Protein AF-0000000073796091 (afdb_homodimer)

InterPro domains:
  IPR000315 B-box-type zinc finger [PF00643] (1-33)
  IPR000315 B-box-type zinc finger [PS50119] (1-39)
  IPR000315 B-box-type zinc finger [SM00336] (1-39)
  IPR017903 COS domain [PS51262] (147-205)
  IPR033492 Tripartite motif-containing protein 54, B-box-type 2 zinc finger [cd19833] (1-42)
  IPR050617 E3 ubiquitin-protein ligases and FN3/SPRY domain-containing proteins [PTHR24099] (1-175)

Structure (mmCIF, N/CA/C/O backbone):
data_AF-0000000073796091-model_v1
#
loop_
_entity.id
_entity.type
_entity.pdbx_description
1 polymer 'RING-type E3 ubiquitin transferase'
#
loop_
_atom_site.group_PDB
_atom_site.id
_atom_site.type_symbol
_atom_site.label_atom_id
_atom_site.label_alt_id
_atom_site.label_comp_id
_atom_site.label_asym_id
_atom_site.label_entity_id
_atom_site.label_seq_id
_atom_site.pdbx_PDB_ins_code
_atom_site.Cartn_x
_atom_site.Cartn_y
_atom_site.Cartn_z
_atom_site.occupancy
_atom_site.B_iso_or_equiv
_atom_site.auth_seq_id
_atom_site.auth_comp_id
_atom_site.auth_asym_id
_atom_site.auth_atom_id
_atom_site.pdbx_PDB_model_num
ATOM 1 N N . MET A 1 1 ? -16.422 85.875 23.578 1 84.5 1 MET A N 1
ATOM 2 C CA . MET A 1 1 ? -16.688 86.688 24.719 1 84.5 1 MET A CA 1
ATOM 3 C C . MET A 1 1 ? -17.266 85.875 25.891 1 84.5 1 MET A C 1
ATOM 5 O O . MET A 1 1 ? -17.766 84.812 25.688 1 84.5 1 MET A O 1
ATOM 9 N N . CYS A 1 2 ? -17.047 86.5 27.031 1 89.12 2 CYS A N 1
ATOM 10 C CA . CYS A 1 2 ? -17.531 85.812 28.234 1 89.12 2 CYS A CA 1
ATOM 11 C C . CYS A 1 2 ? -19.062 85.812 28.281 1 89.12 2 CYS A C 1
ATOM 13 O O . CYS A 1 2 ? -19.688 86.812 27.969 1 89.12 2 CYS A O 1
ATOM 15 N N . GLU A 1 3 ? -19.656 84.75 28.516 1 85.69 3 GLU A N 1
ATOM 16 C CA . GLU A 1 3 ? -21.109 84.625 28.562 1 85.69 3 GLU A CA 1
ATOM 17 C C . GLU A 1 3 ? -21.688 85.5 29.688 1 85.69 3 GLU A C 1
ATOM 19 O O . GLU A 1 3 ? -22.797 86.062 29.562 1 85.69 3 GLU A O 1
ATOM 24 N N . GLU A 1 4 ? -21.047 85.688 30.734 1 86.81 4 GLU A N 1
ATOM 25 C CA . GLU A 1 4 ? -21.531 86.375 31.906 1 86.81 4 GLU A CA 1
ATOM 26 C C . GLU A 1 4 ? -21.188 87.875 31.828 1 86.81 4 GLU A C 1
ATOM 28 O O . GLU A 1 4 ? -21.906 88.75 32.375 1 86.81 4 GLU A O 1
ATOM 33 N N . HIS A 1 5 ? -20.078 88.125 31.094 1 89.12 5 HIS A N 1
ATOM 34 C CA . HIS A 1 5 ? -19.625 89.5 30.953 1 89.12 5 HIS A CA 1
ATOM 35 C C . HIS A 1 5 ? -19.5 89.875 29.469 1 89.12 5 HIS A C 1
ATOM 37 O O . HIS A 1 5 ? -18.422 89.688 28.891 1 89.12 5 HIS A O 1
ATOM 43 N N . GLU A 1 6 ? -20.5 90.25 28.922 1 85.81 6 GLU A N 1
ATOM 44 C CA . GLU A 1 6 ? -20.672 90.438 27.469 1 85.81 6 GLU A CA 1
ATOM 45 C C . GLU A 1 6 ? -19.531 91.25 26.875 1 85.81 6 GLU A C 1
ATOM 47 O O . GLU A 1 6 ? -19.125 91 25.734 1 85.81 6 GLU A O 1
ATOM 52 N N . GLU A 1 7 ? -18.906 92.062 27.578 1 87.12 7 GLU A N 1
ATOM 53 C CA . GLU A 1 7 ? -17.875 92.938 27 1 87.12 7 GLU A CA 1
ATOM 54 C C . GLU A 1 7 ? -16.484 92.438 27.344 1 87.12 7 GLU A C 1
ATOM 56 O O . GLU A 1 7 ? -15.484 93.062 26.953 1 87.12 7 GLU A O 1
ATOM 61 N N . GLU A 1 8 ? -16.438 91.312 27.922 1 90.88 8 GLU A N 1
ATOM 62 C CA . GLU A 1 8 ? -15.125 90.812 28.359 1 90.88 8 GLU A CA 1
ATOM 63 C C . GLU A 1 8 ? -14.664 89.625 27.516 1 90.88 8 GLU A C 1
ATOM 65 O O . GLU A 1 8 ? -15.453 88.75 27.188 1 90.88 8 GLU A O 1
ATOM 70 N N . LYS A 1 9 ? -13.406 89.625 27.141 1 91.44 9 LYS A N 1
ATOM 71 C CA . LYS A 1 9 ? -12.82 88.562 26.375 1 91.44 9 LYS A CA 1
ATOM 72 C C . LYS A 1 9 ? -12.383 87.438 27.297 1 91.44 9 LYS A C 1
ATOM 74 O O . LYS A 1 9 ? -12.031 87.625 28.453 1 91.44 9 LYS A O 1
ATOM 79 N N . ILE A 1 10 ? -12.469 86.188 26.641 1 91.12 10 ILE A N 1
ATOM 80 C CA . ILE A 1 10 ? -11.961 85.062 27.359 1 91.12 10 ILE A CA 1
ATOM 81 C C . ILE A 1 10 ? -10.438 85.062 27.297 1 91.12 10 ILE A C 1
ATOM 83 O O . ILE A 1 10 ? -9.844 84.938 26.219 1 91.12 10 ILE A O 1
ATOM 87 N N . ASN A 1 11 ? -9.758 85.125 28.547 1 91.75 11 ASN A N 1
ATOM 88 C CA . ASN A 1 11 ? -8.305 85.25 28.547 1 91.75 11 ASN A CA 1
ATOM 89 C C . ASN A 1 11 ? -7.664 84.375 29.609 1 91.75 11 ASN A C 1
ATOM 91 O O . ASN A 1 11 ? -6.441 84.25 29.641 1 91.75 11 ASN A O 1
ATOM 95 N N . ILE A 1 12 ? -8.438 83.875 30.391 1 94.5 12 ILE A N 1
ATOM 96 C CA . ILE A 1 12 ? -7.91 83 31.422 1 94.5 12 ILE A CA 1
ATOM 97 C C . ILE A 1 12 ? -8.641 81.625 31.375 1 94.5 12 ILE A C 1
ATOM 99 O O . ILE A 1 12 ? -9.672 81.5 30.719 1 94.5 12 ILE A O 1
ATOM 103 N N . TYR A 1 13 ? -8.133 80.688 31.906 1 94.5 13 TYR A N 1
ATOM 104 C CA . TYR A 1 13 ? -8.68 79.375 32.031 1 94.5 13 TYR A CA 1
ATOM 105 C C . TYR A 1 13 ? -8.805 78.938 33.469 1 94.5 13 TYR A C 1
ATOM 107 O O . TYR A 1 13 ? -7.84 79.062 34.25 1 94.5 13 TYR A O 1
ATOM 115 N N . CYS A 1 14 ? -9.938 78.688 33.875 1 94.62 14 CYS A N 1
ATOM 116 C CA . CYS A 1 14 ? -10.172 78.188 35.25 1 94.62 14 CYS A CA 1
ATOM 117 C C . CYS A 1 14 ? -9.727 76.75 35.406 1 94.62 14 CYS A C 1
ATOM 119 O O . CYS A 1 14 ? -10.32 75.812 34.812 1 94.62 14 CYS A O 1
ATOM 121 N N . LEU A 1 15 ? -8.766 76.438 36.156 1 92.25 15 LEU A N 1
ATOM 122 C CA . LEU A 1 15 ? -8.203 75.125 36.344 1 92.25 15 LEU A CA 1
ATOM 123 C C . LEU A 1 15 ? -9.125 74.25 37.156 1 92.25 15 LEU A C 1
ATOM 125 O O . LEU A 1 15 ? -9.203 73 36.938 1 92.25 15 LEU A O 1
ATOM 129 N N . SER A 1 16 ? -9.828 74.875 38.062 1 91.75 16 SER A N 1
ATOM 130 C CA . SER A 1 16 ? -10.711 74.125 38.969 1 91.75 16 SER A CA 1
ATOM 131 C C . SER A 1 16 ? -11.938 73.625 38.219 1 91.75 16 SER A C 1
ATOM 133 O O . SER A 1 16 ? -12.32 72.438 38.375 1 91.75 16 SER A O 1
ATOM 135 N N . CYS A 1 17 ? -12.492 74.5 37.406 1 89.69 17 CYS A N 1
ATOM 136 C CA . CYS A 1 17 ? -13.734 74.125 36.719 1 89.69 17 CYS A CA 1
ATOM 137 C C . CYS A 1 17 ? -13.453 73.625 35.312 1 89.69 17 CYS A C 1
ATOM 139 O O . CYS A 1 17 ? -14.359 73.125 34.625 1 89.69 17 CYS A O 1
ATOM 141 N N . GLN A 1 18 ? -12.25 73.812 34.906 1 89.31 18 GLN A N 1
ATOM 142 C CA . GLN A 1 18 ? -11.789 73.375 33.594 1 89.31 18 GLN A CA 1
ATOM 143 C C . GLN A 1 18 ? -12.578 74 32.469 1 89.31 18 GLN A C 1
ATOM 145 O O . GLN A 1 18 ? -13.062 73.312 31.562 1 89.31 18 GLN A O 1
ATOM 150 N N . THR A 1 19 ? -12.68 75.312 32.531 1 90 19 THR A N 1
ATOM 151 C CA . THR A 1 19 ? -13.422 76.062 31.516 1 90 19 THR A CA 1
ATOM 152 C C . THR A 1 19 ? -12.773 77.438 31.281 1 90 19 THR A C 1
ATOM 154 O O . THR A 1 19 ? -12.227 78.062 32.188 1 90 19 THR A O 1
ATOM 157 N N . PRO A 1 20 ? -12.836 77.75 29.953 1 92.44 20 PRO A N 1
ATOM 158 C CA . PRO A 1 20 ? -12.391 79.125 29.688 1 92.44 20 PRO A CA 1
ATOM 159 C C . PRO A 1 20 ? -13.312 80.188 30.297 1 92.44 20 PRO A C 1
ATOM 161 O O . PRO A 1 20 ? -14.539 80 30.312 1 92.44 20 PRO A O 1
ATOM 164 N N . THR A 1 21 ? -12.641 81.25 30.938 1 92.56 21 THR A N 1
ATOM 165 C CA . THR A 1 21 ? -13.406 82.312 31.562 1 92.56 21 THR A CA 1
ATOM 166 C C . THR A 1 21 ? -12.711 83.625 31.391 1 92.56 21 THR A C 1
ATOM 168 O O . THR A 1 21 ? -11.695 83.75 30.703 1 92.56 21 THR A O 1
ATOM 171 N N . CYS A 1 22 ? -13.336 84.688 31.859 1 91.81 22 CYS A N 1
ATOM 172 C CA . CYS A 1 22 ? -12.75 86.062 31.734 1 91.81 22 CYS A CA 1
ATOM 173 C C . CYS A 1 22 ? -12.195 86.5 33.062 1 91.81 22 CYS A C 1
ATOM 175 O O . CYS A 1 22 ? -12.414 85.875 34.094 1 91.81 22 CYS A O 1
ATOM 177 N N . SER A 1 23 ? -11.492 87.625 33.094 1 92.06 23 SER A N 1
ATOM 178 C CA . SER A 1 23 ? -10.852 88.125 34.281 1 92.06 23 SER A CA 1
ATOM 179 C C . SER A 1 23 ? -11.891 88.625 35.281 1 92.06 23 SER A C 1
ATOM 181 O O . SER A 1 23 ? -11.688 88.562 36.5 1 92.06 23 SER A O 1
ATOM 183 N N . MET A 1 24 ? -13.031 89.062 34.781 1 92.94 24 MET A N 1
ATOM 184 C CA . MET A 1 24 ? -14.086 89.625 35.625 1 92.94 24 MET A CA 1
ATOM 185 C C . MET A 1 24 ? -14.727 88.5 36.438 1 92.94 24 MET A C 1
ATOM 187 O O . MET A 1 24 ? -15.055 88.688 37.625 1 92.94 24 MET A O 1
ATOM 191 N N . CYS A 1 25 ? -14.867 87.438 35.75 1 93 25 CYS A N 1
ATOM 192 C CA . CYS A 1 25 ? -15.422 86.25 36.438 1 93 25 CYS A CA 1
ATOM 193 C C . CYS A 1 25 ? -14.523 85.875 37.594 1 93 25 CYS A C 1
ATOM 195 O O . CYS A 1 25 ? -15.008 85.375 38.625 1 93 25 CYS A O 1
ATOM 197 N N . LYS A 1 26 ? -13.242 85.938 37.5 1 92.81 26 LYS A N 1
ATOM 198 C CA . LYS A 1 26 ? -12.258 85.625 38.531 1 92.81 26 LYS A CA 1
ATOM 199 C C . LYS A 1 26 ? -12.289 86.562 39.688 1 92.81 26 LYS A C 1
ATOM 201 O O . LYS A 1 26 ? -12.125 86.188 40.844 1 92.81 26 LYS A O 1
ATOM 206 N N . VAL A 1 27 ? -12.469 87.812 39.344 1 92.12 27 VAL A N 1
ATOM 207 C CA . VAL A 1 27 ? -12.414 88.875 40.375 1 92.12 27 VAL A CA 1
ATOM 208 C C . VAL A 1 27 ? -13.773 89 41.031 1 92.12 27 VAL A C 1
ATOM 210 O O . VAL A 1 27 ? -13.859 89.062 42.281 1 92.12 27 VAL A O 1
ATOM 213 N N . PHE A 1 28 ? -14.922 88.938 40.219 1 90.38 28 PHE A N 1
ATOM 214 C CA . PHE A 1 28 ? -16.234 89.25 40.75 1 90.38 28 PHE A CA 1
ATOM 215 C C . PHE A 1 28 ? -17.219 88.125 40.531 1 90.38 28 PHE A C 1
ATOM 217 O O . PHE A 1 28 ? -18.375 88.188 40.969 1 90.38 28 PHE A O 1
ATOM 224 N N . GLY A 1 29 ? -16.797 87.062 39.969 1 86.38 29 GLY A N 1
ATOM 225 C CA . GLY A 1 29 ? -17.781 86.125 39.469 1 86.38 29 GLY A CA 1
ATOM 226 C C . GLY A 1 29 ? -17.656 84.75 40.125 1 86.38 29 GLY A C 1
ATOM 227 O O . GLY A 1 29 ? -17.297 84.688 41.312 1 86.38 29 GLY A O 1
ATOM 228 N N . LYS A 1 30 ? -18.156 83.812 39.344 1 88.81 30 LYS A N 1
ATOM 229 C CA . LYS A 1 30 ? -18.328 82.438 39.812 1 88.81 30 LYS A CA 1
ATOM 230 C C . LYS A 1 30 ? -16.984 81.75 40.062 1 88.81 30 LYS A C 1
ATOM 232 O O . LYS A 1 30 ? -16.906 80.75 40.781 1 88.81 30 LYS A O 1
ATOM 237 N N . HIS A 1 31 ? -15.875 82.438 39.625 1 91.62 31 HIS A N 1
ATOM 238 C CA . HIS A 1 31 ? -14.578 81.75 39.688 1 91.62 31 HIS A CA 1
ATOM 239 C C . HIS A 1 31 ? -13.641 82.5 40.656 1 91.62 31 HIS A C 1
ATOM 241 O O . HIS A 1 31 ? -12.414 82.438 40.5 1 91.62 31 HIS A O 1
ATOM 247 N N . LYS A 1 32 ? -14.172 83.188 41.5 1 91.62 32 LYS A N 1
ATOM 248 C CA . LYS A 1 32 ? -13.414 84.062 42.406 1 91.62 32 LYS A CA 1
ATOM 249 C C . LYS A 1 32 ? -12.445 83.188 43.25 1 91.62 32 LYS A C 1
ATOM 251 O O . LYS A 1 32 ? -11.312 83.625 43.469 1 91.62 32 LYS A O 1
ATOM 256 N N . ASP A 1 33 ? -12.836 81.938 43.688 1 92.56 33 ASP A N 1
ATOM 257 C CA . ASP A 1 33 ? -12.031 81.125 44.562 1 92.56 33 ASP A CA 1
ATOM 258 C C . ASP A 1 33 ? -11.32 80 43.781 1 92.56 33 ASP A C 1
ATOM 260 O O . ASP A 1 33 ? -10.672 79.125 44.375 1 92.56 33 ASP A O 1
ATOM 264 N N . CYS A 1 34 ? -11.406 80.125 42.562 1 93.75 34 CYS A N 1
ATOM 265 C CA . CYS A 1 34 ? -10.82 79.125 41.719 1 93.75 34 CYS A CA 1
ATOM 266 C C . CYS A 1 34 ? -9.375 79.438 41.375 1 93.75 34 CYS A C 1
ATOM 268 O O . CYS A 1 34 ? -8.977 80.625 41.406 1 93.75 34 CYS A O 1
ATOM 270 N N . ASP A 1 35 ? -8.594 78.312 41.094 1 94.69 35 ASP A N 1
ATOM 271 C CA . ASP A 1 35 ? -7.27 78.562 40.531 1 94.69 35 ASP A CA 1
ATOM 272 C C . ASP A 1 35 ? -7.367 78.75 39 1 94.69 35 ASP A C 1
ATOM 274 O O . ASP A 1 35 ? -8.062 78 38.312 1 94.69 35 ASP A O 1
ATOM 278 N N . VAL A 1 36 ? -6.727 79.875 38.562 1 94 36 VAL A N 1
ATOM 279 C CA . VAL A 1 36 ? -6.824 80.25 37.156 1 94 36 VAL A CA 1
ATOM 280 C C . VAL A 1 36 ? -5.426 80.375 36.562 1 94 36 VAL A C 1
ATOM 282 O O . VAL A 1 36 ? -4.453 80.625 37.281 1 94 36 VAL A O 1
ATOM 285 N N . ALA A 1 37 ? -5.348 80.062 35.25 1 95 37 ALA A N 1
ATOM 286 C CA . ALA A 1 37 ? -4.121 80.25 34.5 1 95 37 ALA A CA 1
ATOM 287 C C . ALA A 1 37 ? -4.406 81.062 33.219 1 95 37 ALA A C 1
ATOM 289 O O . ALA A 1 37 ? -5.523 81 32.688 1 95 37 ALA A O 1
ATOM 290 N N . PRO A 1 38 ? -3.314 81.812 32.75 1 95.19 38 PRO A N 1
ATOM 291 C CA . PRO A 1 38 ? -3.518 82.5 31.469 1 95.19 38 PRO A CA 1
ATOM 292 C C . PRO A 1 38 ? -3.898 81.5 30.359 1 95.19 38 PRO A C 1
ATOM 294 O O . PRO A 1 38 ? -3.332 80.438 30.266 1 95.19 38 PRO A O 1
ATOM 297 N N . LEU A 1 39 ? -4.809 81.875 29.562 1 94.12 39 LEU A N 1
ATOM 298 C CA . LEU A 1 39 ? -5.309 81.062 28.484 1 94.12 39 LEU A CA 1
ATOM 299 C C . LEU A 1 39 ? -4.176 80.625 27.562 1 94.12 39 LEU A C 1
ATOM 301 O O . LEU A 1 39 ? -4.113 79.438 27.141 1 94.12 39 LEU A O 1
ATOM 305 N N . GLY A 1 40 ? -3.342 81.5 27.219 1 93.5 40 GLY A N 1
ATOM 306 C CA . GLY A 1 40 ? -2.209 81.25 26.359 1 93.5 40 GLY A CA 1
ATOM 307 C C . GLY A 1 40 ? -1.283 80.188 26.906 1 93.5 40 GLY A C 1
ATOM 308 O O . GLY A 1 40 ? -0.793 79.312 26.172 1 93.5 40 GLY A O 1
ATOM 309 N N . SER A 1 41 ? -1.02 80.188 28.234 1 95.12 41 SER A N 1
ATOM 310 C CA . SER A 1 41 ? -0.143 79.25 28.875 1 95.12 41 SER A CA 1
ATOM 311 C C . SER A 1 41 ? -0.753 77.875 28.859 1 95.12 41 SER A C 1
ATOM 313 O O . SER A 1 41 ? -0.062 76.875 28.562 1 95.12 41 SER A 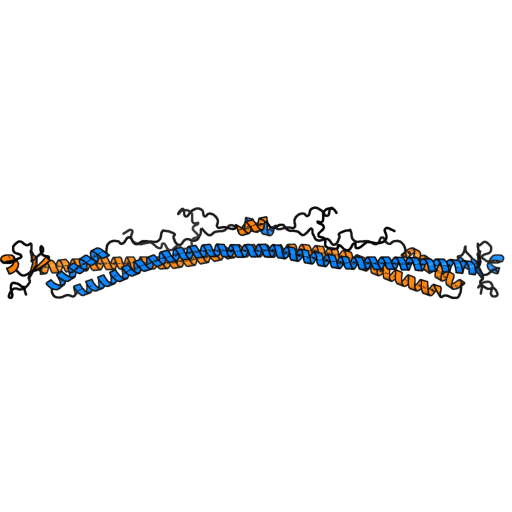O 1
ATOM 315 N N . VAL A 1 42 ? -2.035 77.75 29.109 1 94.81 42 VAL A N 1
ATOM 316 C CA . VAL A 1 42 ? -2.732 76.438 29.094 1 94.81 42 VAL A CA 1
ATOM 317 C C . VAL A 1 42 ? -2.787 75.875 27.672 1 94.81 42 VAL A C 1
ATOM 319 O O . VAL A 1 42 ? -2.617 74.688 27.453 1 94.81 42 VAL A O 1
ATOM 322 N N . TYR A 1 43 ? -3.004 76.812 26.734 1 94.31 43 TYR A N 1
ATOM 323 C CA . TYR A 1 43 ? -3.037 76.438 25.312 1 94.31 43 TYR A CA 1
ATOM 324 C C . TYR A 1 43 ? -1.726 75.812 24.891 1 94.31 43 TYR A C 1
ATOM 326 O O . TYR A 1 43 ? -1.724 74.75 24.281 1 94.31 43 TYR A O 1
ATOM 334 N N . THR A 1 44 ? -0.609 76.438 25.203 1 94.94 44 THR A N 1
ATOM 335 C CA . THR A 1 44 ? 0.703 76 24.812 1 94.94 44 THR A CA 1
ATOM 336 C C . THR A 1 44 ? 0.998 74.625 25.469 1 94.94 44 THR A C 1
ATOM 338 O O . THR A 1 44 ? 1.554 73.75 24.844 1 94.94 44 THR A O 1
ATOM 341 N N . ARG A 1 45 ? 0.602 74.562 26.703 1 94.62 45 ARG A N 1
ATOM 342 C CA . ARG A 1 45 ? 0.833 73.312 27.422 1 94.62 45 ARG A CA 1
ATOM 343 C C . ARG A 1 45 ? 0.02 72.125 26.828 1 94.62 45 ARG A C 1
ATOM 345 O O . ARG A 1 45 ? 0.543 71.062 26.609 1 94.62 45 ARG A O 1
ATOM 352 N N . GLN A 1 46 ? -1.249 72.375 26.547 1 93.88 46 GLN A N 1
ATOM 353 C CA . GLN A 1 46 ? -2.135 71.375 26 1 93.88 46 GLN A CA 1
ATOM 354 C C . GLN A 1 46 ? -1.713 71 24.578 1 93.88 46 GLN A C 1
ATOM 356 O O . GLN A 1 46 ? -1.826 69.812 24.188 1 93.88 46 GLN A O 1
ATOM 361 N N . LYS A 1 47 ? -1.279 71.938 23.812 1 94.56 47 LYS A N 1
ATOM 362 C CA . LYS A 1 47 ? -0.808 71.688 22.469 1 94.56 47 LYS A CA 1
ATOM 363 C C . LYS A 1 47 ? 0.403 70.75 22.484 1 94.56 47 LYS A C 1
ATOM 365 O O . LYS A 1 47 ? 0.491 69.812 21.672 1 94.56 47 LYS A O 1
ATOM 370 N N . THR A 1 48 ? 1.308 71.062 23.469 1 96.19 48 THR A N 1
ATOM 371 C CA . THR A 1 48 ? 2.492 70.188 23.594 1 96.19 48 THR A CA 1
ATOM 372 C C . THR A 1 48 ? 2.109 68.812 24.047 1 96.19 48 THR A C 1
ATOM 374 O O . THR A 1 48 ? 2.619 67.812 23.516 1 96.19 48 THR A O 1
ATOM 377 N N . GLU A 1 49 ? 1.211 68.75 24.969 1 95.69 49 GLU A N 1
ATOM 378 C CA . GLU A 1 49 ? 0.767 67.438 25.469 1 95.69 49 GLU A CA 1
ATOM 379 C C . GLU A 1 49 ? 0.083 66.625 24.375 1 95.69 49 GLU A C 1
ATOM 381 O O . GLU A 1 49 ? 0.314 65.438 24.266 1 95.69 49 GLU A O 1
ATOM 386 N N . LEU A 1 50 ? -0.751 67.25 23.625 1 95.94 50 LEU A N 1
ATOM 387 C CA . LEU A 1 50 ? -1.452 66.625 22.531 1 95.94 50 LEU A CA 1
ATOM 388 C C . LEU A 1 50 ? -0.472 66.125 21.469 1 95.94 50 LEU A C 1
ATOM 390 O O . LEU A 1 50 ? -0.569 65 20.984 1 95.94 50 LEU A O 1
ATOM 394 N N . SER A 1 51 ? 0.48 67 21.141 1 95.75 51 SER A N 1
ATOM 395 C CA . SER A 1 51 ? 1.501 66.625 20.156 1 95.75 51 SER A CA 1
ATOM 396 C C . SER A 1 51 ? 2.303 65.438 20.625 1 95.75 51 SER A C 1
ATOM 398 O O . SER A 1 51 ? 2.564 64.5 19.828 1 95.75 51 SER A O 1
ATOM 400 N N . ASP A 1 52 ? 2.658 65.438 21.891 1 94.94 52 ASP A N 1
ATOM 401 C CA . ASP A 1 52 ? 3.385 64.312 22.453 1 94.94 52 ASP A CA 1
ATOM 402 C C . ASP A 1 52 ? 2.531 63.031 22.438 1 94.94 52 ASP A C 1
ATOM 404 O O . ASP A 1 52 ? 3.029 61.938 22.141 1 94.94 52 ASP A O 1
ATOM 408 N N . GLY A 1 53 ? 1.311 63.219 22.797 1 92.94 53 GLY A N 1
ATOM 409 C CA . GLY A 1 53 ? 0.392 62.094 22.766 1 92.94 53 GLY A CA 1
ATOM 410 C C . GLY A 1 53 ? 0.247 61.469 21.375 1 92.94 53 GLY A C 1
ATOM 411 O O . GLY A 1 53 ? 0.234 60.25 21.234 1 92.94 53 GLY A O 1
ATOM 412 N N . ILE A 1 54 ? 0.137 62.281 20.375 1 94.5 54 ILE A N 1
ATOM 413 C CA . ILE A 1 54 ? 0.035 61.812 18.984 1 94.5 54 ILE A CA 1
ATOM 414 C C . ILE A 1 54 ? 1.291 61.031 18.594 1 94.5 54 ILE A C 1
ATOM 416 O O . ILE A 1 54 ? 1.203 59.969 18.016 1 94.5 54 ILE A O 1
ATOM 420 N N . ALA A 1 55 ? 2.475 61.594 18.969 1 94.88 55 ALA A N 1
ATOM 421 C CA . ALA A 1 55 ? 3.736 60.938 18.641 1 94.88 55 ALA A CA 1
ATOM 422 C C . ALA A 1 55 ? 3.809 59.531 19.266 1 94.88 55 ALA A C 1
ATOM 424 O O . ALA A 1 55 ? 4.215 58.594 18.609 1 94.88 55 ALA A O 1
ATOM 425 N N . ASN A 1 56 ? 3.354 59.406 20.516 1 92.19 56 ASN A N 1
ATOM 426 C CA . ASN A 1 56 ? 3.373 58.156 21.219 1 92.19 56 ASN A CA 1
ATOM 427 C C . ASN A 1 56 ? 2.406 57.156 20.594 1 92.19 56 ASN A C 1
ATOM 429 O O . ASN A 1 56 ? 2.74 55.969 20.422 1 92.19 56 ASN A O 1
ATOM 433 N N . LEU A 1 57 ? 1.31 57.594 20.219 1 92.12 57 LEU A N 1
ATOM 434 C CA . LEU A 1 57 ? 0.296 56.719 19.625 1 92.12 57 LEU A CA 1
ATOM 435 C C . LEU A 1 57 ? 0.733 56.25 18.234 1 92.12 57 LEU A C 1
ATOM 437 O O . LEU A 1 57 ? 0.505 55.094 17.875 1 92.12 57 LEU A O 1
ATOM 441 N N . VAL A 1 58 ? 1.321 57.156 17.5 1 93.81 58 VAL A N 1
ATOM 442 C CA . VAL A 1 58 ? 1.812 56.781 16.172 1 93.81 58 VAL A CA 1
ATOM 443 C C . VAL A 1 58 ? 2.875 55.688 16.297 1 93.81 58 VAL A C 1
ATOM 445 O O . VAL A 1 58 ? 2.852 54.719 15.555 1 93.81 58 VAL A O 1
ATOM 448 N N . ALA A 1 59 ? 3.791 55.844 17.266 1 92.62 59 ALA A N 1
ATOM 449 C CA . ALA A 1 59 ? 4.824 54.844 17.484 1 92.62 59 ALA A CA 1
ATOM 450 C C . ALA A 1 59 ? 4.211 53.5 17.891 1 92.62 59 ALA A C 1
ATOM 452 O O . ALA A 1 59 ? 4.641 52.438 17.422 1 92.62 59 ALA A O 1
ATOM 453 N N . SER A 1 60 ? 3.24 53.531 18.734 1 91 60 SER A N 1
ATOM 454 C CA . SER A 1 60 ? 2.537 52.312 19.172 1 91 60 SER A CA 1
ATOM 455 C C . SER A 1 60 ? 1.824 51.656 18 1 91 60 SER A C 1
ATOM 457 O O . SER A 1 60 ? 1.85 50.438 17.891 1 91 60 SER A O 1
ATOM 459 N N . ASN A 1 61 ? 1.181 52.469 17.188 1 91.94 61 ASN A N 1
ATOM 460 C CA . ASN A 1 61 ? 0.501 51.938 16.016 1 91.94 61 ASN A CA 1
ATOM 461 C C . ASN A 1 61 ? 1.478 51.25 15.062 1 91.94 61 ASN A C 1
ATOM 463 O O . ASN A 1 61 ? 1.165 50.188 14.508 1 91.94 61 ASN A O 1
ATOM 467 N N . ASP A 1 62 ? 2.594 51.844 14.922 1 93.56 62 ASP A N 1
ATOM 468 C CA . ASP A 1 62 ? 3.619 51.219 14.086 1 93.56 62 ASP A CA 1
ATOM 469 C C . ASP A 1 62 ? 4.043 49.875 14.641 1 93.56 62 ASP A C 1
ATOM 471 O O . ASP A 1 62 ? 4.227 48.906 13.891 1 93.56 62 ASP A O 1
ATOM 475 N N . HIS A 1 63 ? 4.211 49.812 15.93 1 91.94 63 HIS A N 1
ATOM 476 C CA . HIS A 1 63 ? 4.57 48.562 16.578 1 91.94 63 HIS A CA 1
ATOM 477 C C . HIS A 1 63 ? 3.482 47.531 16.391 1 91.94 63 HIS A C 1
ATOM 479 O O . HIS A 1 63 ? 3.775 46.375 16.062 1 91.94 63 HIS A O 1
ATOM 485 N N . ILE A 1 64 ? 2.213 47.875 16.531 1 91.81 64 ILE A N 1
ATOM 486 C CA . ILE A 1 64 ? 1.096 46.938 16.375 1 91.81 64 ILE A CA 1
ATOM 487 C C . ILE A 1 64 ? 1.037 46.438 14.93 1 91.81 64 ILE A C 1
ATOM 489 O O . ILE A 1 64 ? 0.799 45.25 14.688 1 91.81 64 ILE A O 1
ATOM 493 N N . GLN A 1 65 ? 1.251 47.344 14.031 1 94.19 65 GLN A N 1
ATOM 494 C CA . GLN A 1 65 ? 1.28 46.969 12.625 1 94.19 65 GLN A CA 1
ATOM 495 C C . GLN A 1 65 ? 2.377 45.938 12.359 1 94.19 65 GLN A C 1
ATOM 497 O O . GLN A 1 65 ? 2.174 45 11.609 1 94.19 65 GLN A O 1
ATOM 502 N N . ALA A 1 66 ? 3.537 46.156 12.922 1 94.38 66 ALA A N 1
ATOM 503 C CA . ALA A 1 66 ? 4.645 45.219 12.758 1 94.38 66 ALA A CA 1
ATOM 504 C C . ALA A 1 66 ? 4.297 43.844 13.328 1 94.38 66 ALA A C 1
ATOM 506 O O . ALA A 1 66 ? 4.617 42.812 12.734 1 94.38 66 ALA A O 1
ATOM 507 N N . VAL A 1 67 ? 3.639 43.781 14.484 1 93.12 67 VAL A N 1
ATOM 508 C CA . VAL A 1 67 ? 3.24 42.531 15.133 1 93.12 67 VAL A CA 1
ATOM 509 C C . VAL A 1 67 ? 2.229 41.812 14.258 1 93.12 67 VAL A C 1
ATOM 511 O O . VAL A 1 67 ? 2.307 40.562 14.109 1 93.12 67 VAL A O 1
ATOM 514 N N . ILE A 1 68 ? 1.285 42.531 13.688 1 94.56 68 ILE A N 1
ATOM 515 C CA . ILE A 1 68 ? 0.299 41.938 12.789 1 94.56 68 ILE A CA 1
ATOM 516 C C . ILE A 1 68 ? 1.007 41.281 11.609 1 94.56 68 ILE A C 1
ATOM 518 O O . ILE A 1 68 ? 0.695 40.156 11.242 1 94.56 68 ILE A O 1
ATOM 522 N N . SER A 1 69 ? 1.949 42.062 11.062 1 96.5 69 SER A N 1
ATOM 523 C CA . SER A 1 69 ? 2.707 41.5 9.938 1 96.5 69 SER A CA 1
ATOM 524 C C . SER A 1 69 ? 3.457 40.25 10.336 1 96.5 69 SER A C 1
ATOM 526 O O . SER A 1 69 ? 3.529 39.281 9.562 1 96.5 69 SER A O 1
ATOM 528 N N . GLN A 1 70 ? 3.998 40.219 11.484 1 94.94 70 GLN A N 1
ATOM 529 C CA . GLN A 1 70 ? 4.691 39.031 11.984 1 94.94 70 GLN A CA 1
ATOM 530 C C . GLN A 1 70 ? 3.734 37.844 12.125 1 94.94 70 GLN A C 1
ATOM 532 O O . GLN A 1 70 ? 4.09 36.719 11.805 1 94.94 70 GLN A O 1
ATOM 537 N N . MET A 1 71 ? 2.625 38.125 12.625 1 95.75 71 MET A N 1
ATOM 538 C CA . MET A 1 71 ? 1.636 37.062 12.797 1 95.75 71 MET A CA 1
ATOM 539 C C . MET A 1 71 ? 1.188 36.5 11.445 1 95.75 71 MET A C 1
ATOM 541 O O . MET A 1 71 ? 0.926 35.312 11.312 1 95.75 71 MET A O 1
ATOM 545 N N . GLU A 1 72 ? 1.065 37.375 10.453 1 96.94 72 GLU A N 1
ATOM 546 C CA . GLU A 1 72 ? 0.765 36.906 9.102 1 96.94 72 GLU A CA 1
ATOM 547 C C . GLU A 1 72 ? 1.854 35.969 8.586 1 96.94 72 GLU A C 1
ATOM 549 O O . GLU A 1 72 ? 1.559 34.969 7.93 1 96.94 72 GLU A O 1
ATOM 554 N N . GLU A 1 73 ? 3.088 36.344 8.82 1 96.06 73 GLU A N 1
ATOM 555 C CA . GLU A 1 73 ? 4.191 35.469 8.438 1 96.06 73 GLU A CA 1
ATOM 556 C C . GLU A 1 73 ? 4.113 34.125 9.164 1 96.06 73 GLU A C 1
ATOM 558 O O . GLU A 1 73 ? 4.398 33.094 8.586 1 96.06 73 GLU A O 1
ATOM 563 N N . ILE A 1 74 ? 3.734 34.156 10.43 1 96.12 74 ILE A N 1
ATOM 564 C CA . ILE A 1 74 ? 3.588 32.938 11.203 1 96.12 74 ILE A CA 1
ATOM 565 C C . ILE A 1 74 ? 2.521 32.062 10.57 1 96.12 74 ILE A C 1
ATOM 567 O O . ILE A 1 74 ? 2.684 30.828 10.508 1 96.12 74 ILE A O 1
ATOM 571 N N . CYS A 1 75 ? 1.424 32.719 10.148 1 95.81 75 CYS A N 1
ATOM 572 C CA . CYS A 1 75 ? 0.394 31.969 9.453 1 95.81 75 CYS A CA 1
ATOM 573 C C . CYS A 1 75 ? 0.977 31.25 8.242 1 95.81 75 CYS A C 1
ATOM 575 O O . CYS A 1 75 ? 0.693 30.062 8.016 1 95.81 75 CYS A O 1
ATOM 577 N N . ARG A 1 76 ? 1.8 31.906 7.48 1 97 76 ARG A N 1
ATOM 578 C CA . ARG A 1 76 ? 2.439 31.312 6.312 1 97 76 ARG A CA 1
ATOM 579 C C . ARG A 1 76 ? 3.344 30.156 6.711 1 97 76 ARG A C 1
ATOM 581 O O . ARG A 1 76 ? 3.334 29.094 6.07 1 97 76 ARG A O 1
ATOM 588 N N . ILE A 1 77 ? 4.07 30.297 7.719 1 96.81 77 ILE A N 1
ATOM 589 C CA . ILE A 1 77 ? 5.004 29.281 8.188 1 96.81 77 ILE A CA 1
ATOM 590 C C . ILE A 1 77 ? 4.227 28.047 8.664 1 96.81 77 ILE A C 1
ATOM 592 O O . ILE A 1 77 ? 4.629 26.922 8.406 1 96.81 77 ILE A O 1
ATOM 596 N N . ILE A 1 78 ? 3.129 28.281 9.391 1 96.5 78 ILE A N 1
ATOM 597 C CA . ILE A 1 78 ? 2.287 27.188 9.844 1 96.5 78 ILE A CA 1
ATOM 598 C C . ILE A 1 78 ? 1.825 26.359 8.641 1 96.5 78 ILE A C 1
ATOM 600 O O . ILE A 1 78 ? 1.91 25.141 8.648 1 96.5 78 ILE A O 1
ATOM 604 N N . GLU A 1 79 ? 1.334 27.031 7.645 1 97.19 79 GLU A N 1
ATOM 605 C CA . GLU A 1 79 ? 0.856 26.359 6.441 1 97.19 79 GLU A CA 1
ATOM 606 C C . GLU A 1 79 ? 1.981 25.578 5.758 1 97.19 79 GLU A C 1
ATOM 608 O O . GLU A 1 79 ? 1.793 24.438 5.34 1 97.19 79 GLU A O 1
ATOM 613 N N . GLU A 1 80 ? 3.123 26.172 5.609 1 97 80 GLU A N 1
ATOM 614 C CA . GLU A 1 80 ? 4.273 25.531 4.988 1 97 80 GLU A CA 1
ATOM 615 C C . GLU A 1 80 ? 4.723 24.312 5.793 1 97 80 GLU A C 1
ATOM 617 O O . GLU A 1 80 ? 5.043 23.266 5.223 1 97 80 GLU A O 1
ATOM 622 N N . ASN A 1 81 ? 4.789 24.5 7.098 1 94 81 ASN A N 1
ATOM 623 C CA . ASN A 1 81 ? 5.172 23.391 7.969 1 94 81 ASN A CA 1
ATOM 624 C C . ASN A 1 81 ? 4.176 22.234 7.883 1 94 81 ASN A C 1
ATOM 626 O O . ASN A 1 81 ? 4.574 21.062 7.828 1 94 81 ASN A O 1
ATOM 630 N N . GLY A 1 82 ? 2.891 22.609 7.895 1 95.44 82 GLY A N 1
ATOM 631 C CA . GLY A 1 82 ? 1.867 21.594 7.73 1 95.44 82 GLY A CA 1
ATOM 632 C C . GLY A 1 82 ? 2 20.828 6.434 1 95.44 82 GLY A C 1
ATOM 633 O O . GLY A 1 82 ? 1.884 19.594 6.422 1 95.44 82 GLY A O 1
ATOM 634 N N . GLN A 1 83 ? 2.275 21.516 5.336 1 96.31 83 GLN A N 1
ATOM 635 C CA . GLN A 1 83 ? 2.467 20.891 4.031 1 96.31 83 GLN A CA 1
ATOM 636 C C . GLN A 1 83 ? 3.686 19.969 4.035 1 96.31 83 GLN A C 1
ATOM 638 O O . GLN A 1 83 ? 3.629 18.859 3.512 1 96.31 83 GLN A O 1
ATOM 643 N N . ARG A 1 84 ? 4.746 20.453 4.551 1 96.25 84 ARG A N 1
ATOM 644 C CA . ARG A 1 84 ? 5.977 19.672 4.609 1 96.25 84 ARG A CA 1
ATOM 645 C C . ARG A 1 84 ? 5.766 18.375 5.387 1 96.25 84 ARG A C 1
ATOM 647 O O . ARG A 1 84 ? 6.223 17.312 4.965 1 96.25 84 ARG A O 1
ATOM 654 N N . GLN A 1 85 ? 5.098 18.516 6.527 1 95.75 85 GLN A N 1
ATOM 655 C CA . GLN A 1 85 ? 4.855 17.328 7.344 1 95.75 85 GLN A CA 1
ATOM 656 C C . GLN A 1 85 ? 3.945 16.344 6.625 1 95.75 85 GLN A C 1
ATOM 658 O O . GLN A 1 85 ? 4.16 15.125 6.695 1 95.75 85 GLN A O 1
ATOM 663 N N . ARG A 1 86 ? 2.912 16.828 5.918 1 96.94 86 ARG A N 1
ATOM 664 C CA . ARG A 1 86 ? 2.027 15.953 5.148 1 96.94 86 ARG A CA 1
ATOM 665 C C . ARG A 1 86 ? 2.791 15.242 4.039 1 96.94 86 ARG A C 1
ATOM 667 O O . ARG A 1 86 ? 2.559 14.055 3.783 1 96.94 86 ARG A O 1
ATOM 674 N N . GLU A 1 87 ? 3.684 15.922 3.363 1 96.56 87 GLU A N 1
ATOM 675 C CA . GLU A 1 87 ? 4.496 15.336 2.301 1 96.56 87 GLU A CA 1
ATOM 676 C C . GLU A 1 87 ? 5.426 14.25 2.848 1 96.56 87 GLU A C 1
ATOM 678 O O . GLU A 1 87 ? 5.578 13.195 2.238 1 96.56 87 GLU A O 1
ATOM 683 N N . ARG A 1 88 ? 6.055 14.609 3.986 1 95.75 88 ARG A N 1
ATOM 684 C CA . ARG A 1 88 ? 6.934 13.625 4.617 1 95.75 88 ARG A CA 1
ATOM 685 C C . ARG A 1 88 ? 6.164 12.367 5.004 1 95.75 88 ARG A C 1
ATOM 687 O O . ARG A 1 88 ? 6.645 11.25 4.797 1 95.75 88 ARG A O 1
ATOM 694 N N . LEU A 1 89 ? 5.031 12.562 5.594 1 96.56 89 LEU A N 1
ATOM 695 C CA . LEU A 1 89 ? 4.16 11.445 5.957 1 96.56 89 LEU A CA 1
ATOM 696 C C . LEU A 1 89 ? 3.779 10.633 4.727 1 96.56 89 LEU A C 1
ATOM 698 O O . LEU A 1 89 ? 3.867 9.398 4.738 1 96.56 89 LEU A O 1
ATOM 702 N N . ALA A 1 90 ? 3.336 11.297 3.625 1 96.5 90 ALA A N 1
ATOM 703 C CA . ALA A 1 90 ? 2.953 10.641 2.381 1 96.5 90 ALA A CA 1
ATOM 704 C C . ALA A 1 90 ? 4.113 9.828 1.809 1 96.5 90 ALA A C 1
ATOM 706 O O . ALA A 1 90 ? 3.924 8.711 1.331 1 96.5 90 ALA A O 1
ATOM 707 N N . ASP A 1 91 ? 5.305 10.383 1.838 1 97 91 ASP A N 1
ATOM 708 C CA . ASP A 1 91 ? 6.496 9.711 1.325 1 97 91 ASP A CA 1
ATOM 709 C C . ASP A 1 91 ? 6.766 8.414 2.08 1 97 91 ASP A C 1
ATOM 711 O O . ASP A 1 91 ? 7.113 7.398 1.475 1 97 91 ASP A O 1
ATOM 715 N N . ARG A 1 92 ? 6.648 8.492 3.385 1 96.69 92 ARG A N 1
ATOM 716 C CA . ARG A 1 92 ? 6.887 7.305 4.199 1 96.69 92 ARG A CA 1
ATOM 717 C C . ARG A 1 92 ? 5.871 6.215 3.885 1 96.69 92 ARG A C 1
ATOM 719 O O . ARG A 1 92 ? 6.238 5.047 3.727 1 96.69 92 ARG A O 1
ATOM 726 N N . PHE A 1 93 ? 4.641 6.613 3.764 1 97.81 93 PHE A N 1
ATOM 727 C CA . PHE A 1 93 ? 3.6 5.645 3.445 1 97.81 93 PHE A CA 1
ATOM 728 C C . PHE A 1 93 ? 3.779 5.102 2.033 1 97.81 93 PHE A C 1
ATOM 730 O O . PHE A 1 93 ? 3.58 3.91 1.791 1 97.81 93 PHE A O 1
ATOM 737 N N . ASP A 1 94 ? 4.164 5.922 1.072 1 97.25 94 ASP A N 1
ATOM 738 C CA . ASP A 1 94 ? 4.445 5.469 -0.286 1 97.25 94 ASP A CA 1
ATOM 739 C C . ASP A 1 94 ? 5.586 4.453 -0.301 1 97.25 94 ASP A C 1
ATOM 741 O O . ASP A 1 94 ? 5.57 3.506 -1.089 1 97.25 94 ASP A O 1
ATOM 745 N N . GLY A 1 95 ? 6.535 4.746 0.532 1 97.62 95 GLY A N 1
ATOM 746 C CA . GLY A 1 95 ? 7.617 3.783 0.666 1 97.62 95 GLY A CA 1
ATOM 747 C C . GLY A 1 95 ? 7.145 2.416 1.124 1 97.62 95 GLY A C 1
ATOM 748 O O . GLY A 1 95 ? 7.574 1.394 0.586 1 97.62 95 GLY A O 1
ATOM 749 N N . LEU A 1 96 ? 6.277 2.359 2.113 1 97.69 96 LEU A N 1
ATOM 750 C CA . LEU A 1 96 ? 5.727 1.103 2.611 1 97.69 96 LEU A CA 1
ATOM 751 C C . LEU A 1 96 ? 4.914 0.398 1.531 1 97.69 96 LEU A C 1
ATOM 753 O O . LEU A 1 96 ? 5.031 -0.816 1.353 1 97.69 96 LEU A O 1
ATOM 757 N N . VAL A 1 97 ? 4.113 1.168 0.727 1 97.81 97 VAL A N 1
ATOM 758 C CA . VAL A 1 97 ? 3.311 0.604 -0.355 1 97.81 97 VAL A CA 1
ATOM 759 C C . VAL A 1 97 ? 4.227 -0.002 -1.415 1 97.81 97 VAL A C 1
ATOM 761 O O . VAL A 1 97 ? 3.959 -1.092 -1.927 1 97.81 97 VAL A O 1
ATOM 764 N N . SER A 1 98 ? 5.289 0.682 -1.706 1 98.12 98 SER A N 1
ATOM 765 C CA . SER A 1 98 ? 6.246 0.19 -2.693 1 98.12 98 SER A CA 1
ATOM 766 C C . SER A 1 98 ? 6.879 -1.124 -2.244 1 98.12 98 SER A C 1
ATOM 768 O O . SER A 1 98 ? 7.031 -2.051 -3.045 1 98.12 98 SER A O 1
ATOM 770 N N . ILE A 1 99 ? 7.23 -1.215 -1.052 1 98 99 ILE A N 1
ATOM 771 C CA . ILE A 1 99 ? 7.816 -2.432 -0.499 1 98 99 ILE A CA 1
ATOM 772 C C . ILE A 1 99 ? 6.809 -3.576 -0.591 1 98 99 ILE A C 1
ATOM 774 O O . ILE A 1 99 ? 7.164 -4.688 -0.99 1 98 99 ILE A O 1
ATOM 778 N N . LEU A 1 100 ? 5.586 -3.297 -0.247 1 97.44 100 LEU A N 1
ATOM 779 C CA . LEU A 1 100 ? 4.52 -4.293 -0.31 1 97.44 100 LEU A CA 1
ATOM 780 C C . LEU A 1 100 ? 4.355 -4.824 -1.729 1 97.44 100 LEU A C 1
ATOM 782 O O . LEU A 1 100 ? 4.246 -6.035 -1.935 1 97.44 100 LEU A O 1
ATOM 786 N N . GLU A 1 101 ? 4.359 -3.889 -2.695 1 97.56 101 GLU A N 1
ATOM 787 C CA . GLU A 1 101 ? 4.191 -4.281 -4.09 1 97.56 101 GLU A CA 1
ATOM 788 C C . GLU A 1 101 ? 5.363 -5.137 -4.57 1 97.56 101 GLU A C 1
ATOM 790 O O . GLU A 1 101 ? 5.168 -6.129 -5.273 1 97.56 101 GLU A O 1
ATOM 795 N N . GLU A 1 102 ? 6.543 -4.742 -4.215 1 97.94 102 GLU A N 1
ATOM 796 C CA . GLU A 1 102 ? 7.723 -5.512 -4.594 1 97.94 102 GLU A CA 1
ATOM 797 C C . GLU A 1 102 ? 7.695 -6.91 -3.98 1 97.94 102 GLU A C 1
ATOM 799 O O . GLU A 1 102 ? 7.996 -7.895 -4.652 1 97.94 102 GLU A O 1
ATOM 804 N N . ARG A 1 103 ? 7.363 -6.988 -2.736 1 98 103 ARG A N 1
ATOM 805 C CA . ARG A 1 103 ? 7.293 -8.273 -2.057 1 98 103 ARG A CA 1
ATOM 806 C C . ARG A 1 103 ? 6.203 -9.156 -2.662 1 98 103 ARG A C 1
ATOM 808 O O . ARG A 1 103 ? 6.402 -10.359 -2.848 1 98 103 ARG A O 1
ATOM 815 N N . LYS A 1 104 ? 5.062 -8.586 -2.938 1 97.88 104 LYS A N 1
ATOM 816 C CA . LYS A 1 104 ? 3.979 -9.297 -3.609 1 97.88 104 LYS A CA 1
ATOM 817 C C . LYS A 1 104 ? 4.465 -9.938 -4.91 1 97.88 104 LYS A C 1
ATOM 819 O O . LYS A 1 104 ? 4.199 -11.117 -5.164 1 97.88 104 LYS A O 1
ATOM 824 N N . GLN A 1 105 ? 5.184 -9.18 -5.762 1 98.06 105 GLN A N 1
ATOM 825 C CA . GLN A 1 105 ? 5.664 -9.664 -7.051 1 98.06 105 GLN A CA 1
ATOM 826 C C . GLN A 1 105 ? 6.629 -10.836 -6.871 1 98.06 105 GLN A C 1
ATOM 828 O O . GLN A 1 105 ? 6.582 -11.805 -7.629 1 98.06 105 GLN A O 1
ATOM 833 N N . LYS A 1 106 ? 7.473 -10.695 -5.863 1 97.88 106 LYS A N 1
ATOM 834 C CA . LYS A 1 106 ? 8.422 -11.766 -5.594 1 97.88 106 LYS A CA 1
ATOM 835 C C . LYS A 1 106 ? 7.703 -13.055 -5.211 1 97.88 106 LYS A C 1
ATOM 837 O O . LYS A 1 106 ? 8.039 -14.133 -5.711 1 97.88 106 LYS A O 1
ATOM 842 N N . LEU A 1 107 ? 6.723 -12.961 -4.375 1 97.5 107 LEU A N 1
ATOM 843 C CA . LEU A 1 107 ? 6.004 -14.141 -3.906 1 97.5 107 LEU A CA 1
ATOM 844 C C . LEU A 1 107 ? 5.141 -14.727 -5.02 1 97.5 107 LEU A C 1
ATOM 846 O O . LEU A 1 107 ? 5.047 -15.945 -5.16 1 97.5 107 LEU A O 1
ATOM 850 N N . VAL A 1 108 ? 4.473 -13.836 -5.812 1 97.75 108 VAL A N 1
ATOM 851 C CA . VAL A 1 108 ? 3.721 -14.305 -6.973 1 97.75 108 VAL A CA 1
ATOM 852 C C . VAL A 1 108 ? 4.648 -15.055 -7.922 1 97.75 108 VAL A C 1
ATOM 854 O O . VAL A 1 108 ? 4.273 -16.094 -8.477 1 97.75 108 VAL A O 1
ATOM 857 N N . GLY A 1 109 ? 5.848 -14.539 -8.078 1 97.19 109 GLY A N 1
ATOM 858 C CA . GLY A 1 109 ? 6.836 -15.203 -8.914 1 97.19 109 GLY A CA 1
ATOM 859 C C . GLY A 1 109 ? 7.215 -16.578 -8.406 1 97.19 109 GLY A C 1
ATOM 860 O O . GLY A 1 109 ? 7.41 -17.5 -9.203 1 97.19 109 GLY A O 1
ATOM 861 N N . LEU A 1 110 ? 7.293 -16.781 -7.129 1 96.88 110 LEU A N 1
ATOM 862 C CA . LEU A 1 110 ? 7.617 -18.078 -6.543 1 96.88 110 LEU A CA 1
ATOM 863 C C . LEU A 1 110 ? 6.508 -19.094 -6.812 1 96.88 110 LEU A C 1
ATOM 865 O O . LEU A 1 110 ? 6.785 -20.234 -7.152 1 96.88 110 LEU A O 1
ATOM 869 N N . ILE A 1 111 ? 5.281 -18.703 -6.68 1 96.69 111 ILE A N 1
ATOM 870 C CA . ILE A 1 111 ? 4.148 -19.562 -6.98 1 96.69 111 ILE A CA 1
ATOM 871 C C . ILE A 1 111 ? 4.184 -19.969 -8.453 1 96.69 111 ILE A C 1
ATOM 873 O O . ILE A 1 111 ? 4.035 -21.156 -8.781 1 96.69 111 ILE A O 1
ATOM 877 N N . ALA A 1 112 ? 4.395 -18.969 -9.336 1 96.88 112 ALA A N 1
ATOM 878 C CA . ALA A 1 112 ? 4.434 -19.203 -10.773 1 96.88 112 ALA A CA 1
ATOM 879 C C . ALA A 1 112 ? 5.562 -20.172 -11.141 1 96.88 112 ALA A C 1
ATOM 881 O O . ALA A 1 112 ? 5.391 -21.047 -11.984 1 96.88 112 ALA A O 1
ATOM 882 N N . LYS A 1 113 ? 6.695 -19.984 -10.5 1 97.25 113 LYS A N 1
ATOM 883 C CA . LYS A 1 113 ? 7.844 -20.844 -10.773 1 97.25 113 LYS A CA 1
ATOM 884 C C . LYS A 1 113 ? 7.539 -22.297 -10.406 1 97.25 113 LYS A C 1
ATOM 886 O O . LYS A 1 113 ? 7.812 -23.219 -11.188 1 97.25 113 LYS A O 1
ATOM 891 N N . GLN A 1 114 ? 7.02 -22.531 -9.219 1 96.12 114 GLN A N 1
ATOM 892 C CA . GLN A 1 114 ? 6.688 -23.891 -8.812 1 96.12 114 GLN A CA 1
ATOM 893 C C . GLN A 1 114 ? 5.613 -24.5 -9.719 1 96.12 114 GLN A C 1
ATOM 895 O O . GLN A 1 114 ? 5.684 -25.672 -10.078 1 96.12 114 GLN A O 1
ATOM 900 N N . GLN A 1 115 ? 4.578 -23.688 -10.031 1 96.62 115 GLN A N 1
ATOM 901 C CA . GLN A 1 115 ? 3.547 -24.141 -10.961 1 96.62 115 GLN A CA 1
ATOM 902 C C . GLN A 1 115 ? 4.16 -24.625 -12.281 1 96.62 115 GLN A C 1
ATOM 904 O O . GLN A 1 115 ? 3.832 -25.703 -12.766 1 96.62 115 GLN A O 1
ATOM 909 N N . ASP A 1 116 ? 5.059 -23.812 -12.852 1 97.19 116 ASP A N 1
ATOM 910 C CA . ASP A 1 116 ? 5.688 -24.125 -14.133 1 97.19 116 ASP A CA 1
ATOM 911 C C . ASP A 1 116 ? 6.504 -25.406 -14.031 1 97.19 116 ASP A C 1
ATOM 913 O O . ASP A 1 116 ? 6.461 -26.25 -14.938 1 97.19 116 ASP A O 1
ATOM 917 N N . GLU A 1 117 ? 7.25 -25.578 -12.953 1 96.88 117 GLU A N 1
ATOM 918 C CA . GLU A 1 117 ? 8.055 -26.781 -12.75 1 96.88 117 GLU A CA 1
ATOM 919 C C . GLU A 1 117 ? 7.172 -28.031 -12.68 1 96.88 117 GLU A C 1
ATOM 921 O O . GLU A 1 117 ? 7.484 -29.047 -13.289 1 96.88 117 GLU A O 1
ATOM 926 N N . LYS A 1 118 ? 6.086 -27.953 -11.922 1 96.44 118 LYS A N 1
ATOM 927 C CA . LYS A 1 118 ? 5.152 -29.078 -11.805 1 96.44 118 LYS A CA 1
ATOM 928 C C . LYS A 1 118 ? 4.539 -29.422 -13.156 1 96.44 118 LYS A C 1
ATOM 930 O O . LYS A 1 118 ? 4.469 -30.594 -13.523 1 96.44 118 LYS A O 1
ATOM 935 N N . LEU A 1 119 ? 4.105 -28.359 -13.93 1 97.5 119 LEU A N 1
ATOM 936 C CA . LEU A 1 119 ? 3.488 -28.578 -15.234 1 97.5 119 LEU A CA 1
ATOM 937 C C . LEU A 1 119 ? 4.48 -29.188 -16.219 1 97.5 119 LEU A C 1
ATOM 939 O O . LEU A 1 119 ? 4.129 -30.109 -16.953 1 97.5 119 LEU A O 1
ATOM 943 N N . LYS A 1 120 ? 5.719 -28.75 -16.203 1 97.06 120 LYS A N 1
ATOM 944 C CA . LYS A 1 120 ? 6.75 -29.281 -17.094 1 97.06 120 LYS A CA 1
ATOM 945 C C . LYS A 1 120 ? 6.957 -30.766 -16.859 1 97.06 120 LYS A C 1
ATOM 947 O O . LYS A 1 120 ? 7.055 -31.547 -17.812 1 97.06 120 LYS A O 1
ATOM 952 N N . ARG A 1 121 ? 7.012 -31.156 -15.617 1 95.75 121 ARG A N 1
ATOM 953 C CA . ARG A 1 121 ? 7.219 -32.562 -15.273 1 95.75 121 ARG A CA 1
ATOM 954 C C . ARG A 1 121 ? 6.062 -33.438 -15.766 1 95.75 121 ARG A C 1
ATOM 956 O O . ARG A 1 121 ? 6.277 -34.438 -16.422 1 95.75 121 ARG A O 1
ATOM 963 N N . VAL A 1 122 ? 4.801 -33.031 -15.484 1 96.31 122 VAL A N 1
ATOM 964 C CA . VAL A 1 122 ? 3.621 -33.812 -15.859 1 96.31 122 VAL A CA 1
ATOM 965 C C . VAL A 1 122 ? 3.486 -33.844 -17.375 1 96.31 122 VAL A C 1
ATOM 967 O O . VAL A 1 122 ? 3.178 -34.906 -17.953 1 96.31 122 VAL A O 1
ATOM 970 N N . ARG A 1 123 ? 3.732 -32.75 -18.047 1 96.88 123 ARG A N 1
ATOM 971 C CA . ARG A 1 123 ? 3.645 -32.688 -19.5 1 96.88 123 ARG A CA 1
ATOM 972 C C . ARG A 1 123 ? 4.684 -33.594 -20.141 1 96.88 123 ARG A C 1
ATOM 974 O O . ARG A 1 123 ? 4.418 -34.219 -21.172 1 96.88 123 ARG A O 1
ATOM 981 N N . SER A 1 124 ? 5.867 -33.625 -19.531 1 96.38 124 SER A N 1
ATOM 982 C CA . SER A 1 124 ? 6.891 -34.531 -20.016 1 96.38 124 SER A CA 1
ATOM 983 C C . SER A 1 124 ? 6.434 -36 -19.922 1 96.38 124 SER A C 1
ATOM 985 O O . SER A 1 124 ? 6.652 -36.781 -20.844 1 96.38 124 SER A O 1
ATOM 987 N N . LEU A 1 125 ? 5.797 -36.312 -18.828 1 94.62 125 LEU A N 1
ATOM 988 C CA . LEU A 1 125 ? 5.262 -37.656 -18.656 1 94.62 125 LEU A CA 1
ATOM 989 C C . LEU A 1 125 ? 4.18 -37.938 -19.688 1 94.62 125 LEU A C 1
ATOM 991 O O . LEU A 1 125 ? 4.156 -39.031 -20.281 1 94.62 125 LEU A O 1
ATOM 995 N N . ILE A 1 126 ? 3.289 -37 -19.906 1 96 126 ILE A N 1
ATOM 996 C CA . ILE A 1 126 ? 2.23 -37.156 -20.906 1 96 126 ILE A CA 1
ATOM 997 C C . ILE A 1 126 ? 2.842 -37.438 -22.266 1 96 126 ILE A C 1
ATOM 999 O O . ILE A 1 126 ? 2.387 -38.312 -22.984 1 96 126 ILE A O 1
ATOM 1003 N N . ARG A 1 127 ? 3.889 -36.719 -22.625 1 96.38 127 ARG A N 1
ATOM 1004 C CA . ARG A 1 127 ? 4.547 -36.875 -23.906 1 96.38 127 ARG A CA 1
ATOM 1005 C C . ARG A 1 127 ? 5.16 -38.281 -24.031 1 96.38 127 ARG A C 1
ATOM 1007 O O . ARG A 1 127 ? 4.98 -38.938 -25.047 1 96.38 127 ARG A O 1
ATOM 1014 N N . ARG A 1 128 ? 5.82 -38.719 -22.969 1 94.5 128 ARG A N 1
ATOM 1015 C CA . ARG A 1 128 ? 6.473 -40 -22.984 1 94.5 128 ARG A CA 1
ATOM 1016 C C . ARG A 1 128 ? 5.453 -41.125 -23.125 1 94.5 128 ARG A C 1
ATOM 1018 O O . ARG A 1 128 ? 5.609 -42 -23.984 1 94.5 128 ARG A O 1
ATOM 1025 N N . HIS A 1 129 ? 4.438 -41.031 -22.297 1 92.69 129 HIS A N 1
ATOM 1026 C CA . HIS A 1 129 ? 3.396 -42.062 -22.359 1 92.69 129 HIS A CA 1
ATOM 1027 C C . HIS A 1 129 ? 2.645 -42 -23.688 1 92.69 129 HIS A C 1
ATOM 1029 O O . HIS A 1 129 ? 2.236 -43.031 -24.219 1 92.69 129 HIS A O 1
ATOM 1035 N N . GLY A 1 130 ? 2.436 -40.812 -24.172 1 94.31 130 GLY A N 1
ATOM 1036 C CA . GLY A 1 130 ? 1.814 -40.656 -25.484 1 94.31 130 GLY A CA 1
ATOM 1037 C C . GLY A 1 130 ? 2.604 -41.312 -26.594 1 94.31 130 GLY A C 1
ATOM 1038 O O . GLY A 1 130 ? 2.033 -41.969 -27.469 1 94.31 130 GLY A O 1
ATOM 1039 N N . ASP A 1 131 ? 3.932 -41.156 -26.625 1 93.81 131 ASP A N 1
ATOM 1040 C CA . ASP A 1 131 ? 4.809 -41.781 -27.609 1 93.81 131 ASP A CA 1
ATOM 1041 C C . ASP A 1 131 ? 4.73 -43.281 -27.516 1 93.81 131 ASP A C 1
ATOM 1043 O O . ASP A 1 131 ? 4.633 -43.969 -28.547 1 93.81 131 ASP A O 1
ATOM 1047 N N . ASP A 1 132 ? 4.758 -43.781 -26.328 1 90.31 132 ASP A N 1
ATOM 1048 C CA . ASP A 1 132 ? 4.66 -45.219 -26.109 1 90.31 132 ASP A CA 1
ATOM 1049 C C . ASP A 1 132 ? 3.328 -45.75 -26.625 1 90.31 132 ASP A C 1
ATOM 1051 O O . ASP A 1 132 ? 3.279 -46.812 -27.234 1 90.31 132 ASP A O 1
ATOM 1055 N N . LEU A 1 133 ? 2.256 -45 -26.297 1 93.12 133 LEU A N 1
ATOM 1056 C CA . LEU A 1 133 ? 0.918 -45.375 -26.719 1 93.12 133 LEU A CA 1
ATOM 1057 C C . LEU A 1 133 ? 0.831 -45.469 -28.25 1 93.12 133 LEU A C 1
ATOM 1059 O O . LEU A 1 133 ? 0.259 -46.406 -28.797 1 93.12 133 LEU A O 1
ATOM 1063 N N . GLU A 1 134 ? 1.443 -44.5 -28.922 1 95.12 134 GLU A N 1
ATOM 1064 C CA . GLU A 1 134 ? 1.432 -44.469 -30.391 1 95.12 134 GLU A CA 1
ATOM 1065 C C . GLU A 1 134 ? 2.121 -45.719 -30.969 1 95.12 134 GLU A C 1
ATOM 1067 O O . GLU A 1 134 ? 1.616 -46.312 -31.906 1 95.12 134 GLU A O 1
ATOM 1072 N N . VAL A 1 135 ? 3.217 -46.094 -30.391 1 92.56 135 VAL A N 1
ATOM 1073 C CA . VAL A 1 135 ? 3.961 -47.25 -30.828 1 92.56 135 VAL A CA 1
ATOM 1074 C C . VAL A 1 135 ? 3.125 -48.5 -30.609 1 92.56 135 VAL A C 1
ATOM 1076 O O . VAL A 1 135 ? 3.029 -49.375 -31.5 1 92.56 135 VAL A O 1
ATOM 1079 N N . ALA A 1 136 ? 2.496 -48.594 -29.453 1 92.81 136 ALA A N 1
ATOM 1080 C CA . ALA A 1 136 ? 1.696 -49.781 -29.094 1 92.81 136 ALA A CA 1
ATOM 1081 C C . ALA A 1 136 ? 0.479 -49.906 -30.016 1 92.81 136 ALA A C 1
ATOM 1083 O O . ALA A 1 136 ? 0.105 -51 -30.406 1 92.81 136 ALA A O 1
ATOM 1084 N N . VAL A 1 137 ? -0.119 -48.75 -30.312 1 94.88 137 VAL A N 1
ATOM 1085 C CA . VAL A 1 137 ? -1.287 -48.75 -31.188 1 94.88 137 VAL A CA 1
ATOM 1086 C C . VAL A 1 137 ? -0.894 -49.219 -32.594 1 94.88 137 VAL A C 1
ATOM 1088 O O . VAL A 1 137 ? -1.606 -50.031 -33.188 1 94.88 137 VAL A O 1
ATOM 1091 N N . THR A 1 138 ? 0.268 -48.844 -33.125 1 95.75 138 THR A N 1
ATOM 1092 C CA . THR A 1 138 ? 0.76 -49.281 -34.438 1 95.75 138 THR A CA 1
ATOM 1093 C C . THR A 1 138 ? 1.037 -50.781 -34.438 1 95.75 138 THR A C 1
ATOM 1095 O O . THR A 1 138 ? 0.747 -51.469 -35.438 1 95.75 138 THR A O 1
ATOM 1098 N N . LEU A 1 139 ? 1.536 -51.281 -33.344 1 95.38 139 LEU A N 1
ATOM 1099 C CA . LEU A 1 139 ? 1.82 -52.719 -33.219 1 95.38 139 LEU A CA 1
ATOM 1100 C C . LEU A 1 139 ? 0.535 -53.531 -33.281 1 95.38 139 LEU A C 1
ATOM 1102 O O . LEU A 1 139 ? 0.485 -54.562 -33.938 1 95.38 139 LEU A O 1
ATOM 1106 N N . VAL A 1 140 ? -0.487 -53.062 -32.562 1 95.56 140 VAL A N 1
ATOM 1107 C CA . VAL A 1 140 ? -1.782 -53.75 -32.562 1 95.56 140 VAL A CA 1
ATOM 1108 C C . VAL A 1 140 ? -2.332 -53.781 -34 1 95.56 140 VAL A C 1
ATOM 1110 O O . VAL A 1 140 ? -2.82 -54.812 -34.469 1 95.56 140 VAL A O 1
ATOM 1113 N N . GLU A 1 141 ? -2.227 -52.688 -34.719 1 96.56 141 GLU A N 1
ATOM 1114 C CA . GLU A 1 141 ? -2.701 -52.625 -36.094 1 96.56 141 GLU A CA 1
ATOM 1115 C C . GLU A 1 141 ? -1.96 -53.625 -37 1 96.56 141 GLU A C 1
ATOM 1117 O O . GLU A 1 141 ? -2.574 -54.281 -37.812 1 96.56 141 GLU A O 1
ATOM 1122 N N . THR A 1 142 ? -0.654 -53.719 -36.844 1 96.06 142 THR A N 1
ATOM 1123 C CA . THR A 1 142 ? 0.165 -54.656 -37.594 1 96.06 142 THR A CA 1
ATOM 1124 C C . THR A 1 142 ? -0.245 -56.094 -37.281 1 96.06 142 THR A C 1
ATOM 1126 O O . THR A 1 142 ? -0.346 -56.938 -38.188 1 96.06 142 THR A O 1
ATOM 1129 N N . ALA A 1 143 ? -0.478 -56.375 -36.062 1 96.75 143 ALA A N 1
ATOM 1130 C CA . ALA A 1 143 ? -0.875 -57.719 -35.625 1 96.75 143 ALA A CA 1
ATOM 1131 C C . ALA A 1 143 ? -2.221 -58.094 -36.219 1 96.75 143 ALA A C 1
ATOM 1133 O O . ALA A 1 143 ? -2.391 -59.219 -36.719 1 96.75 143 ALA A O 1
ATOM 1134 N N . ILE A 1 144 ? -3.111 -57.156 -36.219 1 96.44 144 ILE A N 1
ATOM 1135 C CA . ILE A 1 144 ? -4.441 -57.406 -36.75 1 96.44 144 ILE A CA 1
ATOM 1136 C C . ILE A 1 144 ? -4.336 -57.719 -38.25 1 96.44 144 ILE A C 1
ATOM 1138 O O . ILE A 1 144 ? -4.965 -58.656 -38.75 1 96.44 144 ILE A O 1
ATOM 1142 N N . ARG A 1 145 ? -3.545 -57 -39 1 96.56 145 ARG A N 1
ATOM 1143 C CA . ARG A 1 145 ? -3.344 -57.188 -40.406 1 96.56 145 ARG A CA 1
ATOM 1144 C C . ARG A 1 145 ? -2.738 -58.562 -40.688 1 96.56 145 ARG A C 1
ATOM 1146 O O . ARG A 1 145 ? -3.107 -59.219 -41.656 1 96.56 145 ARG A O 1
ATOM 1153 N N . SER A 1 146 ? -1.896 -59 -39.75 1 96 146 SER A N 1
ATOM 1154 C CA . SER A 1 146 ? -1.247 -60.281 -39.938 1 96 146 SER A CA 1
ATOM 1155 C C . SER A 1 146 ? -2.246 -61.438 -39.781 1 96 146 SER A C 1
ATOM 1157 O O . SER A 1 146 ? -2.066 -62.5 -40.344 1 96 146 SER A O 1
ATOM 1159 N N . MET A 1 147 ? -3.25 -61.188 -39 1 93.5 147 MET A N 1
ATOM 1160 C CA . MET A 1 147 ? -4.277 -62.188 -38.75 1 93.5 147 MET A CA 1
ATOM 1161 C C . MET A 1 147 ? -5.039 -62.5 -40.031 1 93.5 147 MET A C 1
ATOM 1163 O O . MET A 1 147 ? -5.648 -63.562 -40.156 1 93.5 147 MET A O 1
ATOM 1167 N N . GLU A 1 148 ? -4.98 -61.625 -41 1 92.56 148 GLU A N 1
ATOM 1168 C CA . GLU A 1 148 ? -5.715 -61.781 -42.25 1 92.56 148 GLU A CA 1
ATOM 1169 C C . GLU A 1 148 ? -4.906 -62.594 -43.281 1 92.56 148 GLU A C 1
ATOM 1171 O O . GLU A 1 148 ? -5.406 -62.906 -44.375 1 92.56 148 GLU A O 1
ATOM 1176 N N . GLU A 1 149 ? -3.65 -62.938 -43 1 92.94 149 GLU A N 1
ATOM 1177 C CA . GLU A 1 149 ? -2.809 -63.719 -43.906 1 92.94 149 GLU A CA 1
ATOM 1178 C C . GLU A 1 149 ? -3.387 -65.125 -44.156 1 92.94 149 GLU A C 1
ATOM 1180 O O . GLU A 1 149 ? -3.512 -65.875 -43.219 1 92.94 149 GLU A O 1
ATOM 1185 N N . PRO A 1 150 ? -3.635 -65.438 -45.375 1 90.31 150 PRO A N 1
ATOM 1186 C CA . PRO A 1 150 ? -4.32 -66.75 -45.656 1 90.31 150 PRO A CA 1
ATOM 1187 C C . PRO A 1 150 ? -3.367 -67.938 -45.688 1 90.31 150 PRO A C 1
ATOM 1189 O O . PRO A 1 150 ? -3.779 -69.062 -45.406 1 90.31 150 PRO A O 1
ATOM 1192 N N . HIS A 1 151 ? -2.18 -67.688 -46.062 1 92.06 151 HIS A N 1
ATOM 1193 C CA . HIS A 1 151 ? -1.217 -68.812 -46.125 1 92.06 151 HIS A CA 1
ATOM 1194 C C . HIS A 1 151 ? -0.675 -69.125 -44.75 1 92.06 151 HIS A C 1
ATOM 1196 O O . HIS A 1 151 ? 0.018 -68.312 -44.125 1 92.06 151 HIS A O 1
ATOM 1202 N N . MET A 1 152 ? -0.921 -70.312 -44.25 1 90.69 152 MET A N 1
ATOM 1203 C CA . MET A 1 152 ? -0.607 -70.75 -42.906 1 90.69 152 MET A CA 1
ATOM 1204 C C . MET A 1 152 ? 0.88 -70.562 -42.594 1 90.69 152 MET A C 1
ATOM 1206 O O . MET A 1 152 ? 1.254 -70.062 -41.562 1 90.69 152 MET A O 1
ATOM 1210 N N . ALA A 1 153 ? 1.664 -71.062 -43.562 1 89.94 153 ALA A N 1
ATOM 1211 C CA . ALA A 1 153 ? 3.107 -71 -43.344 1 89.94 153 ALA A CA 1
ATOM 1212 C C . ALA A 1 153 ? 3.588 -69.562 -43.188 1 89.94 153 ALA A C 1
ATOM 1214 O O . ALA A 1 153 ? 4.383 -69.25 -42.312 1 89.94 153 ALA A O 1
ATOM 1215 N N . LEU A 1 154 ? 3.082 -68.625 -44.094 1 91.5 154 LEU A N 1
ATOM 1216 C CA . LEU A 1 154 ? 3.451 -67.188 -44.062 1 91.5 154 LEU A CA 1
ATOM 1217 C C . LEU A 1 154 ? 2.936 -66.562 -42.781 1 91.5 154 LEU A C 1
ATOM 1219 O O . LEU A 1 154 ? 3.633 -65.75 -42.188 1 91.5 154 LEU A O 1
ATOM 1223 N N . PHE A 1 155 ? 1.739 -66.875 -42.375 1 94.75 155 PHE A N 1
ATOM 1224 C CA . PHE A 1 155 ? 1.147 -66.312 -41.156 1 94.75 155 PHE A CA 1
ATOM 1225 C C . PHE A 1 155 ? 2.016 -66.625 -39.938 1 94.75 155 PHE A C 1
ATOM 1227 O O . PHE A 1 155 ? 2.311 -65.75 -39.125 1 94.75 155 PHE A O 1
ATOM 1234 N N . ILE A 1 156 ? 2.393 -67.938 -39.812 1 94.12 156 ILE A N 1
ATOM 1235 C CA . ILE A 1 156 ? 3.137 -68.375 -38.625 1 94.12 156 ILE A CA 1
ATOM 1236 C C . ILE A 1 156 ? 4.445 -67.625 -38.5 1 94.12 156 ILE A C 1
ATOM 1238 O O . ILE A 1 156 ? 4.812 -67.188 -37.406 1 94.12 156 ILE A O 1
ATOM 1242 N N . GLN A 1 157 ? 5.113 -67.438 -39.594 1 90.19 157 GLN A N 1
ATOM 1243 C CA . GLN A 1 157 ? 6.379 -66.688 -39.594 1 90.19 157 GLN A CA 1
ATOM 1244 C C . GLN A 1 157 ? 6.184 -65.25 -39.156 1 90.19 157 GLN A C 1
ATOM 1246 O O . GLN A 1 157 ? 6.945 -64.75 -38.312 1 90.19 157 GLN A O 1
ATOM 1251 N N . SER A 1 158 ? 5.191 -64.625 -39.688 1 92.5 158 SER A N 1
ATOM 1252 C CA . SER A 1 158 ? 4.895 -63.25 -39.344 1 92.5 158 SER A CA 1
ATOM 1253 C C . SER A 1 158 ? 4.426 -63.125 -37.875 1 92.5 158 SER A C 1
ATOM 1255 O O . SER A 1 158 ? 4.82 -62.188 -37.188 1 92.5 158 SER A O 1
ATOM 1257 N N . ALA A 1 159 ? 3.598 -64.062 -37.531 1 94.06 159 ALA A N 1
ATOM 1258 C CA . ALA A 1 159 ? 3.037 -64.062 -36.156 1 94.06 159 ALA A CA 1
ATOM 1259 C C . ALA A 1 159 ? 4.137 -64.125 -35.125 1 94.06 159 ALA A C 1
ATOM 1261 O O . ALA A 1 159 ? 4.086 -63.469 -34.094 1 94.06 159 ALA A O 1
ATOM 1262 N N . ASN A 1 160 ? 5.062 -65 -35.375 1 89.94 160 ASN A N 1
ATOM 1263 C CA . ASN A 1 160 ? 6.172 -65.125 -34.438 1 89.94 160 ASN A CA 1
ATOM 1264 C C . ASN A 1 160 ? 6.91 -63.844 -34.219 1 89.94 160 ASN A C 1
ATOM 1266 O O . ASN A 1 160 ? 7.211 -63.469 -33.062 1 89.94 160 ASN A O 1
ATOM 1270 N N . VAL A 1 161 ? 7.148 -63.062 -35.281 1 92.69 161 VAL A N 1
ATOM 1271 C CA . VAL A 1 161 ? 7.852 -61.781 -35.219 1 92.69 161 VAL A CA 1
ATOM 1272 C C . VAL A 1 161 ? 7.02 -60.781 -34.406 1 92.69 161 VAL A C 1
ATOM 1274 O O . VAL A 1 161 ? 7.547 -60.094 -33.531 1 92.69 161 VAL A O 1
ATOM 1277 N N . ILE A 1 162 ? 5.777 -60.75 -34.656 1 95.12 162 ILE A N 1
ATOM 1278 C CA . ILE A 1 162 ? 4.871 -59.812 -34.031 1 95.12 162 ILE A CA 1
ATOM 1279 C C . ILE A 1 162 ? 4.734 -60.125 -32.531 1 95.12 162 ILE A C 1
ATOM 1281 O O . ILE A 1 162 ? 4.742 -59.25 -31.688 1 95.12 162 ILE A O 1
ATOM 1285 N N . LEU A 1 163 ? 4.613 -61.375 -32.219 1 93 163 LEU A N 1
ATOM 1286 C CA . LEU A 1 163 ? 4.473 -61.812 -30.828 1 93 163 LEU A CA 1
ATOM 1287 C C . LEU A 1 163 ? 5.711 -61.438 -30.016 1 93 163 LEU A C 1
ATOM 1289 O O . LEU A 1 163 ? 5.602 -61.031 -28.859 1 93 163 LEU A O 1
ATOM 1293 N N . GLU A 1 164 ? 6.789 -61.562 -30.578 1 90.75 164 GLU A N 1
ATOM 1294 C CA . GLU A 1 164 ? 8.031 -61.156 -29.922 1 90.75 164 GLU A CA 1
ATOM 1295 C C . GLU A 1 164 ? 8.055 -59.656 -29.641 1 90.75 164 GLU A C 1
ATOM 1297 O O . GLU A 1 164 ? 8.453 -59.219 -28.547 1 90.75 164 GLU A O 1
ATOM 1302 N N . LYS A 1 165 ? 7.637 -58.938 -30.625 1 91.19 165 LYS A N 1
ATOM 1303 C CA . LYS A 1 165 ? 7.586 -57.469 -30.453 1 91.19 165 LYS A CA 1
ATOM 1304 C C . LYS A 1 165 ? 6.582 -57.094 -29.375 1 91.19 165 LYS A C 1
ATOM 1306 O O . LYS A 1 165 ? 6.824 -56.156 -28.609 1 91.19 165 LYS A O 1
ATOM 1311 N N . MET A 1 166 ? 5.477 -57.781 -29.344 1 89.44 166 MET A N 1
ATOM 1312 C CA . MET A 1 166 ? 4.445 -57.531 -28.344 1 89.44 166 MET A CA 1
ATOM 1313 C C . MET A 1 166 ? 4.961 -57.844 -26.938 1 89.44 166 MET A C 1
ATOM 1315 O O . MET A 1 166 ? 4.672 -57.094 -26 1 89.44 166 MET A O 1
ATOM 1319 N N . ALA A 1 167 ? 5.66 -58.906 -26.844 1 83.56 167 ALA A N 1
ATOM 1320 C CA . ALA A 1 167 ? 6.227 -59.281 -25.562 1 83.56 167 ALA A CA 1
ATOM 1321 C C . ALA A 1 167 ? 7.227 -58.219 -25.062 1 83.56 167 ALA A C 1
ATOM 1323 O O . ALA A 1 167 ? 7.289 -57.938 -23.875 1 83.56 167 ALA A O 1
ATOM 1324 N N . ALA A 1 168 ? 7.973 -57.594 -25.953 1 80.25 168 ALA A N 1
ATOM 1325 C CA . ALA A 1 168 ? 8.969 -56.562 -25.609 1 80.25 168 ALA A CA 1
ATOM 1326 C C . ALA A 1 168 ? 8.297 -55.25 -25.234 1 80.25 168 ALA A C 1
ATOM 1328 O O . ALA A 1 168 ? 8.773 -54.531 -24.344 1 80.25 168 ALA A O 1
ATOM 1329 N N . THR A 1 169 ? 7.246 -54.938 -25.859 1 76.19 169 THR A N 1
ATOM 1330 C CA . THR A 1 169 ? 6.52 -53.688 -25.625 1 76.19 169 THR A CA 1
ATOM 1331 C C . THR A 1 169 ? 5.68 -53.781 -24.344 1 76.19 169 THR A C 1
ATOM 1333 O O . THR A 1 169 ? 5.508 -52.812 -23.641 1 76.19 169 THR A O 1
ATOM 1336 N N . ALA A 1 170 ? 5.082 -55.031 -24.141 1 69.44 170 ALA A N 1
ATOM 1337 C CA . ALA A 1 170 ? 4.18 -55.25 -23.016 1 69.44 170 ALA A CA 1
ATOM 1338 C C . ALA A 1 170 ? 4.93 -55.125 -21.688 1 69.44 170 ALA A C 1
ATOM 1340 O O . ALA A 1 170 ? 4.309 -55.031 -20.625 1 69.44 170 ALA A O 1
ATOM 1341 N N . ARG A 1 171 ? 6.262 -55.125 -21.719 1 64 171 ARG A N 1
ATOM 1342 C CA . ARG A 1 171 ? 6.973 -55 -20.453 1 64 171 ARG A CA 1
ATOM 1343 C C . ARG A 1 171 ? 6.555 -53.719 -19.719 1 64 171 ARG A C 1
ATOM 1345 O O . ARG A 1 171 ? 6.387 -52.688 -20.328 1 64 171 ARG A O 1
ATOM 1352 N N . PRO A 1 172 ? 5.891 -53.938 -18.547 1 54.97 172 PRO A N 1
ATOM 1353 C CA . PRO A 1 172 ? 5.391 -52.812 -17.766 1 54.97 172 PRO A CA 1
ATOM 1354 C C . PRO A 1 172 ? 6.387 -51.656 -17.672 1 54.97 172 PRO A C 1
ATOM 1356 O O . PRO A 1 172 ? 7.48 -51.812 -17.125 1 54.97 172 PRO A O 1
ATOM 1359 N N . SER A 1 173 ? 6.699 -51.031 -18.781 1 56.75 173 SER A N 1
ATOM 1360 C CA . SER A 1 173 ? 7.43 -49.781 -18.562 1 56.75 173 SER A CA 1
ATOM 1361 C C . SER A 1 173 ? 6.887 -49.062 -17.344 1 56.75 173 SER A C 1
ATOM 1363 O O . SER A 1 173 ? 5.676 -48.906 -17.188 1 56.75 173 SER A O 1
ATOM 1365 N N . ASN A 1 174 ? 7.48 -49.188 -16.188 1 62.44 174 ASN A N 1
ATOM 1366 C CA . ASN A 1 174 ? 7.121 -48.5 -14.953 1 62.44 174 ASN A CA 1
ATOM 1367 C C . ASN A 1 174 ? 6.555 -47.125 -15.227 1 62.44 174 ASN A C 1
ATOM 1369 O O . ASN A 1 174 ? 7.285 -46.219 -15.641 1 62.44 174 ASN A O 1
ATOM 1373 N N . MET A 1 175 ? 5.227 -47.125 -15.633 1 74.25 175 MET A N 1
ATOM 1374 C CA . MET A 1 175 ? 4.555 -45.844 -15.836 1 74.25 175 MET A CA 1
ATOM 1375 C C . MET A 1 175 ? 4.883 -44.875 -14.703 1 74.25 175 MET A C 1
ATOM 1377 O O . MET A 1 175 ? 4.574 -45.156 -13.539 1 74.25 175 MET A O 1
ATOM 1381 N N . GLU A 1 176 ? 5.82 -44 -15.031 1 79.94 176 GLU A N 1
ATOM 1382 C CA . GLU A 1 176 ? 6.094 -42.969 -14.055 1 79.94 176 GLU A CA 1
ATOM 1383 C C . GLU A 1 176 ? 4.867 -42.062 -13.828 1 79.94 176 GLU A C 1
ATOM 1385 O O . GLU A 1 176 ? 4.254 -41.625 -14.797 1 79.94 176 GLU A O 1
ATOM 1390 N N . LEU A 1 177 ? 4.352 -42.188 -12.68 1 81.94 177 LEU A N 1
ATOM 1391 C CA . LEU A 1 177 ? 3.199 -41.375 -12.305 1 81.94 177 LEU A CA 1
ATOM 1392 C C . LEU A 1 177 ? 3.604 -40.281 -11.32 1 81.94 177 LEU A C 1
ATOM 1394 O O . LEU A 1 177 ? 4.543 -40.469 -10.539 1 81.94 177 LEU A O 1
ATOM 1398 N N . PRO A 1 178 ? 2.924 -39.156 -11.594 1 83.62 178 PRO A N 1
ATOM 1399 C CA . PRO A 1 178 ? 3.182 -38.125 -10.57 1 83.62 178 PRO A CA 1
ATOM 1400 C C . PRO A 1 178 ? 2.832 -38.594 -9.164 1 83.62 178 PRO A C 1
ATOM 1402 O O . PRO A 1 178 ? 1.977 -39.469 -8.992 1 83.62 178 PRO A O 1
ATOM 1405 N N . GLU A 1 179 ? 3.719 -38.031 -8.164 1 81.38 179 GLU A N 1
ATOM 1406 C CA . GLU A 1 179 ? 3.434 -38.375 -6.773 1 81.38 179 GLU A CA 1
ATOM 1407 C C . GLU A 1 179 ? 2.033 -37.938 -6.367 1 81.38 179 GLU A C 1
ATOM 1409 O O . GLU A 1 179 ? 1.464 -37.031 -6.988 1 81.38 179 GLU A O 1
ATOM 1414 N N . LEU A 1 180 ? 1.479 -38.625 -5.32 1 78.94 180 LEU A N 1
ATOM 1415 C CA . LEU A 1 180 ? 0.183 -38.219 -4.777 1 78.94 180 LEU A CA 1
ATOM 1416 C C . LEU A 1 180 ? 0.22 -36.781 -4.273 1 78.94 180 LEU A C 1
ATOM 1418 O O . LEU A 1 180 ? 1.142 -36.406 -3.551 1 78.94 180 LEU A O 1
ATOM 1422 N N . GLY A 1 181 ? -0.746 -36.031 -4.617 1 85.19 181 GLY A N 1
ATOM 1423 C CA . GLY A 1 181 ? -0.846 -34.656 -4.176 1 85.19 181 GLY A CA 1
ATOM 1424 C C . GLY A 1 181 ? 0.105 -33.719 -4.902 1 85.19 181 GLY A C 1
ATOM 1425 O O . GLY A 1 181 ? 0.377 -32.594 -4.438 1 85.19 181 GLY A O 1
ATOM 1426 N N . TYR A 1 182 ? 0.644 -34.156 -5.984 1 87.56 182 TYR A N 1
ATOM 1427 C CA . TYR A 1 182 ? 1.609 -33.375 -6.762 1 87.56 182 TYR A CA 1
ATOM 1428 C C . TYR A 1 182 ? 1.022 -32.062 -7.184 1 87.56 182 TYR A C 1
ATOM 1430 O O . TYR A 1 182 ? 1.751 -31.062 -7.328 1 87.56 182 TYR A O 1
ATOM 1438 N N . GLU A 1 183 ? -0.309 -32 -7.25 1 87.06 183 GLU A N 1
ATOM 1439 C CA . GLU A 1 183 ? -0.983 -30.828 -7.766 1 87.06 183 GLU A CA 1
ATOM 1440 C C . GLU A 1 183 ? -1.183 -29.781 -6.672 1 87.06 183 GLU A C 1
ATOM 1442 O O . GLU A 1 183 ? -1.583 -28.641 -6.949 1 87.06 183 GLU A O 1
ATOM 1447 N N . ARG A 1 184 ? -0.973 -30.125 -5.457 1 86.06 184 ARG A N 1
ATOM 1448 C CA . ARG A 1 184 ? -1.26 -29.25 -4.324 1 86.06 184 ARG A CA 1
ATOM 1449 C C . ARG A 1 184 ? -0.361 -28.016 -4.344 1 86.06 184 ARG A C 1
ATOM 1451 O O . ARG A 1 184 ? 0.83 -28.109 -4.648 1 86.06 184 ARG A O 1
ATOM 1458 N N . MET A 1 185 ? -0.924 -26.938 -4.07 1 87.56 185 MET A N 1
ATOM 1459 C CA . MET A 1 185 ? -0.246 -25.641 -3.967 1 87.56 185 MET A CA 1
ATOM 1460 C C . MET A 1 185 ? -0.609 -24.938 -2.664 1 87.56 185 MET A C 1
ATOM 1462 O O . MET A 1 185 ? -0.394 -23.734 -2.521 1 87.56 185 MET A O 1
ATOM 1466 N N . SER A 1 186 ? -1.146 -25.594 -1.615 1 85.62 186 SER A N 1
ATOM 1467 C CA . SER A 1 186 ? -1.774 -25.016 -0.431 1 85.62 186 SER A CA 1
ATOM 1468 C C . SER A 1 186 ? -0.729 -24.547 0.573 1 85.62 186 SER A C 1
ATOM 1470 O O . SER A 1 186 ? -1.053 -23.828 1.523 1 85.62 186 SER A O 1
ATOM 1472 N N . HIS A 1 187 ? 0.549 -24.891 0.341 1 88 187 HIS A N 1
ATOM 1473 C CA . HIS A 1 187 ? 1.596 -24.5 1.276 1 88 187 HIS A CA 1
ATOM 1474 C C . HIS A 1 187 ? 1.962 -23.031 1.102 1 88 187 HIS A C 1
ATOM 1476 O O . HIS A 1 187 ? 2.648 -22.453 1.947 1 88 187 HIS A O 1
ATOM 1482 N N . PHE A 1 188 ? 1.422 -22.453 0.013 1 91.06 188 PHE A N 1
ATOM 1483 C CA . PHE A 1 188 ? 1.677 -21.047 -0.246 1 91.06 188 PHE A CA 1
ATOM 1484 C C . PHE A 1 188 ? 0.682 -20.172 0.507 1 91.06 188 PHE A C 1
ATOM 1486 O O . PHE A 1 188 ? -0.148 -19.5 -0.107 1 91.06 188 PHE A O 1
ATOM 1493 N N . VAL A 1 189 ? 0.749 -20.172 1.859 1 90.25 189 VAL A N 1
ATOM 1494 C CA . VAL A 1 189 ? -0.114 -19.391 2.729 1 90.25 189 VAL A CA 1
ATOM 1495 C C . VAL A 1 189 ? 0.725 -18.375 3.51 1 90.25 189 VAL A C 1
ATOM 1497 O O . VAL A 1 189 ? 1.814 -18.703 3.984 1 90.25 189 VAL A O 1
ATOM 1500 N N . ILE A 1 190 ? 0.19 -17.203 3.471 1 92.19 190 ILE A N 1
ATOM 1501 C CA . ILE A 1 190 ? 0.864 -16.188 4.258 1 92.19 190 ILE A CA 1
ATOM 1502 C C . ILE A 1 190 ? -0.041 -15.734 5.406 1 92.19 190 ILE A C 1
ATOM 1504 O O . ILE A 1 190 ? -1.268 -15.812 5.301 1 92.19 190 ILE A O 1
ATOM 1508 N N . ASP A 1 191 ? 0.552 -15.453 6.535 1 90.94 191 ASP A N 1
ATOM 1509 C CA . ASP A 1 191 ? -0.141 -14.859 7.672 1 90.94 191 ASP A CA 1
ATOM 1510 C C . ASP A 1 191 ? 0.31 -13.422 7.898 1 90.94 191 ASP A C 1
ATOM 1512 O O . ASP A 1 191 ? 1.441 -13.18 8.328 1 90.94 191 ASP A O 1
ATOM 1516 N N . THR A 1 192 ? -0.688 -12.531 7.637 1 93.75 192 THR A N 1
ATOM 1517 C CA . THR A 1 192 ? -0.351 -11.117 7.711 1 93.75 192 THR A CA 1
ATOM 1518 C C . THR A 1 192 ? -1.191 -10.414 8.773 1 93.75 192 THR A C 1
ATOM 1520 O O . THR A 1 192 ? -1.292 -9.188 8.789 1 93.75 192 THR A O 1
ATOM 1523 N N . ASP A 1 193 ? -1.806 -11.109 9.727 1 92.75 193 ASP A N 1
ATOM 1524 C CA . ASP A 1 193 ? -2.717 -10.523 10.695 1 92.75 193 ASP A CA 1
ATOM 1525 C C . ASP A 1 193 ? -1.976 -9.578 11.641 1 92.75 193 ASP A C 1
ATOM 1527 O O . ASP A 1 193 ? -2.438 -8.461 11.906 1 92.75 193 ASP A O 1
ATOM 1531 N N . ASP A 1 194 ? -0.869 -10.07 12.148 1 93.5 194 ASP A N 1
ATOM 1532 C CA . ASP A 1 194 ? -0.083 -9.234 13.055 1 93.5 194 ASP A CA 1
ATOM 1533 C C . ASP A 1 194 ? 0.399 -7.969 12.352 1 93.5 194 ASP A C 1
ATOM 1535 O O . ASP A 1 194 ? 0.391 -6.887 12.945 1 93.5 194 ASP A O 1
ATOM 1539 N N . LEU A 1 195 ? 0.828 -8.18 11.109 1 94.44 195 LEU A N 1
ATOM 1540 C CA . LEU A 1 195 ? 1.293 -7.047 10.328 1 94.44 195 LEU A CA 1
ATOM 1541 C C . LEU A 1 195 ? 0.165 -6.047 10.094 1 94.44 195 LEU A C 1
ATOM 1543 O O . LEU A 1 195 ? 0.375 -4.832 10.188 1 94.44 195 LEU A O 1
ATOM 1547 N N . ALA A 1 196 ? -1.081 -6.52 9.828 1 95.12 196 ALA A N 1
ATOM 1548 C CA . ALA A 1 196 ? -2.242 -5.656 9.625 1 95.12 196 ALA A CA 1
ATOM 1549 C C . ALA A 1 196 ? -2.502 -4.793 10.859 1 95.12 196 ALA A C 1
ATOM 1551 O O . ALA A 1 196 ? -2.758 -3.592 10.734 1 95.12 196 ALA A O 1
ATOM 1552 N N . VAL A 1 197 ? -2.387 -5.383 12.016 1 96.19 197 VAL A N 1
ATOM 1553 C CA . VAL A 1 197 ? -2.607 -4.664 13.266 1 96.19 197 VAL A CA 1
ATOM 1554 C C . VAL A 1 197 ? -1.534 -3.594 13.438 1 96.19 197 VAL A C 1
ATOM 1556 O O . VAL A 1 197 ? -1.834 -2.463 13.828 1 96.19 197 VAL A O 1
ATOM 1559 N N . MET A 1 198 ? -0.333 -3.914 13.156 1 95.62 198 MET A N 1
ATOM 1560 C CA . MET A 1 198 ? 0.765 -2.961 13.281 1 95.62 198 MET A CA 1
ATOM 1561 C C . MET A 1 198 ? 0.564 -1.771 12.352 1 95.62 198 MET A C 1
ATOM 1563 O O . MET A 1 198 ? 0.801 -0.626 12.734 1 95.62 198 MET A O 1
ATOM 1567 N N . LEU A 1 199 ? 0.137 -2.1 11.078 1 96.94 199 LEU A N 1
ATOM 1568 C CA . LEU A 1 199 ? -0.111 -1.038 10.109 1 96.94 199 LEU A CA 1
ATOM 1569 C C . LEU A 1 199 ? -1.25 -0.136 10.578 1 96.94 199 LEU A C 1
ATOM 1571 O O . LEU A 1 199 ? -1.176 1.087 10.438 1 96.94 199 LEU A O 1
ATOM 1575 N N . MET A 1 200 ? -2.264 -0.676 11.227 1 95.75 200 MET A N 1
ATOM 1576 C CA . MET A 1 200 ? -3.426 0.072 11.695 1 95.75 200 MET A CA 1
ATOM 1577 C C . MET A 1 200 ? -3.053 0.992 12.852 1 95.75 200 MET A C 1
ATOM 1579 O O . MET A 1 200 ? -3.746 1.976 13.117 1 95.75 200 MET A O 1
ATOM 1583 N N . ASN A 1 201 ? -1.952 0.677 13.484 1 95.12 201 ASN A N 1
ATOM 1584 C CA . ASN A 1 201 ? -1.627 1.396 14.711 1 95.12 201 ASN A CA 1
ATOM 1585 C C . ASN A 1 201 ? -0.428 2.32 14.516 1 95.12 201 ASN A C 1
ATOM 1587 O O . ASN A 1 201 ? 0.15 2.805 15.492 1 95.12 201 ASN A O 1
ATOM 1591 N N . ILE A 1 202 ? -0.087 2.479 13.258 1 95.81 202 ILE A N 1
ATOM 1592 C CA . ILE A 1 202 ? 0.946 3.477 13.008 1 95.81 202 ILE A CA 1
ATOM 1593 C C . ILE A 1 202 ? 0.512 4.824 13.578 1 95.81 202 ILE A C 1
ATOM 1595 O O . ILE A 1 202 ? -0.63 5.25 13.383 1 95.81 202 ILE A O 1
ATOM 1599 N N . ASP A 1 203 ? 1.429 5.371 14.383 1 93.94 203 ASP A N 1
ATOM 1600 C CA . ASP A 1 203 ? 1.118 6.66 15 1 93.94 203 ASP A CA 1
ATOM 1601 C C . ASP A 1 203 ? 2.363 7.535 15.102 1 93.94 203 ASP A C 1
ATOM 1603 O O . ASP A 1 203 ? 3.479 7.07 14.852 1 93.94 203 ASP A O 1
ATOM 1607 N N . PHE A 1 204 ? 2.074 8.789 15.336 1 93.56 204 PHE A N 1
ATOM 1608 C CA . PHE A 1 204 ? 3.18 9.727 15.508 1 93.56 204 PHE A CA 1
ATOM 1609 C C . PHE A 1 204 ? 4.004 9.367 16.734 1 93.56 2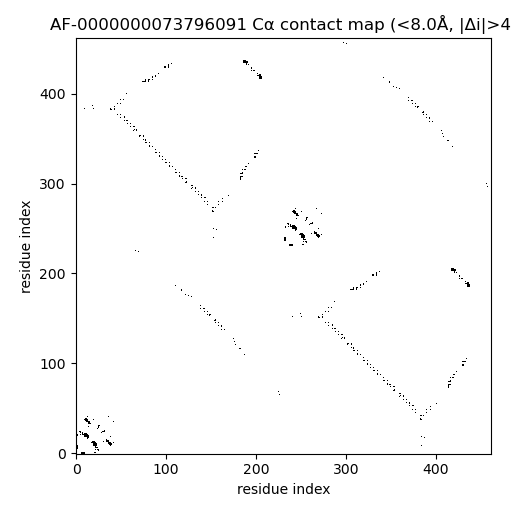04 PHE A C 1
ATOM 1611 O O . PHE A 1 204 ? 3.459 8.922 17.75 1 93.56 204 PHE A O 1
ATOM 1618 N N . CYS A 1 205 ? 5.367 9.352 16.562 1 85.81 205 CYS A N 1
ATOM 1619 C CA . CYS A 1 205 ? 6.277 9.07 17.672 1 85.81 205 CYS A CA 1
ATOM 1620 C C . CYS A 1 205 ? 6.094 10.07 18.797 1 85.81 205 CYS A C 1
ATOM 1622 O O . CYS A 1 205 ? 5.875 11.258 18.547 1 85.81 205 CYS A O 1
ATOM 1624 N N . PRO A 1 206 ? 5.84 9.648 19.984 1 70.94 206 PRO A N 1
ATOM 1625 C CA . PRO A 1 206 ? 5.73 10.609 21.078 1 70.94 206 PRO A CA 1
ATOM 1626 C C . PRO A 1 206 ? 6.895 11.602 21.109 1 70.94 206 PRO A C 1
ATOM 1628 O O . PRO A 1 206 ? 8.047 11.211 20.875 1 70.94 206 PRO A O 1
ATOM 1631 N N . GLY A 1 207 ? 6.871 12.547 20.312 1 57.41 207 GLY A N 1
ATOM 1632 C CA . GLY A 1 207 ? 7.859 13.617 20.297 1 57.41 207 GLY A CA 1
ATOM 1633 C C . GLY A 1 207 ? 8.609 13.766 21.609 1 57.41 207 GLY A C 1
ATOM 1634 O O . GLY A 1 207 ? 8.117 13.352 22.656 1 57.41 207 GLY A O 1
ATOM 1635 N N . VAL A 1 208 ? 9.969 13.711 21.719 1 50 208 VAL A N 1
ATOM 1636 C CA . VAL A 1 208 ? 10.602 14.445 22.812 1 50 208 VAL A CA 1
ATOM 1637 C C . VAL A 1 208 ? 9.836 15.734 23.078 1 50 208 VAL A C 1
ATOM 1639 O O . VAL A 1 208 ? 9.414 16.422 22.141 1 50 208 VAL A O 1
ATOM 1642 N N . GLY A 1 209 ? 8.961 15.961 23.984 1 43.28 209 GLY A N 1
ATOM 1643 C CA . GLY A 1 209 ? 8.352 17.219 24.391 1 43.28 209 GLY A CA 1
ATOM 1644 C C . GLY A 1 209 ? 9.023 18.438 23.781 1 43.28 209 GLY A C 1
ATOM 1645 O O . GLY A 1 209 ? 10.18 18.375 23.359 1 43.28 209 GLY A O 1
ATOM 1646 N N . ASP A 1 210 ? 8.148 19.453 23.141 1 41.62 210 ASP A N 1
ATOM 1647 C CA . ASP A 1 210 ? 8.555 20.859 23.016 1 41.62 210 ASP A CA 1
ATOM 1648 C C . ASP A 1 210 ? 9.555 21.234 24.109 1 41.62 210 ASP A C 1
ATOM 1650 O O . ASP A 1 210 ? 9.242 22.047 25 1 41.62 210 ASP A O 1
ATOM 1654 N N . ASP A 1 211 ? 10.133 20.406 24.844 1 36.91 211 ASP A N 1
ATOM 1655 C CA . ASP A 1 211 ? 11.164 21.172 25.547 1 36.91 211 ASP A CA 1
ATOM 1656 C C . ASP A 1 211 ? 12.008 21.969 24.547 1 36.91 211 ASP A C 1
ATOM 1658 O O . ASP A 1 211 ? 12.266 21.516 23.438 1 36.91 211 ASP A O 1
ATOM 1662 N N . GLY A 1 212 ? 12.008 23.344 24.578 1 35.81 212 GLY A N 1
ATOM 1663 C CA . GLY A 1 212 ? 12.797 24.391 23.938 1 35.81 212 GLY A CA 1
ATOM 1664 C C . GLY A 1 212 ? 14.125 23.891 23.406 1 35.81 212 GLY A C 1
ATOM 1665 O O . GLY A 1 212 ? 14.922 24.672 22.875 1 35.81 212 GLY A O 1
ATOM 1666 N N . GLU A 1 213 ? 14.672 22.703 23.891 1 34.44 213 GLU A N 1
ATOM 1667 C CA . GLU A 1 213 ? 16.109 22.688 23.641 1 34.44 213 GLU A CA 1
ATOM 1668 C C . GLU A 1 213 ? 16.422 22.297 22.203 1 34.44 213 GLU A C 1
ATOM 1670 O O . GLU A 1 213 ? 17.188 22.969 21.516 1 34.44 213 GLU A O 1
ATOM 1675 N N . ASP A 1 214 ? 16.656 20.891 21.828 1 34.25 214 ASP A N 1
ATOM 1676 C CA . ASP A 1 214 ? 17.641 20.516 20.812 1 34.25 214 ASP A CA 1
ATOM 1677 C C . ASP A 1 214 ? 17 20.438 19.438 1 34.25 214 ASP A C 1
ATOM 1679 O O . ASP A 1 214 ? 16.453 19.406 19.047 1 34.25 214 ASP A O 1
ATOM 1683 N N . ASP A 1 215 ? 16.188 21.297 18.953 1 34.81 215 ASP A N 1
ATOM 1684 C CA . ASP A 1 215 ? 15.969 21.266 17.516 1 34.81 215 ASP A CA 1
ATOM 1685 C C . ASP A 1 215 ? 17.266 21 16.766 1 34.81 215 ASP A C 1
ATOM 1687 O O . ASP A 1 215 ? 18.266 21.672 17 1 34.81 215 ASP A O 1
ATOM 1691 N N . PRO A 1 216 ? 17.594 19.938 16.312 1 35.91 216 PRO A N 1
ATOM 1692 C CA . PRO A 1 216 ? 18.75 20.016 15.414 1 35.91 216 PRO A CA 1
ATOM 1693 C C . PRO A 1 216 ? 18.688 21.219 14.484 1 35.91 216 PRO A C 1
ATOM 1695 O O . PRO A 1 216 ? 17.594 21.656 14.109 1 35.91 216 PRO A O 1
ATOM 1698 N N . GLU A 1 217 ? 19.719 22.234 14.594 1 31.5 217 GLU A N 1
ATOM 1699 C CA . GLU A 1 217 ? 20.109 23.375 13.773 1 31.5 217 GLU A CA 1
ATOM 1700 C C . GLU A 1 217 ? 20 23.047 12.281 1 31.5 217 GLU A C 1
ATOM 1702 O O . GLU A 1 217 ? 20.922 22.5 11.695 1 31.5 217 GLU A O 1
ATOM 1707 N N . GLU A 1 218 ? 19.141 22.312 11.797 1 33.16 218 GLU A N 1
ATOM 1708 C CA . GLU A 1 218 ? 19.359 22.547 10.367 1 33.16 218 GLU A CA 1
ATOM 1709 C C . GLU A 1 218 ? 19.547 24.031 10.078 1 33.16 218 GLU A C 1
ATOM 1711 O O . GLU A 1 218 ? 18.953 24.875 10.75 1 33.16 218 GLU A O 1
ATOM 1716 N N . GLY A 1 219 ? 20.734 24.453 9.5 1 32.97 219 GLY A N 1
ATOM 1717 C CA . GLY A 1 219 ? 21.203 25.75 9.039 1 32.97 219 GLY A CA 1
ATOM 1718 C C . GLY A 1 219 ? 20.125 26.578 8.367 1 32.97 219 GLY A C 1
ATOM 1719 O O . GLY A 1 219 ? 20.438 27.531 7.648 1 32.97 219 GLY A O 1
ATOM 1720 N N . GLY A 1 220 ? 18.984 26.062 8.047 1 31.83 220 GLY A N 1
ATOM 1721 C CA . GLY A 1 220 ? 18.359 27.156 7.324 1 31.83 220 GLY A CA 1
ATOM 1722 C C . GLY A 1 220 ? 18.203 28.406 8.164 1 31.83 220 GLY A C 1
ATOM 1723 O O . GLY A 1 220 ? 18.281 28.344 9.391 1 31.83 220 GLY A O 1
ATOM 1724 N N . GLU A 1 221 ? 18.547 29.656 7.688 1 31.69 221 GLU A N 1
ATOM 1725 C CA . GLU A 1 221 ? 18.375 31.031 8.141 1 31.69 221 GLU A CA 1
ATOM 1726 C C . GLU A 1 221 ? 17.047 31.219 8.875 1 31.69 221 GLU A C 1
ATOM 1728 O O . GLU A 1 221 ? 15.984 31.109 8.266 1 31.69 221 GLU A O 1
ATOM 1733 N N . GLU A 1 222 ? 16.828 30.562 9.906 1 34.81 222 GLU A N 1
ATOM 1734 C CA . GLU A 1 222 ? 15.727 31 10.766 1 34.81 222 GLU A CA 1
ATOM 1735 C C . GLU A 1 222 ? 15.719 32.5 10.938 1 34.81 222 GLU A C 1
ATOM 1737 O O . GLU A 1 222 ? 16.703 33.094 11.406 1 34.81 222 GLU A O 1
ATOM 1742 N N . SER A 1 223 ? 15.188 33.219 10.062 1 32.78 223 SER A N 1
ATOM 1743 C CA . SER A 1 223 ? 14.867 34.625 10.289 1 32.78 223 SER A CA 1
ATOM 1744 C C . SER A 1 223 ? 14.352 34.875 11.711 1 32.78 223 SER A C 1
ATOM 1746 O O . SER A 1 223 ? 13.484 34.125 12.18 1 32.78 223 SER A O 1
ATOM 1748 N N . GLU A 1 224 ? 15.203 35.25 12.727 1 35.69 224 GLU A N 1
ATOM 1749 C CA . GLU A 1 224 ? 14.922 36 13.953 1 35.69 224 GLU A CA 1
ATOM 1750 C C . GLU A 1 224 ? 13.68 36.875 13.797 1 35.69 224 GLU A C 1
ATOM 1752 O O . GLU A 1 224 ? 13.719 37.906 13.125 1 35.69 224 GLU A O 1
ATOM 1757 N N . LEU A 1 225 ? 12.594 36.375 13.547 1 36.91 225 LEU A N 1
ATOM 1758 C CA . LEU A 1 225 ? 11.508 37.344 13.781 1 36.91 225 LEU A CA 1
ATOM 1759 C C . LEU A 1 225 ? 11.633 37.969 15.164 1 36.91 225 LEU A C 1
ATOM 1761 O O . LEU A 1 225 ? 11.461 37.281 16.172 1 36.91 225 LEU A O 1
ATOM 1765 N N . GLU A 1 226 ? 12.773 38.844 15.547 1 36.34 226 GLU A N 1
ATOM 1766 C CA . GLU A 1 226 ? 12.961 39.781 16.641 1 36.34 226 GLU A CA 1
ATOM 1767 C C . GLU A 1 226 ? 11.641 40.438 17.031 1 36.34 226 GLU A C 1
ATOM 1769 O O . GLU A 1 226 ? 11.039 41.156 16.25 1 36.34 226 GLU A O 1
ATOM 1774 N N . PHE A 1 227 ? 10.906 39.781 17.828 1 37.84 227 PHE A N 1
ATOM 1775 C CA . PHE A 1 227 ? 9.953 40.594 18.562 1 37.84 227 PHE A CA 1
ATOM 1776 C C . PHE A 1 227 ? 10.641 41.812 19.203 1 37.84 227 PHE A C 1
ATOM 1778 O O . PHE A 1 227 ? 11.656 41.656 19.891 1 37.84 227 PHE A O 1
ATOM 1785 N N . CYS A 1 228 ? 10.648 43.125 18.781 1 36.44 228 CYS A N 1
ATOM 1786 C CA . CYS A 1 228 ? 11.156 44.406 19.25 1 36.44 228 CYS A CA 1
ATOM 1787 C C . CYS A 1 228 ? 11.078 44.5 20.766 1 36.44 228 CYS A C 1
ATOM 1789 O O . CYS A 1 228 ? 12.055 44.875 21.422 1 36.44 228 CYS A O 1
ATOM 1791 N N . SER A 1 229 ? 9.914 45 21.562 1 30.3 229 SER A N 1
ATOM 1792 C CA . SER A 1 229 ? 10.039 45.938 22.672 1 30.3 229 SER A CA 1
ATOM 1793 C C . SER A 1 229 ? 10.539 45.25 23.938 1 30.3 229 SER A C 1
ATOM 1795 O O . SER A 1 229 ? 9.75 44.625 24.672 1 30.3 229 SER A O 1
ATOM 1797 N N . ARG A 1 230 ? 11.477 44.406 24.016 1 32.59 230 ARG A N 1
ATOM 1798 C CA . ARG A 1 230 ? 11.938 44.406 25.391 1 32.59 230 ARG A CA 1
ATOM 1799 C C . ARG A 1 230 ? 12.266 45.844 25.844 1 32.59 230 ARG A C 1
ATOM 1801 O O . ARG A 1 230 ? 12.938 46.031 26.859 1 32.59 230 ARG A O 1
ATOM 1808 N N . TYR A 1 231 ? 12.109 46.969 24.906 1 21.05 231 TYR A N 1
ATOM 1809 C CA . TYR A 1 231 ? 12.203 48.188 25.688 1 21.05 231 TYR A CA 1
ATOM 1810 C C . TYR A 1 231 ? 10.914 48.438 26.453 1 21.05 231 TYR A C 1
ATOM 1812 O O . TYR A 1 231 ? 9.82 48.156 25.953 1 21.05 231 TYR A O 1
ATOM 1820 N N . MET B 1 1 ? 5.176 -74.812 -52.031 1 84.56 1 MET B N 1
ATOM 1821 C CA . MET B 1 1 ? 5.855 -76.125 -52.156 1 84.56 1 MET B CA 1
ATOM 1822 C C . MET B 1 1 ? 7.195 -76.125 -51.438 1 84.56 1 MET B C 1
ATOM 1824 O O . MET B 1 1 ? 7.738 -75.062 -51.156 1 84.56 1 MET B O 1
ATOM 1828 N N . CYS B 1 2 ? 7.566 -77.312 -51.125 1 89.25 2 CYS B N 1
ATOM 1829 C CA . CYS B 1 2 ? 8.836 -77.438 -50.406 1 89.25 2 CYS B CA 1
ATOM 1830 C C . CYS B 1 2 ? 10.008 -77.125 -51.312 1 89.25 2 CYS B C 1
ATOM 1832 O O . CYS B 1 2 ? 10.031 -77.5 -52.469 1 89.25 2 CYS B O 1
ATOM 1834 N N . GLU B 1 3 ? 10.898 -76.312 -50.906 1 85.81 3 GLU B N 1
ATOM 1835 C CA . GLU B 1 3 ? 12.047 -75.875 -51.688 1 85.81 3 GLU B CA 1
ATOM 1836 C C . GLU B 1 3 ? 12.945 -77.062 -52.031 1 85.81 3 GLU B C 1
ATOM 1838 O O . GLU B 1 3 ? 13.547 -77.125 -53.125 1 85.81 3 GLU B O 1
ATOM 1843 N N . GLU B 1 4 ? 13.062 -78 -51.25 1 86.88 4 GLU B N 1
ATOM 1844 C CA . GLU B 1 4 ? 13.953 -79.188 -51.406 1 86.88 4 GLU B CA 1
ATOM 1845 C C . GLU B 1 4 ? 13.266 -80.312 -52.156 1 86.88 4 GLU B C 1
ATOM 1847 O O . GLU B 1 4 ? 13.914 -81.062 -52.844 1 86.88 4 GLU B O 1
ATOM 1852 N N . HIS B 1 5 ? 11.945 -80.312 -51.938 1 89.31 5 HIS B N 1
ATOM 1853 C CA . HIS B 1 5 ? 11.156 -81.375 -52.594 1 89.31 5 HIS B CA 1
ATOM 1854 C C . HIS B 1 5 ? 10.062 -80.75 -53.469 1 89.31 5 HIS B C 1
ATOM 1856 O O . HIS B 1 5 ? 8.945 -80.5 -53 1 89.31 5 HIS B O 1
ATOM 1862 N N . GLU B 1 6 ? 10.359 -80.438 -54.656 1 86 6 GLU B N 1
ATOM 1863 C CA . GLU B 1 6 ? 9.57 -79.625 -55.562 1 86 6 GLU B CA 1
ATOM 1864 C C . GLU B 1 6 ? 8.141 -80.125 -55.656 1 86 6 GLU B C 1
ATOM 1866 O O . GLU B 1 6 ? 7.203 -79.312 -55.812 1 86 6 GLU B O 1
ATOM 1871 N N . GLU B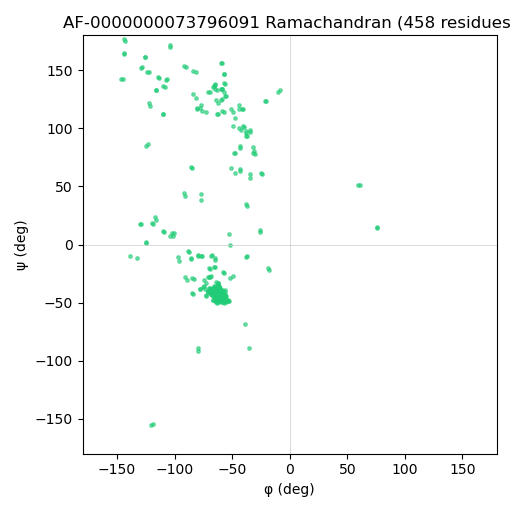 1 7 ? 7.871 -81.375 -55.469 1 87.25 7 GLU B N 1
ATOM 1872 C CA . GLU B 1 7 ? 6.527 -81.875 -55.656 1 87.25 7 GLU B CA 1
ATOM 1873 C C . GLU B 1 7 ? 5.816 -82.062 -54.312 1 87.25 7 GLU B C 1
ATOM 1875 O O . GLU B 1 7 ? 4.672 -82.562 -54.281 1 87.25 7 GLU B O 1
ATOM 1880 N N . GLU B 1 8 ? 6.441 -81.625 -53.281 1 91 8 GLU B N 1
ATOM 1881 C CA . GLU B 1 8 ? 5.859 -81.875 -51.969 1 91 8 GLU B CA 1
ATOM 1882 C C . GLU B 1 8 ? 5.297 -80.562 -51.344 1 91 8 GLU B C 1
ATOM 1884 O O . GLU B 1 8 ? 5.922 -79.5 -51.438 1 91 8 GLU B O 1
ATOM 1889 N N . LYS B 1 9 ? 4.109 -80.625 -50.781 1 91.56 9 LYS B N 1
ATOM 1890 C CA . LYS B 1 9 ? 3.482 -79.5 -50.125 1 91.56 9 LYS B CA 1
ATOM 1891 C C . LYS B 1 9 ? 4.012 -79.312 -48.688 1 91.56 9 LYS B C 1
ATOM 1893 O O . LYS B 1 9 ? 4.395 -80.312 -48.062 1 91.56 9 LYS B O 1
ATOM 1898 N N . ILE B 1 10 ? 3.992 -78 -48.344 1 91.12 10 ILE B N 1
ATOM 1899 C CA . ILE B 1 10 ? 4.348 -77.75 -46.938 1 91.12 10 ILE B CA 1
ATOM 1900 C C . ILE B 1 10 ? 3.178 -78.062 -46.031 1 91.12 10 ILE B C 1
ATOM 1902 O O . ILE B 1 10 ? 2.107 -77.438 -46.125 1 91.12 10 ILE B O 1
ATOM 1906 N N . ASN B 1 11 ? 3.404 -79.125 -45.094 1 91.81 11 ASN B N 1
ATOM 1907 C CA . ASN B 1 11 ? 2.283 -79.562 -44.281 1 91.81 11 ASN B CA 1
ATOM 1908 C C . ASN B 1 11 ? 2.68 -79.688 -42.812 1 91.81 11 ASN B C 1
ATOM 1910 O O . ASN B 1 11 ? 1.826 -79.938 -41.938 1 91.81 11 ASN B O 1
ATOM 1914 N N . ILE B 1 12 ? 3.865 -79.625 -42.562 1 94.62 12 ILE B N 1
ATOM 1915 C CA . ILE B 1 12 ? 4.328 -79.75 -41.188 1 94.62 12 ILE B CA 1
ATOM 1916 C C . ILE B 1 12 ? 5.191 -78.562 -40.812 1 94.62 12 ILE B C 1
ATOM 1918 O O . ILE B 1 12 ? 5.609 -77.812 -41.688 1 94.62 12 ILE B O 1
ATOM 1922 N N . TYR B 1 13 ? 5.379 -78.312 -39.656 1 94.5 13 TYR B N 1
ATOM 1923 C CA . TYR B 1 13 ? 6.203 -77.25 -39.125 1 94.5 13 TYR B CA 1
ATOM 1924 C C . TYR B 1 13 ? 7.289 -77.812 -38.219 1 94.5 13 TYR B C 1
ATOM 1926 O O . TYR B 1 13 ? 7.008 -78.625 -37.312 1 94.5 13 TYR B O 1
ATOM 1934 N N . CYS B 1 14 ? 8.461 -77.562 -38.531 1 94.69 14 CYS B N 1
ATOM 1935 C CA . CYS B 1 14 ? 9.586 -78 -37.719 1 94.69 14 CYS B CA 1
ATOM 1936 C C . CYS B 1 14 ? 9.719 -77.125 -36.469 1 94.69 14 CYS B C 1
ATOM 1938 O O . CYS B 1 14 ? 10.039 -75.938 -36.562 1 94.69 14 CYS B O 1
ATOM 1940 N N . LEU B 1 15 ? 9.539 -77.625 -35.312 1 92.31 15 LEU B N 1
ATOM 1941 C CA . LEU B 1 15 ? 9.562 -76.875 -34.062 1 92.31 15 LEU B CA 1
ATOM 1942 C C . LEU B 1 15 ? 10.984 -76.5 -33.656 1 92.31 15 LEU B C 1
ATOM 1944 O O . LEU B 1 15 ? 11.219 -75.5 -33.062 1 92.31 15 LEU B O 1
ATOM 1948 N N . SER B 1 16 ? 11.891 -77.375 -34.062 1 91.81 16 SER B N 1
ATOM 1949 C CA . SER B 1 16 ? 13.289 -77.188 -33.688 1 91.81 16 SER B CA 1
ATOM 1950 C C . SER B 1 16 ? 13.898 -76 -34.5 1 91.81 16 SER B C 1
ATOM 1952 O O . SER B 1 16 ? 14.578 -75.188 -33.938 1 91.81 16 SER B O 1
ATOM 1954 N N . CYS B 1 17 ? 13.594 -76 -35.75 1 89.81 17 CYS B N 1
ATOM 1955 C CA . CYS B 1 17 ? 14.195 -75 -36.656 1 89.81 17 CYS B CA 1
ATOM 1956 C C . CYS B 1 17 ? 13.258 -73.812 -36.844 1 89.81 17 CYS B C 1
ATOM 1958 O O . CYS B 1 17 ? 13.641 -72.812 -37.469 1 89.81 17 CYS B O 1
ATOM 1960 N N . GLN B 1 18 ? 12.047 -74 -36.438 1 89.56 18 GLN B N 1
ATOM 1961 C CA . GLN B 1 18 ? 11.023 -73 -36.5 1 89.56 18 GLN B CA 1
ATOM 1962 C C . GLN B 1 18 ? 10.766 -72.562 -37.969 1 89.56 18 GLN B C 1
ATOM 1964 O O . GLN B 1 18 ? 10.734 -71.375 -38.281 1 89.56 18 GLN B O 1
ATOM 1969 N N . THR B 1 19 ? 10.555 -73.562 -38.812 1 90.12 19 THR B N 1
ATOM 1970 C CA . THR B 1 19 ? 10.305 -73.312 -40.219 1 90.12 19 THR B CA 1
ATOM 1971 C C . THR B 1 19 ? 9.328 -74.312 -40.781 1 90.12 19 THR B C 1
ATOM 1973 O O . THR B 1 19 ? 9.328 -75.5 -40.375 1 90.12 19 THR B O 1
ATOM 1976 N N . PRO B 1 20 ? 8.469 -73.75 -41.688 1 92.75 20 PRO B N 1
ATOM 1977 C CA . PRO B 1 20 ? 7.621 -74.688 -42.375 1 92.75 20 PRO B CA 1
ATOM 1978 C C . PRO B 1 20 ? 8.414 -75.625 -43.312 1 92.75 20 PRO B C 1
ATOM 1980 O O . PRO B 1 20 ? 9.391 -75.188 -43.938 1 92.75 20 PRO B O 1
ATOM 1983 N N . THR B 1 21 ? 8.023 -76.938 -43.219 1 92.56 21 THR B N 1
ATOM 1984 C CA . THR B 1 21 ? 8.711 -77.938 -44.031 1 92.56 21 THR B CA 1
ATOM 1985 C C . THR B 1 21 ? 7.734 -79 -44.531 1 92.56 21 THR B C 1
ATOM 1987 O O . THR B 1 21 ? 6.523 -78.875 -44.312 1 92.56 21 THR B O 1
ATOM 1990 N N . CYS B 1 22 ? 8.211 -79.938 -45.375 1 91.81 22 CYS B N 1
ATOM 1991 C CA . CYS B 1 22 ? 7.355 -81 -45.906 1 91.81 22 CYS B CA 1
ATOM 1992 C C . CYS B 1 22 ? 7.629 -82.312 -45.219 1 91.81 22 CYS B C 1
ATOM 1994 O O . CYS B 1 22 ? 8.578 -82.438 -44.438 1 91.81 22 CYS B O 1
ATOM 1996 N N . SER B 1 23 ? 6.824 -83.312 -45.438 1 92.19 23 SER B N 1
ATOM 1997 C CA . SER B 1 23 ? 6.934 -84.625 -44.781 1 92.19 23 SER B CA 1
ATOM 1998 C C . SER B 1 23 ? 8.195 -85.375 -45.25 1 92.19 23 SER B C 1
ATOM 2000 O O . SER B 1 23 ? 8.797 -86.125 -44.469 1 92.19 23 SER B O 1
ATOM 2002 N N . MET B 1 24 ? 8.633 -85.062 -46.469 1 93.06 24 MET B N 1
ATOM 2003 C CA . MET B 1 24 ? 9.812 -85.75 -47 1 93.06 24 MET B CA 1
ATOM 2004 C C . MET B 1 24 ? 11.078 -85.25 -46.312 1 93.06 24 MET B C 1
ATOM 2006 O O . MET B 1 24 ? 11.984 -86.062 -46.031 1 93.06 24 MET B O 1
ATOM 2010 N N . CYS B 1 25 ? 11.031 -84 -46.094 1 93 25 CYS B N 1
ATOM 2011 C CA . CYS B 1 25 ? 12.164 -83.438 -45.375 1 93 25 CYS B CA 1
ATOM 2012 C C . CYS B 1 25 ? 12.305 -84.062 -43.969 1 93 25 CYS B C 1
ATOM 2014 O O . CYS B 1 25 ? 13.422 -84.25 -43.469 1 93 25 CYS B O 1
ATOM 2016 N N . LYS B 1 26 ? 11.25 -84.375 -43.281 1 92.62 26 LYS B N 1
ATOM 2017 C CA . LYS B 1 26 ? 11.227 -85 -41.969 1 92.62 26 LYS B CA 1
ATOM 2018 C C . LYS B 1 26 ? 11.695 -86.5 -42.031 1 92.62 26 LYS B C 1
ATOM 2020 O O . LYS B 1 26 ? 12.391 -86.938 -41.125 1 92.62 26 LYS B O 1
ATOM 2025 N N . VAL B 1 27 ? 11.32 -87.125 -43.062 1 92.12 27 VAL B N 1
ATOM 2026 C CA . VAL B 1 27 ? 11.633 -88.562 -43.188 1 92.12 27 VAL B CA 1
ATOM 2027 C C . VAL B 1 27 ? 13.031 -88.75 -43.75 1 92.12 27 VAL B C 1
ATOM 2029 O O . VAL B 1 27 ? 13.82 -89.5 -43.25 1 92.12 27 VAL B O 1
ATOM 2032 N N . PHE B 1 28 ? 13.406 -87.875 -44.844 1 90.38 28 PHE B N 1
ATOM 2033 C CA . PHE B 1 28 ? 14.633 -88.125 -45.594 1 90.38 28 PHE B CA 1
ATOM 2034 C C . PHE B 1 28 ? 15.523 -86.875 -45.594 1 90.38 28 PHE B C 1
ATOM 2036 O O . PHE B 1 28 ? 16.641 -86.938 -46.125 1 90.38 28 PHE B O 1
ATOM 2043 N N . GLY B 1 29 ? 15.125 -85.875 -44.969 1 86.38 29 GLY B N 1
ATOM 2044 C CA . GLY B 1 29 ? 15.82 -84.625 -45.219 1 86.38 29 GLY B CA 1
ATOM 2045 C C . GLY B 1 29 ? 16.484 -84.062 -43.969 1 86.38 29 GLY B C 1
ATOM 2046 O O . GLY B 1 29 ? 16.938 -84.812 -43.125 1 86.38 29 GLY B O 1
ATOM 2047 N N . LYS B 1 30 ? 16.641 -82.688 -44.031 1 88.88 30 LYS B N 1
ATOM 2048 C CA . LYS B 1 30 ? 17.406 -81.938 -43.062 1 88.88 30 LYS B CA 1
ATOM 2049 C C . LYS B 1 30 ? 16.719 -81.938 -41.719 1 88.88 30 LYS B C 1
ATOM 2051 O O . LYS B 1 30 ? 17.344 -81.688 -40.688 1 88.88 30 LYS B O 1
ATOM 2056 N N . HIS B 1 31 ? 15.438 -82.438 -41.656 1 91.69 31 HIS B N 1
ATOM 2057 C CA . HIS B 1 31 ? 14.68 -82.312 -40.406 1 91.69 31 HIS B CA 1
ATOM 2058 C C . HIS B 1 31 ? 14.367 -83.688 -39.812 1 91.69 31 HIS B C 1
ATOM 2060 O O . HIS B 1 31 ? 13.375 -83.875 -39.125 1 91.69 31 HIS B O 1
ATOM 2066 N N . LYS B 1 32 ? 15.086 -84.625 -40.188 1 91.69 32 LYS B N 1
ATOM 2067 C CA . LYS B 1 32 ? 14.867 -86 -39.781 1 91.69 32 LYS B CA 1
ATOM 2068 C C . LYS B 1 32 ? 14.859 -86.125 -38.281 1 91.69 32 LYS B C 1
ATOM 2070 O O . LYS B 1 32 ? 14.047 -86.875 -37.719 1 91.69 32 LYS B O 1
ATOM 2075 N N . ASP B 1 33 ? 15.758 -85.375 -37.531 1 92.69 33 ASP B N 1
ATOM 2076 C CA . ASP B 1 33 ? 15.906 -85.5 -36.062 1 92.69 33 ASP B CA 1
ATOM 2077 C C . ASP B 1 33 ? 15.18 -84.375 -35.344 1 92.69 33 ASP B C 1
ATOM 2079 O O . ASP B 1 33 ? 15.289 -84.25 -34.125 1 92.69 33 ASP B O 1
ATOM 2083 N N . CYS B 1 34 ? 14.453 -83.688 -36.094 1 93.81 34 CYS B N 1
ATOM 2084 C CA . CYS B 1 34 ? 13.781 -82.562 -35.5 1 93.81 34 CYS B CA 1
ATOM 2085 C C . CYS B 1 34 ? 12.391 -82.938 -35 1 93.81 34 CYS B C 1
ATOM 2087 O O . CYS B 1 34 ? 11.812 -83.938 -35.438 1 93.81 34 CYS B O 1
ATOM 2089 N N . ASP B 1 35 ? 11.938 -82.125 -33.938 1 94.75 35 ASP B N 1
ATOM 2090 C CA . ASP B 1 35 ? 10.539 -82.25 -33.531 1 94.75 35 ASP B CA 1
ATOM 2091 C C . ASP B 1 35 ? 9.633 -81.438 -34.469 1 94.75 35 ASP B C 1
ATOM 2093 O O . ASP B 1 35 ? 9.906 -80.312 -34.781 1 94.75 35 ASP B O 1
ATOM 2097 N N . VAL B 1 36 ? 8.586 -82.188 -35.031 1 94.06 36 VAL B N 1
ATOM 2098 C CA . VAL B 1 36 ? 7.711 -81.562 -36 1 94.06 36 VAL B CA 1
ATOM 2099 C C . VAL B 1 36 ? 6.258 -81.625 -35.531 1 94.06 36 VAL B C 1
ATOM 2101 O O . VAL B 1 36 ? 5.922 -82.5 -34.688 1 94.06 36 VAL B O 1
ATOM 2104 N N . ALA B 1 37 ? 5.484 -80.625 -35.906 1 95 37 ALA B N 1
ATOM 2105 C CA . ALA B 1 37 ? 4.047 -80.625 -35.656 1 95 37 ALA B CA 1
ATOM 2106 C C . ALA B 1 37 ? 3.273 -80.312 -36.938 1 95 37 ALA B C 1
ATOM 2108 O O . ALA B 1 37 ? 3.805 -79.625 -37.844 1 95 37 ALA B O 1
ATOM 2109 N N . PRO B 1 38 ? 1.984 -80.875 -36.969 1 95.19 38 PRO B N 1
ATOM 2110 C CA . PRO B 1 38 ? 1.177 -80.5 -38.156 1 95.19 38 PRO B CA 1
ATOM 2111 C C . PRO B 1 38 ? 1.031 -79 -38.312 1 95.19 38 PRO B C 1
ATOM 2113 O O . PRO B 1 38 ? 0.842 -78.312 -37.344 1 95.19 38 PRO B O 1
ATOM 2116 N N . LEU B 1 39 ? 1.148 -78.562 -39.531 1 94.25 39 LEU B N 1
ATOM 2117 C CA . LEU B 1 39 ? 1.088 -77.125 -39.844 1 94.25 39 LEU B CA 1
ATOM 2118 C C . LEU B 1 39 ? -0.216 -76.5 -39.312 1 94.25 39 LEU B C 1
ATOM 2120 O O . LEU B 1 39 ? -0.217 -75.438 -38.781 1 94.25 39 LEU B O 1
ATOM 2124 N N . GLY B 1 40 ? -1.28 -77.188 -39.531 1 93.62 40 GLY B N 1
ATOM 2125 C CA . GLY B 1 40 ? -2.584 -76.75 -39.062 1 93.62 40 GLY B CA 1
ATOM 2126 C C . GLY B 1 40 ? -2.66 -76.5 -37.562 1 93.62 40 GLY B C 1
ATOM 2127 O O . GLY B 1 40 ? -3.252 -75.5 -37.125 1 93.62 40 GLY B O 1
ATOM 2128 N N . SER B 1 41 ? -2.059 -77.438 -36.812 1 95.19 41 SER B N 1
ATOM 2129 C CA . SER B 1 41 ? -2.066 -77.312 -35.344 1 95.19 41 SER B CA 1
ATOM 2130 C C . SER B 1 41 ? -1.264 -76.125 -34.875 1 95.19 41 SER B C 1
ATOM 2132 O O . SER B 1 41 ? -1.708 -75.375 -33.969 1 95.19 41 SER B O 1
ATOM 2134 N N . VAL B 1 42 ? -0.125 -75.875 -35.469 1 94.94 42 VAL B N 1
ATOM 2135 C CA . VAL B 1 42 ? 0.724 -74.75 -35.094 1 94.94 42 VAL B CA 1
ATOM 2136 C C . VAL B 1 42 ? 0.037 -73.438 -35.5 1 94.94 42 VAL B C 1
ATOM 2138 O O . VAL B 1 42 ? 0.084 -72.5 -34.75 1 94.94 42 VAL B O 1
ATOM 2141 N N . TYR B 1 43 ? -0.628 -73.5 -36.656 1 94.31 43 TYR B N 1
ATOM 2142 C CA . TYR B 1 43 ? -1.374 -72.312 -37.156 1 94.31 43 TYR B CA 1
ATOM 2143 C C . TYR B 1 43 ? -2.453 -71.875 -36.156 1 94.31 43 TYR B C 1
ATOM 2145 O O . TYR B 1 43 ? -2.539 -70.75 -35.781 1 94.31 43 TYR B O 1
ATOM 2153 N N . THR B 1 44 ? -3.234 -72.875 -35.719 1 95 44 THR B N 1
ATOM 2154 C CA . THR B 1 44 ? -4.332 -72.562 -34.812 1 95 44 THR B CA 1
ATOM 2155 C C . THR B 1 44 ? -3.803 -72.062 -33.469 1 95 44 THR B C 1
ATOM 2157 O O . THR B 1 44 ? -4.363 -71.125 -32.875 1 95 44 THR B O 1
ATOM 2160 N N . ARG B 1 45 ? -2.752 -72.688 -33.031 1 94.69 45 ARG B N 1
ATOM 2161 C CA . ARG B 1 45 ? -2.16 -72.25 -31.766 1 94.69 45 ARG B CA 1
ATOM 2162 C C . ARG B 1 45 ? -1.624 -70.812 -31.859 1 94.69 45 ARG B C 1
ATOM 2164 O O . ARG B 1 45 ? -1.864 -70 -30.969 1 94.69 45 ARG B O 1
ATOM 2171 N N . GLN B 1 46 ? -0.895 -70.5 -32.938 1 93.88 46 GLN B N 1
ATOM 2172 C CA . GLN B 1 46 ? -0.305 -69.188 -33.125 1 93.88 46 GLN B CA 1
ATOM 2173 C C . GLN B 1 46 ? -1.383 -68.125 -33.312 1 93.88 46 GLN B C 1
ATOM 2175 O O . GLN B 1 46 ? -1.24 -67 -32.844 1 93.88 46 GLN B O 1
ATOM 2180 N N . LYS B 1 47 ? -2.439 -68.5 -34.031 1 94.69 47 LYS B N 1
ATOM 2181 C CA . LYS B 1 47 ? -3.549 -67.562 -34.219 1 94.69 47 LYS B CA 1
ATOM 2182 C C . LYS B 1 47 ? -4.207 -67.188 -32.906 1 94.69 47 LYS B C 1
ATOM 2184 O O . LYS B 1 47 ? -4.516 -66 -32.688 1 94.69 47 LYS B O 1
ATOM 2189 N N . THR B 1 48 ? -4.363 -68.25 -32.062 1 96.25 48 THR B N 1
ATOM 2190 C CA . THR B 1 48 ? -4.953 -68 -30.75 1 96.25 48 THR B CA 1
ATOM 2191 C C . THR B 1 48 ? -4.031 -67.125 -29.891 1 96.25 48 THR B C 1
ATOM 2193 O O . THR B 1 48 ? -4.48 -66.188 -29.234 1 96.25 48 THR B O 1
ATOM 2196 N N . GLU B 1 49 ? -2.771 -67.438 -29.938 1 95.81 49 GLU B N 1
ATOM 2197 C CA . GLU B 1 49 ? -1.795 -66.688 -29.156 1 95.81 49 GLU B CA 1
ATOM 2198 C C . GLU B 1 49 ? -1.738 -65.188 -29.609 1 95.81 49 GLU B C 1
ATOM 2200 O O . GLU B 1 49 ? -1.673 -64.312 -28.781 1 95.81 49 GLU B O 1
ATOM 2205 N N . LEU B 1 50 ? -1.756 -65 -30.906 1 95.94 50 LEU B N 1
ATOM 2206 C CA . LEU B 1 50 ? -1.725 -63.688 -31.469 1 95.94 50 LEU B CA 1
ATOM 2207 C C . LEU B 1 50 ? -2.99 -62.906 -31.094 1 95.94 50 LEU B C 1
ATOM 2209 O O . LEU B 1 50 ? -2.924 -61.75 -30.703 1 95.94 50 LEU B O 1
ATOM 2213 N N . SER B 1 51 ? -4.113 -63.594 -31.188 1 95.81 51 SER B N 1
ATOM 2214 C CA . SER B 1 51 ? -5.383 -62.969 -30.828 1 95.81 51 SER B CA 1
ATOM 2215 C C . SER B 1 51 ? -5.391 -62.562 -29.359 1 95.81 51 SER B C 1
ATOM 2217 O O . SER B 1 51 ? -5.812 -61.438 -29.016 1 95.81 51 SER B O 1
ATOM 2219 N N . ASP B 1 52 ? -4.895 -63.438 -28.531 1 94.94 52 ASP B N 1
ATOM 2220 C CA . ASP B 1 52 ? -4.801 -63.125 -27.109 1 94.94 52 ASP B CA 1
ATOM 2221 C C . ASP B 1 52 ? -3.844 -61.969 -26.844 1 94.94 52 ASP B C 1
ATOM 2223 O O . ASP B 1 52 ? -4.117 -61.094 -26.016 1 94.94 52 ASP B O 1
ATOM 2227 N N . GLY B 1 53 ? -2.752 -62.031 -27.531 1 93 53 GLY B N 1
ATOM 2228 C CA . GLY B 1 53 ? -1.797 -60.938 -27.422 1 93 53 GLY B CA 1
ATOM 2229 C C . GLY B 1 53 ? -2.375 -59.594 -27.812 1 93 53 GLY B C 1
ATOM 2230 O O . GLY B 1 53 ? -2.141 -58.594 -27.125 1 93 53 GLY B O 1
ATOM 2231 N N . ILE B 1 54 ? -3.127 -59.531 -28.875 1 94.62 54 ILE B N 1
ATOM 2232 C CA . ILE B 1 54 ? -3.783 -58.312 -29.328 1 94.62 54 ILE B CA 1
ATOM 2233 C C . ILE B 1 54 ? -4.758 -57.812 -28.266 1 94.62 54 ILE B C 1
ATOM 2235 O O . ILE B 1 54 ? -4.777 -56.625 -27.938 1 94.62 54 ILE B O 1
ATOM 2239 N N . ALA B 1 55 ? -5.543 -58.75 -27.703 1 94.94 55 ALA B N 1
ATOM 2240 C CA . ALA B 1 55 ? -6.52 -58.375 -26.688 1 94.94 55 ALA B CA 1
ATOM 2241 C C . ALA B 1 55 ? -5.836 -57.75 -25.484 1 94.94 55 ALA B C 1
ATOM 2243 O O . ALA B 1 55 ? -6.297 -56.719 -24.953 1 94.94 55 ALA B O 1
ATOM 2244 N N . ASN B 1 56 ? -4.711 -58.312 -25.062 1 92.31 56 ASN B N 1
ATOM 2245 C CA . ASN B 1 56 ? -3.967 -57.812 -23.906 1 92.31 56 ASN B CA 1
ATOM 2246 C C . ASN B 1 56 ? -3.375 -56.438 -24.188 1 92.31 56 ASN B C 1
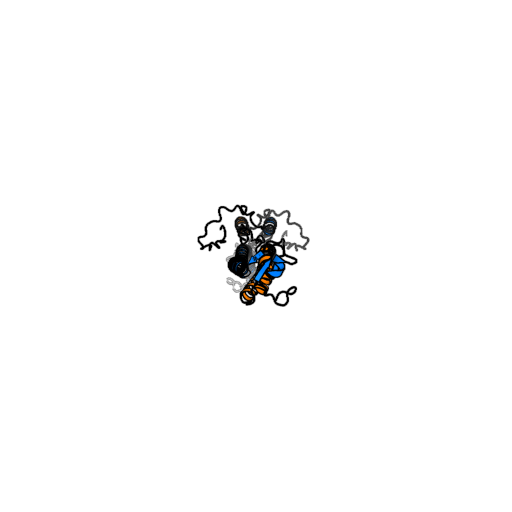ATOM 2248 O O . ASN B 1 56 ? -3.424 -55.531 -23.344 1 92.31 56 ASN B O 1
ATOM 2252 N N . LEU B 1 57 ? -2.889 -56.25 -25.328 1 92.31 57 LEU B N 1
ATOM 2253 C CA . LEU B 1 57 ? -2.273 -54.969 -25.703 1 92.31 57 LEU B CA 1
ATOM 2254 C C . LEU B 1 57 ? -3.326 -53.875 -25.828 1 92.31 57 LEU B C 1
ATOM 2256 O O . LEU B 1 57 ? -3.084 -52.719 -25.438 1 92.31 57 LEU B O 1
ATOM 2260 N N . VAL B 1 58 ? -4.445 -54.219 -26.375 1 93.94 58 VAL B N 1
ATOM 2261 C CA . VAL B 1 58 ? -5.531 -53.25 -26.5 1 93.94 58 VAL B CA 1
ATOM 2262 C C . VAL B 1 58 ? -5.973 -52.812 -25.125 1 93.94 58 VAL B C 1
ATOM 2264 O O . VAL B 1 58 ? -6.164 -51.594 -24.891 1 93.94 58 VAL B O 1
ATOM 2267 N N . ALA B 1 59 ? -6.098 -53.75 -24.188 1 92.75 59 ALA B N 1
ATOM 2268 C CA . ALA B 1 59 ? -6.48 -53.406 -22.828 1 92.75 59 ALA B CA 1
ATOM 2269 C C . ALA B 1 59 ? -5.434 -52.5 -22.172 1 92.75 59 ALA B C 1
ATOM 2271 O O . ALA B 1 59 ? -5.773 -51.531 -21.484 1 92.75 59 ALA B O 1
ATOM 2272 N N . SER B 1 60 ? -4.199 -52.812 -22.359 1 91.19 60 SER B N 1
ATOM 2273 C CA . SER B 1 60 ? -3.098 -52 -21.844 1 91.19 60 SER B CA 1
ATOM 2274 C C . SER B 1 60 ? -3.105 -50.594 -22.422 1 91.19 60 SER B C 1
ATOM 2276 O O . SER B 1 60 ? -2.885 -49.625 -21.719 1 91.19 60 SER B O 1
ATOM 2278 N N . ASN B 1 61 ? -3.352 -50.531 -23.734 1 92 61 ASN B N 1
ATOM 2279 C CA . ASN B 1 61 ? -3.43 -49.219 -24.391 1 92 61 ASN B CA 1
ATOM 2280 C C . ASN B 1 61 ? -4.559 -48.375 -23.828 1 92 61 ASN B C 1
ATOM 2282 O O . ASN B 1 61 ? -4.398 -47.156 -23.641 1 92 61 ASN B O 1
ATOM 2286 N N . ASP B 1 62 ? -5.625 -49.031 -23.594 1 93.56 62 ASP B N 1
ATOM 2287 C CA . ASP B 1 62 ? -6.75 -48.312 -22.984 1 93.56 62 ASP B CA 1
ATOM 2288 C C . ASP B 1 62 ? -6.379 -47.75 -21.609 1 93.56 62 ASP B C 1
ATOM 2290 O O . ASP B 1 62 ? -6.73 -46.625 -21.281 1 93.56 62 ASP B O 1
ATOM 2294 N N . HIS B 1 63 ? -5.699 -48.562 -20.844 1 92.06 63 HIS B N 1
ATOM 2295 C CA . HIS B 1 63 ? -5.25 -48.125 -19.531 1 92.06 63 HIS B CA 1
ATOM 2296 C C . HIS B 1 63 ? -4.281 -46.969 -19.641 1 92.06 63 HIS B C 1
ATOM 2298 O O . HIS B 1 63 ? -4.406 -45.969 -18.906 1 92.06 63 HIS B O 1
ATOM 2304 N N . ILE B 1 64 ? -3.336 -46.969 -20.562 1 92 64 ILE B N 1
ATOM 2305 C CA . ILE B 1 64 ? -2.359 -45.875 -20.75 1 92 64 ILE B CA 1
ATOM 2306 C C . ILE B 1 64 ? -3.072 -44.594 -21.188 1 92 64 ILE B C 1
ATOM 2308 O O . ILE B 1 64 ? -2.74 -43.531 -20.719 1 92 64 ILE B O 1
ATOM 2312 N N . GLN B 1 65 ? -4.027 -44.781 -22.062 1 94.25 65 GLN B N 1
ATOM 2313 C CA . GLN B 1 65 ? -4.812 -43.656 -22.484 1 94.25 65 GLN B CA 1
ATOM 2314 C C . GLN B 1 65 ? -5.535 -43 -21.312 1 94.25 65 GLN B C 1
ATOM 2316 O O . GLN B 1 65 ? -5.598 -41.781 -21.219 1 94.25 65 GLN B O 1
ATOM 2321 N N . ALA B 1 66 ? -6.105 -43.812 -20.469 1 94.5 66 ALA B N 1
ATOM 2322 C CA . ALA B 1 66 ? -6.797 -43.281 -19.281 1 94.5 66 ALA B CA 1
ATOM 2323 C C . ALA B 1 66 ? -5.832 -42.531 -18.375 1 94.5 66 ALA B C 1
ATOM 2325 O O . ALA B 1 66 ? -6.176 -41.469 -17.828 1 94.5 66 ALA B O 1
ATOM 2326 N N . VAL B 1 67 ? -4.613 -43.031 -18.156 1 93.19 67 VAL B N 1
ATOM 2327 C CA . VAL B 1 67 ? -3.6 -42.406 -17.312 1 93.19 67 VAL B CA 1
ATOM 2328 C C . VAL B 1 67 ? -3.191 -41.062 -17.906 1 93.19 67 VAL B C 1
ATOM 2330 O O . VAL B 1 67 ? -3.029 -40.062 -17.188 1 93.19 67 VAL B O 1
ATOM 2333 N N . ILE B 1 68 ? -3.033 -41 -19.234 1 94.62 68 ILE B N 1
ATOM 2334 C CA . ILE B 1 68 ? -2.699 -39.75 -19.922 1 94.62 68 ILE B CA 1
ATOM 2335 C C . ILE B 1 68 ? -3.783 -38.719 -19.656 1 94.62 68 ILE B C 1
ATOM 2337 O O . ILE B 1 68 ? -3.482 -37.562 -19.312 1 94.62 68 ILE B O 1
ATOM 2341 N N . SER B 1 69 ? -5.012 -39.188 -19.797 1 96.5 69 SER B N 1
ATOM 2342 C CA . SER B 1 69 ? -6.133 -38.281 -19.547 1 96.5 69 SER B CA 1
ATOM 2343 C C . SER B 1 69 ? -6.125 -37.781 -18.109 1 96.5 69 SER B C 1
ATOM 2345 O O . SER B 1 69 ? -6.414 -36.625 -17.859 1 96.5 69 SER B O 1
ATOM 2347 N N . GLN B 1 70 ? -5.816 -38.594 -17.203 1 94.94 70 GLN B N 1
ATOM 2348 C CA . GLN B 1 70 ? -5.727 -38.188 -15.805 1 94.94 70 GLN B CA 1
ATOM 2349 C C . GLN B 1 70 ? -4.625 -37.156 -15.586 1 94.94 70 GLN B C 1
ATOM 2351 O O . GLN B 1 70 ? -4.797 -36.219 -14.828 1 94.94 70 GLN B O 1
ATOM 2356 N N . MET B 1 71 ? -3.562 -37.406 -16.203 1 95.69 71 MET B N 1
ATOM 2357 C CA . MET B 1 71 ? -2.449 -36.469 -16.062 1 95.69 71 MET B CA 1
ATOM 2358 C C . MET B 1 71 ? -2.805 -35.125 -16.672 1 95.69 71 MET B C 1
ATOM 2360 O O . MET B 1 71 ? -2.385 -34.062 -16.156 1 95.69 71 MET B O 1
ATOM 2364 N N . GLU B 1 72 ? -3.553 -35.125 -17.75 1 96.94 72 GLU B N 1
ATOM 2365 C CA . GLU B 1 72 ? -4.039 -33.844 -18.312 1 96.94 72 GLU B CA 1
ATOM 2366 C C . GLU B 1 72 ? -4.934 -33.125 -17.328 1 96.94 72 GLU B C 1
ATOM 2368 O O . GLU B 1 72 ? -4.859 -31.891 -17.203 1 96.94 72 GLU B O 1
ATOM 2373 N N . GLU B 1 73 ? -5.793 -33.844 -16.688 1 96.06 73 GLU B N 1
ATOM 2374 C CA . GLU B 1 73 ? -6.629 -33.25 -15.648 1 96.06 73 GLU B CA 1
ATOM 2375 C C . GLU B 1 73 ? -5.785 -32.688 -14.516 1 96.06 73 GLU B C 1
ATOM 2377 O O . GLU B 1 73 ? -6.09 -31.609 -13.977 1 96.06 73 GLU B O 1
ATOM 2382 N N . ILE B 1 74 ? -4.742 -33.406 -14.156 1 96.19 74 ILE B N 1
ATOM 2383 C CA . ILE B 1 74 ? -3.844 -32.938 -13.102 1 96.19 74 ILE B CA 1
ATOM 2384 C C . ILE B 1 74 ? -3.209 -31.609 -13.516 1 96.19 74 ILE B C 1
ATOM 2386 O O . ILE B 1 74 ? -3.061 -30.703 -12.695 1 96.19 74 ILE B O 1
ATOM 2390 N N . CYS B 1 75 ? -2.812 -31.547 -14.805 1 95.81 75 CYS B N 1
ATOM 2391 C CA . CYS B 1 75 ? -2.281 -30.297 -15.312 1 95.81 75 CYS B CA 1
ATOM 2392 C C . CYS B 1 75 ? -3.277 -29.156 -15.109 1 95.81 75 CYS B C 1
ATOM 2394 O O . CYS B 1 75 ? -2.902 -28.078 -14.664 1 95.81 75 CYS B O 1
ATOM 2396 N N . ARG B 1 76 ? -4.52 -29.391 -15.375 1 97.06 76 ARG B N 1
ATOM 2397 C CA . ARG B 1 76 ? -5.562 -28.391 -15.188 1 97.06 76 ARG B CA 1
ATOM 2398 C C . ARG B 1 76 ? -5.703 -28 -13.719 1 97.06 76 ARG B C 1
ATOM 2400 O O . ARG B 1 76 ? -5.824 -26.828 -13.391 1 97.06 76 ARG B O 1
ATOM 2407 N N . ILE B 1 77 ? -5.652 -28.922 -12.883 1 96.81 77 ILE B N 1
ATOM 2408 C CA . ILE B 1 77 ? -5.805 -28.703 -11.445 1 96.81 77 ILE B CA 1
ATOM 2409 C C . ILE B 1 77 ? -4.621 -27.891 -10.93 1 96.81 77 ILE B C 1
ATOM 2411 O O . ILE B 1 77 ? -4.793 -26.984 -10.102 1 96.81 77 ILE B O 1
ATOM 2415 N N . ILE B 1 78 ? -3.428 -28.234 -11.398 1 96.5 78 ILE B N 1
ATOM 2416 C CA . ILE B 1 78 ? -2.242 -27.469 -11.008 1 96.5 78 ILE B CA 1
ATOM 2417 C C . ILE B 1 78 ? -2.424 -26 -11.375 1 96.5 78 ILE B C 1
ATOM 2419 O O . ILE B 1 78 ? -2.166 -25.109 -10.562 1 96.5 78 ILE B O 1
ATOM 2423 N N . GLU B 1 79 ? -2.842 -25.75 -12.57 1 97.19 79 GLU B N 1
ATOM 2424 C CA . GLU B 1 79 ? -3.055 -24.375 -13.039 1 97.19 79 GLU B CA 1
ATOM 2425 C C . GLU B 1 79 ? -4.117 -23.672 -12.203 1 97.19 79 GLU B C 1
ATOM 2427 O O . GLU B 1 79 ? -3.941 -22.516 -11.812 1 97.19 79 GLU B O 1
ATOM 2432 N N . GLU B 1 80 ? -5.199 -24.312 -11.938 1 97 80 GLU B N 1
ATOM 2433 C CA . GLU B 1 80 ? -6.277 -23.734 -11.133 1 97 80 GLU B CA 1
ATOM 2434 C C . GLU B 1 80 ? -5.809 -23.453 -9.711 1 97 80 GLU B C 1
ATOM 2436 O O . GLU B 1 80 ? -6.137 -22.406 -9.141 1 97 80 GLU B O 1
ATOM 2441 N N . ASN B 1 81 ? -5.105 -24.406 -9.148 1 94.06 81 ASN B N 1
ATOM 2442 C CA . ASN B 1 81 ? -4.574 -24.234 -7.801 1 94.06 81 ASN B CA 1
ATOM 2443 C C . ASN B 1 81 ? -3.59 -23.062 -7.738 1 94.06 81 ASN B C 1
ATOM 2445 O O . ASN B 1 81 ? -3.621 -22.266 -6.797 1 94.06 81 ASN B O 1
ATOM 2449 N N . GLY B 1 82 ? -2.719 -23.031 -8.758 1 95.38 82 GLY B N 1
ATOM 2450 C CA . GLY B 1 82 ? -1.792 -21.906 -8.836 1 95.38 82 GLY B CA 1
ATOM 2451 C C . GLY B 1 82 ? -2.488 -20.562 -8.914 1 95.38 82 GLY B C 1
ATOM 2452 O O . GLY B 1 82 ? -2.094 -19.609 -8.234 1 95.38 82 GLY B O 1
ATOM 2453 N N . GLN B 1 83 ? -3.549 -20.469 -9.703 1 96.38 83 GLN B N 1
ATOM 2454 C CA . GLN B 1 83 ? -4.332 -19.25 -9.844 1 96.38 83 GLN B CA 1
ATOM 2455 C C . GLN B 1 83 ? -5.008 -18.875 -8.531 1 96.38 83 GLN B C 1
ATOM 2457 O O . GLN B 1 83 ? -5.004 -17.703 -8.133 1 96.38 83 GLN B O 1
ATOM 2462 N N . ARG B 1 84 ? -5.602 -19.812 -7.93 1 96.25 84 ARG B N 1
ATOM 2463 C CA . ARG B 1 84 ? -6.289 -19.578 -6.664 1 96.25 84 ARG B CA 1
ATOM 2464 C C . ARG B 1 84 ? -5.324 -19.047 -5.609 1 96.25 84 ARG B C 1
ATOM 2466 O O . ARG B 1 84 ? -5.652 -18.109 -4.875 1 96.25 84 ARG B O 1
ATOM 2473 N N . GLN B 1 85 ? -4.16 -19.688 -5.547 1 95.69 85 GLN B N 1
ATOM 2474 C CA . GLN B 1 85 ? -3.174 -19.25 -4.559 1 95.69 85 GLN B CA 1
ATOM 2475 C C . GLN B 1 85 ? -2.682 -17.844 -4.859 1 95.69 85 GLN B C 1
ATOM 2477 O O . GLN B 1 85 ? -2.484 -17.031 -3.941 1 95.69 85 GLN B O 1
ATOM 2482 N N . ARG B 1 86 ? -2.467 -17.5 -6.137 1 96.88 86 ARG B N 1
ATOM 2483 C CA . ARG B 1 86 ? -2.055 -16.156 -6.523 1 96.88 86 ARG B CA 1
ATOM 2484 C C . ARG B 1 86 ? -3.121 -15.125 -6.16 1 96.88 86 ARG B C 1
ATOM 2486 O O . ARG B 1 86 ? -2.801 -14.023 -5.699 1 96.88 86 ARG B O 1
ATOM 2493 N N . GLU B 1 87 ? -4.375 -15.445 -6.355 1 96.56 87 GLU B N 1
ATOM 2494 C CA . GLU B 1 87 ? -5.484 -14.555 -6.016 1 96.56 87 GLU B CA 1
ATOM 2495 C C . GLU B 1 87 ? -5.57 -14.328 -4.512 1 96.56 87 GLU B C 1
ATOM 2497 O O . GLU B 1 87 ? -5.785 -13.203 -4.059 1 96.56 87 GLU B O 1
ATOM 2502 N N . ARG B 1 88 ? -5.434 -15.445 -3.787 1 95.69 88 ARG B N 1
ATOM 2503 C CA . ARG B 1 88 ? -5.453 -15.336 -2.332 1 95.69 88 ARG B CA 1
ATOM 2504 C C . ARG B 1 88 ? -4.32 -14.445 -1.835 1 95.69 88 ARG B C 1
ATOM 2506 O O . ARG B 1 88 ? -4.52 -13.609 -0.95 1 95.69 88 ARG B O 1
ATOM 2513 N N . LEU B 1 89 ? -3.162 -14.672 -2.369 1 96.5 89 LEU B N 1
ATOM 2514 C CA . LEU B 1 89 ? -2 -13.859 -2.037 1 96.5 89 LEU B CA 1
ATOM 2515 C C . LEU B 1 89 ? -2.258 -12.391 -2.369 1 96.5 89 LEU B C 1
ATOM 2517 O O . LEU B 1 89 ? -1.997 -11.508 -1.546 1 96.5 89 LEU B O 1
ATOM 2521 N N . ALA B 1 90 ? -2.781 -12.086 -3.582 1 96.38 90 ALA B N 1
ATOM 2522 C CA . ALA B 1 90 ? -3.086 -10.727 -4.02 1 96.38 90 ALA B CA 1
ATOM 2523 C C . ALA B 1 90 ? -4.102 -10.062 -3.09 1 96.38 90 ALA B C 1
ATOM 2525 O O . ALA B 1 90 ? -3.967 -8.891 -2.75 1 96.38 90 ALA B O 1
ATOM 2526 N N . ASP B 1 91 ? -5.109 -10.805 -2.682 1 96.94 91 ASP B N 1
ATOM 2527 C CA . ASP B 1 91 ? -6.141 -10.289 -1.788 1 96.94 91 ASP B CA 1
ATOM 2528 C C . ASP B 1 91 ? -5.547 -9.859 -0.448 1 96.94 91 ASP B C 1
ATOM 2530 O O . ASP B 1 91 ? -5.922 -8.82 0.1 1 96.94 91 ASP B O 1
ATOM 2534 N N . ARG B 1 92 ? -4.672 -10.688 0.068 1 96.62 92 ARG B N 1
ATOM 2535 C CA . ARG B 1 92 ? -4.043 -10.375 1.348 1 96.62 92 ARG B CA 1
ATOM 2536 C C . ARG B 1 92 ? -3.197 -9.109 1.249 1 96.62 92 ARG B C 1
ATOM 2538 O O . ARG B 1 92 ? -3.266 -8.242 2.119 1 96.62 92 ARG B O 1
ATOM 2545 N N . PHE B 1 93 ? -2.461 -9.016 0.179 1 97.81 93 PHE B N 1
ATOM 2546 C CA . PHE B 1 93 ? -1.628 -7.836 -0.019 1 97.81 93 PHE B CA 1
ATOM 2547 C C . PHE B 1 93 ? -2.488 -6.605 -0.268 1 97.81 93 PHE B C 1
ATOM 2549 O O . PHE B 1 93 ? -2.184 -5.52 0.231 1 97.81 93 PHE B O 1
ATOM 2556 N N . ASP B 1 94 ? -3.57 -6.711 -1 1 97.25 94 ASP B N 1
ATOM 2557 C CA . ASP B 1 94 ? -4.504 -5.609 -1.217 1 97.25 94 ASP B CA 1
ATOM 2558 C C . ASP B 1 94 ? -5.109 -5.137 0.102 1 97.25 94 ASP B C 1
ATOM 2560 O O . ASP B 1 94 ? -5.34 -3.939 0.291 1 97.25 94 ASP B O 1
ATOM 2564 N N . GLY B 1 95 ? -5.383 -6.109 0.915 1 97.62 95 GLY B N 1
ATOM 2565 C CA . GLY B 1 95 ? -5.867 -5.754 2.238 1 97.62 95 GLY B CA 1
ATOM 2566 C C . GLY B 1 95 ? -4.887 -4.902 3.023 1 97.62 95 GLY B C 1
ATOM 2567 O O . GLY B 1 95 ? -5.277 -3.922 3.658 1 97.62 95 GLY B O 1
ATOM 2568 N N . LEU B 1 96 ? -3.613 -5.25 3.01 1 97.62 96 LEU B N 1
ATOM 2569 C CA . LEU B 1 96 ? -2.576 -4.488 3.699 1 97.62 96 LEU B CA 1
ATOM 2570 C C . LEU B 1 96 ? -2.447 -3.088 3.107 1 97.62 96 LEU B C 1
ATOM 2572 O O . LEU B 1 96 ? -2.334 -2.105 3.844 1 97.62 96 LEU B O 1
ATOM 2576 N N . VAL B 1 97 ? -2.541 -2.951 1.732 1 97.75 97 VAL B N 1
ATOM 2577 C CA . VAL B 1 97 ? -2.457 -1.66 1.058 1 97.75 97 VAL B CA 1
ATOM 2578 C C . VAL B 1 97 ? -3.639 -0.784 1.471 1 97.75 97 VAL B C 1
ATOM 2580 O O . VAL B 1 97 ? -3.473 0.411 1.725 1 97.75 97 VAL B O 1
ATOM 2583 N N . SER B 1 98 ? -4.781 -1.391 1.565 1 98.12 98 SER B N 1
ATOM 2584 C CA . SER B 1 98 ? -5.98 -0.659 1.969 1 98.12 98 SER B CA 1
ATOM 2585 C C . SER B 1 98 ? -5.848 -0.124 3.391 1 98.12 98 SER B C 1
ATOM 2587 O O . SER B 1 98 ? -6.223 1.019 3.666 1 98.12 98 SER B O 1
ATOM 2589 N N . ILE B 1 99 ? -5.359 -0.888 4.25 1 98 99 ILE B N 1
ATOM 2590 C CA . ILE B 1 99 ? -5.152 -0.481 5.637 1 98 99 ILE B CA 1
ATOM 2591 C C . ILE B 1 99 ? -4.164 0.682 5.691 1 98 99 ILE B C 1
ATOM 2593 O O . ILE B 1 99 ? -4.391 1.663 6.402 1 98 99 ILE B O 1
ATOM 2597 N N . LEU B 1 100 ? -3.107 0.576 4.938 1 97.44 100 LEU B N 1
ATOM 2598 C CA . LEU B 1 100 ? -2.094 1.623 4.871 1 97.44 100 LEU B CA 1
ATOM 2599 C C . LEU B 1 100 ? -2.701 2.941 4.402 1 97.44 100 LEU B C 1
ATOM 2601 O O . LEU B 1 100 ? -2.438 3.994 4.988 1 97.44 100 LEU B O 1
ATOM 2605 N N . GLU B 1 101 ? -3.547 2.852 3.361 1 97.56 101 GLU B N 1
ATOM 2606 C CA . GLU B 1 101 ? -4.176 4.051 2.814 1 97.56 101 GLU B CA 1
ATOM 2607 C C . GLU B 1 101 ? -5.129 4.68 3.82 1 97.56 101 GLU B C 1
ATOM 2609 O O . GLU B 1 101 ? -5.164 5.906 3.969 1 97.56 101 GLU B O 1
ATOM 2614 N N . GLU B 1 102 ? -5.887 3.861 4.477 1 97.88 102 GLU B N 1
ATOM 2615 C CA . GLU B 1 102 ? -6.812 4.363 5.484 1 97.88 102 GLU B CA 1
ATOM 2616 C C . GLU B 1 102 ? -6.062 5.027 6.637 1 97.88 102 GLU B C 1
ATOM 2618 O O . GLU B 1 102 ? -6.453 6.102 7.105 1 97.88 102 GLU B O 1
ATOM 2623 N N . ARG B 1 103 ? -5.027 4.398 7.082 1 98 103 ARG B N 1
ATOM 2624 C CA . ARG B 1 103 ? -4.23 4.949 8.172 1 98 103 ARG B CA 1
ATOM 2625 C C . ARG B 1 103 ? -3.562 6.254 7.758 1 98 103 ARG B C 1
ATOM 2627 O O . ARG B 1 103 ? -3.518 7.211 8.531 1 98 103 ARG B O 1
ATOM 2634 N N . LYS B 1 104 ? -3.021 6.305 6.57 1 97.88 104 LYS B N 1
ATOM 2635 C CA . LYS B 1 104 ? -2.441 7.523 6.016 1 97.88 104 LYS B CA 1
ATOM 2636 C C . LYS B 1 104 ? -3.438 8.68 6.066 1 97.88 104 LYS B C 1
ATOM 2638 O O . LYS B 1 104 ? -3.096 9.781 6.508 1 97.88 104 LYS B O 1
ATOM 2643 N N . GLN B 1 105 ? -4.699 8.461 5.625 1 98 105 GLN B N 1
ATOM 2644 C CA . GLN B 1 105 ? -5.723 9.5 5.586 1 98 105 GLN B CA 1
ATOM 2645 C C . GLN B 1 105 ? -6.043 10.008 6.988 1 98 105 GLN B C 1
ATOM 2647 O O . GLN B 1 105 ? -6.23 11.211 7.188 1 98 105 GLN B O 1
ATOM 2652 N N . LYS B 1 106 ? -6.082 9.07 7.914 1 97.88 106 LYS B N 1
ATOM 2653 C CA . LYS B 1 106 ? -6.355 9.453 9.297 1 97.88 106 LYS B CA 1
ATOM 2654 C C . LYS B 1 106 ? -5.254 10.359 9.844 1 97.88 106 LYS B C 1
ATOM 2656 O O . LYS B 1 106 ? -5.539 11.383 10.469 1 97.88 106 LYS B O 1
ATOM 2661 N N . LEU B 1 107 ? -4.039 10.016 9.586 1 97.5 107 LEU B N 1
ATOM 2662 C CA . LEU B 1 107 ? -2.912 10.781 10.109 1 97.5 107 LEU B CA 1
ATOM 2663 C C . LEU B 1 107 ? -2.801 12.133 9.398 1 97.5 107 LEU B C 1
ATOM 2665 O O . LEU B 1 107 ? -2.498 13.148 10.031 1 97.5 107 LEU B O 1
ATOM 2669 N N . VAL B 1 108 ? -3.027 12.133 8.047 1 97.75 108 VAL B N 1
ATOM 2670 C CA . VAL B 1 108 ? -3.057 13.391 7.305 1 97.75 108 VAL B CA 1
ATOM 2671 C C . VAL B 1 108 ? -4.141 14.305 7.875 1 97.75 108 VAL B C 1
ATOM 2673 O O . VAL B 1 108 ? -3.936 15.516 8.008 1 97.75 108 VAL B O 1
ATOM 2676 N N . GLY B 1 109 ? -5.254 13.711 8.227 1 97.19 109 GLY B N 1
ATOM 2677 C CA . GLY B 1 109 ? -6.336 14.469 8.836 1 97.19 109 GLY B CA 1
ATOM 2678 C C . GLY B 1 109 ? -5.961 15.086 10.164 1 97.19 109 GLY B C 1
ATOM 2679 O O . GLY B 1 109 ? -6.355 16.203 10.469 1 97.19 109 GLY B O 1
ATOM 2680 N N . LEU B 1 110 ? -5.176 14.414 10.961 1 96.88 110 LEU B N 1
ATOM 2681 C CA . LEU B 1 110 ? -4.73 14.93 12.25 1 96.88 110 LEU B CA 1
ATOM 2682 C C . LEU B 1 110 ? -3.811 16.141 12.062 1 96.88 110 LEU B C 1
ATOM 2684 O O . LEU B 1 110 ? -3.928 17.125 12.781 1 96.88 110 LEU B O 1
ATOM 2688 N N . ILE B 1 111 ? -2.91 16.078 11.133 1 96.62 111 ILE B N 1
ATOM 2689 C CA . ILE B 1 111 ? -2.025 17.188 10.828 1 96.62 111 ILE B CA 1
ATOM 2690 C C . ILE B 1 111 ? -2.85 18.391 10.375 1 96.62 111 ILE B C 1
ATOM 2692 O O . ILE B 1 111 ? -2.643 19.516 10.852 1 96.62 111 ILE B O 1
ATOM 2696 N N . ALA B 1 112 ? -3.814 18.141 9.461 1 96.88 112 ALA B N 1
ATOM 2697 C CA . ALA B 1 112 ? -4.664 19.203 8.93 1 96.88 112 ALA B CA 1
ATOM 2698 C C . ALA B 1 112 ? -5.488 19.859 10.031 1 96.88 112 ALA B C 1
ATOM 2700 O O . ALA B 1 112 ? -5.648 21.078 10.062 1 96.88 112 ALA B O 1
ATOM 2701 N N . LYS B 1 113 ? -5.988 19.031 10.93 1 97.25 113 LYS B N 1
ATOM 2702 C CA . LYS B 1 113 ? -6.793 19.547 12.039 1 97.25 113 LYS B CA 1
ATOM 2703 C C . LYS B 1 113 ? -5.977 20.469 12.93 1 97.25 113 LYS B C 1
ATOM 2705 O O . LYS B 1 113 ? -6.43 21.562 13.281 1 97.25 113 LYS B O 1
ATOM 2710 N N . GLN B 1 114 ? -4.785 20.047 13.328 1 96.12 114 GLN B N 1
ATOM 2711 C CA . GLN B 1 114 ? -3.939 20.891 14.172 1 96.12 114 GLN B CA 1
ATOM 2712 C C . GLN B 1 114 ? -3.541 22.172 13.438 1 96.12 114 GLN B C 1
ATOM 2714 O O . GLN B 1 114 ? -3.512 23.25 14.039 1 96.12 114 GLN B O 1
ATOM 2719 N N . GLN B 1 115 ? -3.184 22.047 12.148 1 96.62 115 GLN B N 1
ATOM 2720 C CA . GLN B 1 115 ? -2.869 23.219 11.336 1 96.62 115 GLN B CA 1
ATOM 2721 C C . GLN B 1 115 ? -4.012 24.219 11.359 1 96.62 115 GLN B C 1
ATOM 2723 O O . GLN B 1 115 ? -3.793 25.406 11.586 1 96.62 115 GLN B O 1
ATOM 2728 N N . ASP B 1 116 ? -5.23 23.75 11.133 1 97.19 116 ASP B N 1
ATOM 2729 C CA . ASP B 1 116 ? -6.41 24.609 11.086 1 97.19 116 ASP B CA 1
ATOM 2730 C C . ASP B 1 116 ? -6.633 25.297 12.438 1 97.19 116 ASP B C 1
ATOM 2732 O O . ASP B 1 116 ? -6.945 26.484 12.484 1 97.19 116 ASP B O 1
ATOM 2736 N N . GLU B 1 117 ? -6.48 24.578 13.531 1 96.81 117 GLU B N 1
ATOM 2737 C CA . GLU B 1 117 ? -6.652 25.141 14.867 1 96.81 117 GLU B CA 1
ATOM 2738 C C . GLU B 1 117 ? -5.633 26.25 15.133 1 96.81 117 GLU B C 1
ATOM 2740 O O . GLU B 1 117 ? -5.98 27.312 15.656 1 96.81 117 GLU B O 1
ATOM 2745 N N . LYS B 1 118 ? -4.371 25.984 14.789 1 96.44 118 LYS B N 1
ATOM 2746 C CA . LYS B 1 118 ? -3.316 26.984 14.961 1 96.44 118 LYS B CA 1
ATOM 2747 C C . LYS B 1 118 ? -3.6 28.234 14.141 1 96.44 118 LYS B C 1
ATOM 2749 O O . LYS B 1 118 ? -3.473 29.359 14.641 1 96.44 118 LYS B O 1
ATOM 2754 N N . LEU B 1 119 ? -4.031 28.047 12.836 1 97.44 119 LEU B N 1
ATOM 2755 C CA . LEU B 1 119 ? -4.316 29.156 11.945 1 97.44 119 LEU B CA 1
ATOM 2756 C C . LEU B 1 119 ? -5.5 29.969 12.461 1 97.44 119 LEU B C 1
ATOM 2758 O O . LEU B 1 119 ? -5.465 31.203 12.445 1 97.44 119 LEU B O 1
ATOM 2762 N N . LYS B 1 120 ? -6.535 29.328 12.961 1 97 120 LYS B N 1
ATOM 2763 C CA . LYS B 1 120 ? -7.719 30 13.484 1 97 120 LYS B CA 1
ATOM 2764 C C . LYS B 1 120 ? -7.352 30.922 14.648 1 97 120 LYS B C 1
ATOM 2766 O O . LYS B 1 120 ? -7.82 32.062 14.719 1 97 120 LYS B O 1
ATOM 2771 N N . ARG B 1 121 ? -6.516 30.422 15.531 1 95.69 121 ARG B N 1
ATOM 2772 C CA . ARG B 1 121 ? -6.105 31.203 16.703 1 95.69 121 ARG B CA 1
ATOM 2773 C C . ARG B 1 121 ? -5.324 32.438 16.281 1 95.69 121 ARG B C 1
ATOM 2775 O O . ARG B 1 121 ? -5.629 33.562 16.719 1 95.69 121 ARG B O 1
ATOM 2782 N N . VAL B 1 122 ? -4.312 32.281 15.398 1 96.25 122 VAL B N 1
ATOM 2783 C CA . VAL B 1 122 ? -3.461 33.406 14.977 1 96.25 122 VAL B CA 1
ATOM 2784 C C . VAL B 1 122 ? -4.281 34.406 14.164 1 96.25 122 VAL B C 1
ATOM 2786 O O . VAL B 1 122 ? -4.137 35.625 14.336 1 96.25 122 VAL B O 1
ATOM 2789 N N . ARG B 1 123 ? -5.16 33.938 13.305 1 96.88 123 ARG B N 1
ATOM 2790 C CA . ARG B 1 123 ? -6 34.812 12.5 1 96.88 123 ARG B CA 1
ATOM 2791 C C . ARG B 1 123 ? -6.941 35.625 13.383 1 96.88 123 ARG B C 1
ATOM 2793 O O . ARG B 1 123 ? -7.215 36.781 13.094 1 96.88 123 ARG B O 1
ATOM 2800 N N . SER B 1 124 ? -7.434 34.969 14.43 1 96.31 124 SER B N 1
ATOM 2801 C CA . SER B 1 124 ? -8.273 35.688 15.383 1 96.31 124 SER B CA 1
ATOM 2802 C C . SER B 1 124 ? -7.5 36.812 16.047 1 96.31 124 SER B C 1
ATOM 2804 O O . SER B 1 124 ? -8.031 37.938 16.219 1 96.31 124 SER B O 1
ATOM 2806 N N . LEU B 1 125 ? -6.273 36.531 16.391 1 94.5 125 LEU B N 1
ATOM 2807 C CA . LEU B 1 125 ? -5.422 37.562 16.984 1 94.5 125 LEU B CA 1
ATOM 2808 C C . LEU B 1 125 ? -5.168 38.688 15.992 1 94.5 125 LEU B C 1
ATOM 2810 O O . LEU B 1 125 ? -5.238 39.875 16.359 1 94.5 125 LEU B O 1
ATOM 2814 N N . ILE B 1 126 ? -4.879 38.375 14.75 1 95.88 126 ILE B N 1
ATOM 2815 C CA . ILE B 1 126 ? -4.66 39.344 13.703 1 95.88 126 ILE B CA 1
ATOM 2816 C C . ILE B 1 126 ? -5.887 40.25 13.578 1 95.88 126 ILE B C 1
ATOM 2818 O O . ILE B 1 126 ? -5.758 41.469 13.5 1 95.88 126 ILE B O 1
ATOM 2822 N N . ARG B 1 127 ? -7.062 39.656 13.602 1 96.31 127 ARG B N 1
ATOM 2823 C CA . ARG B 1 127 ? -8.305 40.406 13.477 1 96.31 127 ARG B CA 1
ATOM 2824 C C . ARG B 1 127 ? -8.484 41.375 14.656 1 96.31 127 ARG B C 1
ATOM 2826 O O . ARG B 1 127 ? -8.805 42.562 14.469 1 96.31 127 ARG B O 1
ATOM 2833 N N . ARG B 1 128 ? -8.227 40.906 15.844 1 94.38 128 ARG B N 1
ATOM 2834 C CA . ARG B 1 128 ? -8.383 41.688 17.047 1 94.38 128 ARG B CA 1
ATOM 2835 C C . ARG B 1 128 ? -7.426 42.875 17.047 1 94.38 128 ARG B C 1
ATOM 2837 O O . ARG B 1 128 ? -7.836 44.031 17.281 1 94.38 128 ARG B O 1
ATOM 2844 N N . HIS B 1 129 ? -6.18 42.562 16.781 1 92.56 129 HIS B N 1
ATOM 2845 C CA . HIS B 1 129 ? -5.176 43.625 16.75 1 92.56 129 HIS B CA 1
ATOM 2846 C C . HIS B 1 129 ? -5.441 44.594 15.594 1 92.56 129 HIS B C 1
ATOM 2848 O O . HIS B 1 129 ? -5.195 45.781 15.711 1 92.56 129 HIS B O 1
ATOM 2854 N N . GLY B 1 130 ? -5.902 44.031 14.484 1 94.38 130 GLY B N 1
ATOM 2855 C CA . GLY B 1 130 ? -6.273 44.906 13.367 1 94.38 130 GLY B CA 1
ATOM 2856 C C . GLY B 1 130 ? -7.387 45.875 13.703 1 94.38 130 GLY B C 1
ATOM 2857 O O . GLY B 1 130 ? -7.32 47.031 13.336 1 94.38 130 GLY B O 1
ATOM 2858 N N . ASP B 1 131 ? -8.43 45.438 14.406 1 93.81 131 ASP B N 1
ATOM 2859 C CA . ASP B 1 131 ? -9.531 46.281 14.844 1 93.81 131 ASP B CA 1
ATOM 2860 C C . ASP B 1 131 ? -9.039 47.375 15.781 1 93.81 131 ASP B C 1
ATOM 2862 O O . ASP B 1 131 ? -9.414 48.531 15.641 1 93.81 131 ASP B O 1
ATOM 2866 N N . ASP B 1 132 ? -8.195 46.969 16.688 1 90.25 132 ASP B N 1
ATOM 2867 C CA . ASP B 1 132 ? -7.621 47.938 17.625 1 90.25 132 ASP B CA 1
ATOM 2868 C C . ASP B 1 132 ? -6.801 49 16.891 1 90.25 132 ASP B C 1
ATOM 2870 O O . ASP B 1 132 ? -6.859 50.188 17.234 1 90.25 132 ASP B O 1
ATOM 2874 N N . LEU B 1 133 ? -5.996 48.5 15.93 1 93.06 133 LEU B N 1
ATOM 2875 C CA . LEU B 1 133 ? -5.152 49.406 15.148 1 93.06 133 LEU B CA 1
ATOM 2876 C C . LEU B 1 133 ? -6 50.438 14.383 1 93.06 133 LEU B C 1
ATOM 2878 O O . LEU B 1 133 ? -5.672 51.625 14.344 1 93.06 133 LEU B O 1
ATOM 2882 N N . GLU B 1 134 ? -7.121 50 13.844 1 95.06 134 GLU B N 1
ATOM 2883 C CA . GLU B 1 134 ? -8.008 50.875 13.102 1 95.06 134 GLU B CA 1
ATOM 2884 C C . GLU B 1 134 ? -8.57 51.969 13.992 1 95.06 134 GLU B C 1
ATOM 2886 O O . GLU B 1 134 ? -8.617 53.156 13.602 1 95.06 134 GLU B O 1
ATOM 2891 N N . VAL B 1 135 ? -8.945 51.625 15.172 1 92.56 135 VAL B N 1
ATOM 2892 C CA . VAL B 1 135 ? -9.477 52.562 16.141 1 92.56 135 VAL B CA 1
ATOM 2893 C C . VAL B 1 135 ? -8.398 53.594 16.516 1 92.56 135 VAL B C 1
ATOM 2895 O O . VAL B 1 135 ? -8.648 54.781 16.547 1 92.56 135 VAL B O 1
ATOM 2898 N N . ALA B 1 136 ? -7.188 53.062 16.766 1 92.75 136 ALA B N 1
ATOM 2899 C CA . ALA B 1 136 ? -6.078 53.938 17.172 1 92.75 136 ALA B CA 1
ATOM 2900 C C . ALA B 1 136 ? -5.691 54.906 16.047 1 92.75 136 ALA B C 1
ATOM 2902 O O . ALA B 1 136 ? -5.371 56.062 16.312 1 92.75 136 ALA B O 1
ATOM 2903 N N . VAL B 1 137 ? -5.73 54.375 14.828 1 94.81 137 VAL B N 1
ATOM 2904 C CA . VAL B 1 137 ? -5.391 55.219 13.68 1 94.81 137 VAL B CA 1
ATOM 2905 C C . VAL B 1 137 ? -6.406 56.344 13.539 1 94.81 137 VAL B C 1
ATOM 2907 O O . VAL B 1 137 ? -6.035 57.5 13.305 1 94.81 137 VAL B O 1
ATOM 2910 N N . THR B 1 138 ? -7.707 56.125 13.727 1 95.75 138 THR B N 1
ATOM 2911 C CA . THR B 1 138 ? -8.766 57.125 13.648 1 95.75 138 THR B CA 1
ATOM 2912 C C . THR B 1 138 ? -8.602 58.156 14.742 1 95.75 138 THR B C 1
ATOM 2914 O O . THR B 1 138 ? -8.82 59.344 14.508 1 95.75 138 THR B O 1
ATOM 2917 N N . LEU B 1 139 ? -8.172 57.719 15.906 1 95.38 139 LEU B N 1
ATOM 2918 C CA . LEU B 1 139 ? -7.945 58.625 17.031 1 95.38 139 LEU B CA 1
ATOM 2919 C C . LEU B 1 139 ? -6.812 59.625 16.719 1 95.38 139 LEU B C 1
ATOM 2921 O O . LEU B 1 139 ? -6.918 60.812 17.016 1 95.38 139 LEU B O 1
ATOM 2925 N N . VAL B 1 140 ? -5.742 59.094 16.141 1 95.44 140 VAL B N 1
ATOM 2926 C CA . VAL B 1 140 ? -4.609 59.906 15.766 1 95.44 140 VAL B CA 1
ATOM 2927 C C . VAL B 1 140 ? -5.059 60.969 14.75 1 95.44 140 VAL B C 1
ATOM 2929 O O . VAL B 1 140 ? -4.707 62.156 14.875 1 95.44 140 VAL B O 1
ATOM 2932 N N . GLU B 1 141 ? -5.844 60.594 13.797 1 96.56 141 GLU B N 1
ATOM 2933 C CA . GLU B 1 141 ? -6.352 61.5 12.789 1 96.56 141 GLU B CA 1
ATOM 2934 C C . GLU B 1 141 ? -7.199 62.594 13.422 1 96.56 141 GLU B C 1
ATOM 2936 O O . GLU B 1 141 ? -7.074 63.781 13.062 1 96.56 141 GLU B O 1
ATOM 2941 N N . THR B 1 142 ? -8.062 62.25 14.352 1 96 142 THR B N 1
ATOM 2942 C CA . THR B 1 142 ? -8.906 63.219 15.07 1 96 142 THR B CA 1
ATOM 2943 C C . THR B 1 142 ? -8.047 64.188 15.859 1 96 142 THR B C 1
ATOM 2945 O O . THR B 1 142 ? -8.32 65.375 15.867 1 96 142 THR B O 1
ATOM 2948 N N . ALA B 1 143 ? -7.055 63.688 16.484 1 96.69 143 ALA B N 1
ATOM 2949 C CA . ALA B 1 143 ? -6.156 64.5 17.281 1 96.69 143 ALA B CA 1
ATOM 2950 C C . ALA B 1 143 ? -5.418 65.5 16.406 1 96.69 143 ALA B C 1
ATOM 2952 O O . ALA B 1 143 ? -5.301 66.688 16.766 1 96.69 143 ALA B O 1
ATOM 2953 N N . ILE B 1 144 ? -4.984 65.062 15.312 1 96.38 144 ILE B N 1
ATOM 2954 C CA . ILE B 1 144 ? -4.266 65.938 14.383 1 96.38 144 ILE B CA 1
ATOM 2955 C C . ILE B 1 144 ? -5.184 67.062 13.898 1 96.38 144 ILE B C 1
ATOM 2957 O O . ILE B 1 144 ? -4.781 68.188 13.844 1 96.38 144 ILE B O 1
ATOM 2961 N N . ARG B 1 145 ? -6.383 66.75 13.578 1 96.56 145 ARG B N 1
ATOM 2962 C CA . ARG B 1 145 ? -7.359 67.75 13.117 1 96.56 145 ARG B CA 1
ATOM 2963 C C . ARG B 1 145 ? -7.637 68.812 14.203 1 96.56 145 ARG B C 1
ATOM 2965 O O . ARG B 1 145 ? -7.801 70 13.906 1 96.56 145 ARG B O 1
ATOM 2972 N N . SER B 1 146 ? -7.617 68.312 15.422 1 95.94 146 S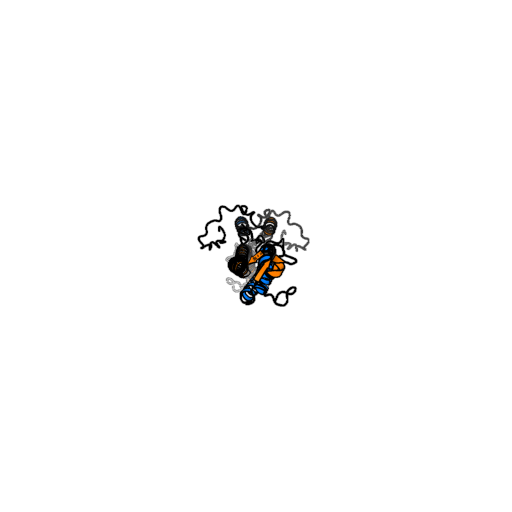ER B N 1
ATOM 2973 C CA . SER B 1 146 ? -7.883 69.188 16.531 1 95.94 146 SER B CA 1
ATOM 2974 C C . SER B 1 146 ? -6.75 70.188 16.719 1 95.94 146 SER B C 1
ATOM 2976 O O . SER B 1 146 ? -6.969 71.312 17.203 1 95.94 146 SER B O 1
ATOM 2978 N N . MET B 1 147 ? -5.566 69.812 16.328 1 93.56 147 MET B N 1
ATOM 2979 C CA . MET B 1 147 ? -4.398 70.625 16.453 1 93.56 147 MET B CA 1
ATOM 2980 C C . MET B 1 147 ? -4.527 71.875 15.547 1 93.56 147 MET B C 1
ATOM 2982 O O . MET B 1 147 ? -3.879 72.875 15.773 1 93.56 147 MET B O 1
ATOM 2986 N N . GLU B 1 148 ? -5.383 71.812 14.586 1 92.56 148 GLU B N 1
ATOM 2987 C CA . GLU B 1 148 ? -5.551 72.875 13.617 1 92.56 148 GLU B CA 1
ATOM 2988 C C . GLU B 1 148 ? -6.59 73.938 14.086 1 92.56 148 GLU B C 1
ATOM 2990 O O . GLU B 1 148 ? -6.789 74.938 13.445 1 92.56 148 GLU B O 1
ATOM 2995 N N . GLU B 1 149 ? -7.262 73.688 15.211 1 92.88 149 GLU B N 1
ATOM 2996 C CA . GLU B 1 149 ? -8.258 74.625 15.75 1 92.88 149 GLU B CA 1
ATO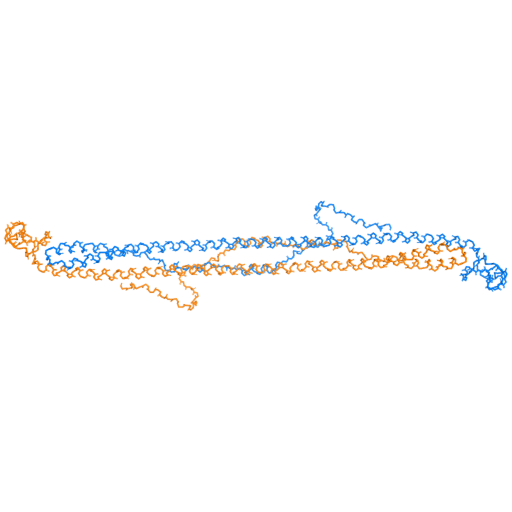M 2997 C C . GLU B 1 149 ? -7.617 75.938 16.141 1 92.88 149 GLU B C 1
ATOM 2999 O O . GLU B 1 149 ? -6.762 76 17.031 1 92.88 149 GLU B O 1
ATOM 3004 N N . PRO B 1 150 ? -8.102 77.062 15.602 1 90.44 150 PRO B N 1
ATOM 3005 C CA . PRO B 1 150 ? -7.438 78.312 15.828 1 90.44 150 PRO B CA 1
ATOM 3006 C C . PRO B 1 150 ? -7.867 79 17.141 1 90.44 150 PRO B C 1
ATOM 3008 O O . PRO B 1 150 ? -7.109 79.75 17.719 1 90.44 150 PRO B O 1
ATOM 3011 N N . HIS B 1 151 ? -9.062 78.75 17.562 1 92.06 151 HIS B N 1
ATOM 3012 C CA . HIS B 1 151 ? -9.547 79.375 18.797 1 92.06 151 HIS B CA 1
ATOM 3013 C C . HIS B 1 151 ? -9.023 78.625 20.016 1 92.06 151 HIS B C 1
ATOM 3015 O O . HIS B 1 151 ? -9.359 77.438 20.234 1 92.06 151 HIS B O 1
ATOM 3021 N N . MET B 1 152 ? -8.227 79.25 20.844 1 90.75 152 MET B N 1
ATOM 3022 C CA . MET B 1 152 ? -7.523 78.688 21.969 1 90.75 152 MET B CA 1
ATOM 3023 C C . MET B 1 152 ? -8.5 78 22.922 1 90.75 152 MET B C 1
ATOM 3025 O O . MET B 1 152 ? -8.266 76.875 23.344 1 90.75 152 MET B O 1
ATOM 3029 N N . ALA B 1 153 ? -9.57 78.688 23.219 1 89.69 153 ALA B N 1
ATOM 3030 C CA . ALA B 1 153 ? -10.539 78.188 24.172 1 89.69 153 ALA B CA 1
ATOM 3031 C C . ALA B 1 153 ? -11.164 76.875 23.641 1 89.69 153 ALA B C 1
ATOM 3033 O O . ALA B 1 153 ? -11.297 75.875 24.375 1 89.69 153 ALA B O 1
ATOM 3034 N N . LEU B 1 154 ? -11.555 76.875 22.328 1 91.56 154 LEU B N 1
ATOM 3035 C CA . LEU B 1 154 ? -12.172 75.688 21.688 1 91.56 154 LEU B CA 1
ATOM 3036 C C . LEU B 1 154 ? -11.18 74.562 21.578 1 91.56 154 LEU B C 1
ATOM 3038 O O . LEU B 1 154 ? -11.539 73.375 21.797 1 91.56 154 LEU B O 1
ATOM 3042 N N . PHE B 1 155 ? -9.945 74.875 21.234 1 94.81 155 PHE B N 1
ATOM 3043 C CA . PHE B 1 155 ? -8.883 73.875 21.141 1 94.81 155 PHE B CA 1
ATOM 3044 C C . PHE B 1 155 ? -8.711 73.125 22.469 1 94.81 155 PHE B C 1
ATOM 3046 O O . PHE B 1 155 ? -8.648 71.875 22.516 1 94.81 155 PHE B O 1
ATOM 3053 N N . ILE B 1 156 ? -8.586 73.875 23.578 1 94.06 156 ILE B N 1
ATOM 3054 C CA . ILE B 1 156 ? -8.312 73.312 24.891 1 94.06 156 ILE B CA 1
ATOM 3055 C C . ILE B 1 156 ? -9.414 72.312 25.266 1 94.06 156 ILE B C 1
ATOM 3057 O O . ILE B 1 156 ? -9.133 71.25 25.766 1 94.06 156 ILE B O 1
ATOM 3061 N N . GLN B 1 157 ? -10.633 72.688 25.016 1 90.12 157 GLN B N 1
ATOM 3062 C CA . GLN B 1 157 ? -11.766 71.812 25.328 1 90.12 157 GLN B CA 1
ATOM 3063 C C . GLN B 1 157 ? -11.703 70.5 24.531 1 90.12 157 GLN B C 1
ATOM 3065 O O . GLN B 1 157 ? -11.898 69.438 25.094 1 90.12 157 GLN B O 1
ATOM 3070 N N . SER B 1 158 ? -11.445 70.625 23.281 1 92.5 158 SER B N 1
ATOM 3071 C CA . SER B 1 158 ? -11.352 69.438 22.422 1 92.5 158 SER B CA 1
ATOM 3072 C C . SER B 1 158 ? -10.148 68.625 22.781 1 92.5 158 SER B C 1
ATOM 3074 O O . SER B 1 158 ? -10.234 67.375 22.797 1 92.5 158 SER B O 1
ATOM 3076 N N . ALA B 1 159 ? -9.062 69.25 23.016 1 93.94 159 ALA B N 1
ATOM 3077 C CA . ALA B 1 159 ? -7.816 68.562 23.344 1 93.94 159 ALA B CA 1
ATOM 3078 C C . ALA B 1 159 ? -7.977 67.75 24.594 1 93.94 159 ALA B C 1
ATOM 3080 O O . ALA B 1 159 ? -7.469 66.625 24.656 1 93.94 159 ALA B O 1
ATOM 3081 N N . ASN B 1 160 ? -8.625 68.25 25.562 1 89.81 160 ASN B N 1
ATOM 3082 C CA . ASN B 1 160 ? -8.844 67.5 26.797 1 89.81 160 ASN B CA 1
ATOM 3083 C C . ASN B 1 160 ? -9.586 66.188 26.547 1 89.81 160 ASN B C 1
ATOM 3085 O O . ASN B 1 160 ? -9.203 65.188 27.062 1 89.81 160 ASN B O 1
ATOM 3089 N N . VAL B 1 161 ? -10.594 66.25 25.688 1 92.62 161 VAL B N 1
ATOM 3090 C CA . VAL B 1 161 ? -11.398 65.062 25.359 1 92.62 161 VAL B CA 1
ATOM 3091 C C . VAL B 1 161 ? -10.539 64.062 24.625 1 92.62 161 VAL B C 1
ATOM 3093 O O . VAL B 1 161 ? -10.57 62.844 24.938 1 92.62 161 VAL B O 1
ATOM 3096 N N . ILE B 1 162 ? -9.781 64.5 23.719 1 95.12 162 ILE B N 1
ATOM 3097 C CA . ILE B 1 162 ? -8.953 63.625 22.891 1 95.12 162 ILE B CA 1
ATOM 3098 C C . ILE B 1 162 ? -7.855 63 23.75 1 95.12 162 ILE B C 1
ATOM 3100 O O . ILE B 1 162 ? -7.57 61.812 23.609 1 95.12 162 ILE B O 1
ATOM 3104 N N . LEU B 1 163 ? -7.242 63.75 24.594 1 92.88 163 LEU B N 1
ATOM 3105 C CA . LEU B 1 163 ? -6.18 63.25 25.469 1 92.88 163 LEU B CA 1
ATOM 3106 C C . LEU B 1 163 ? -6.703 62.156 26.391 1 92.88 163 LEU B C 1
ATOM 3108 O O . LEU B 1 163 ? -6.008 61.188 26.641 1 92.88 163 LEU B O 1
ATOM 3112 N N . GLU B 1 164 ? -7.832 62.312 26.844 1 90.62 164 GLU B N 1
ATOM 3113 C CA . GLU B 1 164 ? -8.461 61.281 27.688 1 90.62 164 GLU B CA 1
ATOM 3114 C C . GLU B 1 164 ? -8.68 60 26.906 1 90.62 164 GLU B C 1
ATOM 3116 O O . GLU B 1 164 ? -8.422 58.906 27.422 1 90.62 164 GLU B O 1
ATOM 3121 N N . LYS B 1 165 ? -9.148 60.156 25.719 1 91 165 LYS B N 1
ATOM 3122 C CA . LYS B 1 165 ? -9.375 59 24.875 1 91 165 LYS B CA 1
ATOM 3123 C C . LYS B 1 165 ? -8.062 58.281 24.531 1 91 165 LYS B C 1
ATOM 3125 O O . LYS B 1 165 ? -8 57.062 24.484 1 91 165 LYS B O 1
ATOM 3130 N N . MET B 1 166 ? -7.035 59.062 24.297 1 89.31 166 MET B N 1
ATOM 3131 C CA . MET B 1 166 ? -5.715 58.531 24 1 89.31 166 MET B CA 1
ATOM 3132 C C . MET B 1 166 ? -5.164 57.75 25.203 1 89.31 166 MET B C 1
ATOM 3134 O O . MET B 1 166 ? -4.551 56.688 25.031 1 89.31 166 MET B O 1
ATOM 3138 N N . ALA B 1 167 ? -5.367 58.312 26.344 1 83.38 167 ALA B N 1
ATOM 3139 C CA . ALA B 1 167 ? -4.902 57.625 27.547 1 83.38 167 ALA B CA 1
ATOM 3140 C C . ALA B 1 167 ? -5.617 56.312 27.75 1 83.38 167 ALA B C 1
ATOM 3142 O O . ALA B 1 167 ? -5.012 55.312 28.203 1 83.38 167 ALA B O 1
ATOM 3143 N N . ALA B 1 168 ? -6.863 56.156 27.375 1 79.88 168 ALA B N 1
ATOM 3144 C CA . ALA B 1 168 ? -7.656 54.938 27.516 1 79.88 168 ALA B CA 1
ATOM 3145 C C . ALA B 1 168 ? -7.25 53.906 26.484 1 79.88 168 ALA B C 1
ATOM 3147 O O . ALA B 1 168 ? -7.25 52.719 26.766 1 79.88 168 ALA B O 1
ATOM 3148 N N . THR B 1 169 ? -6.938 54.344 25.344 1 75.81 169 THR B N 1
ATOM 3149 C CA . THR B 1 169 ? -6.562 53.438 24.25 1 75.81 169 THR B CA 1
ATOM 3150 C C . THR B 1 169 ? -5.129 52.938 24.422 1 75.81 169 THR B C 1
ATOM 3152 O O . THR B 1 169 ? -4.809 51.812 24.047 1 75.81 169 THR B O 1
ATOM 3155 N N . ALA B 1 170 ? -4.238 53.906 24.922 1 69.06 170 ALA B N 1
ATOM 3156 C CA . ALA B 1 170 ? -2.82 53.594 25.062 1 69.06 170 ALA B CA 1
ATOM 3157 C C . ALA B 1 170 ? -2.6 52.5 26.109 1 69.06 170 ALA B C 1
ATOM 3159 O O . ALA B 1 170 ? -1.513 51.906 26.188 1 69.06 170 ALA B O 1
ATOM 3160 N N . ARG B 1 171 ? -3.627 52.156 26.891 1 63.81 171 ARG B N 1
ATOM 3161 C CA . ARG B 1 171 ? -3.414 51.094 27.875 1 63.81 171 ARG B CA 1
ATOM 3162 C C . ARG B 1 171 ? -2.986 49.812 27.188 1 63.81 171 ARG B C 1
ATOM 3164 O O . ARG B 1 171 ? -3.504 49.469 26.125 1 63.81 171 ARG B O 1
ATOM 3171 N N . PRO B 1 172 ? -1.737 49.375 27.469 1 55 172 PRO B N 1
ATOM 3172 C CA . PRO B 1 172 ? -1.168 48.188 26.859 1 55 172 PRO B CA 1
ATOM 3173 C C . PRO B 1 172 ? -2.162 47.031 26.797 1 55 172 PRO B C 1
ATOM 3175 O O . PRO B 1 172 ? -2.594 46.531 27.828 1 55 172 PRO B O 1
ATOM 3178 N N . SER B 1 173 ? -3.23 47.188 26.078 1 56.69 173 SER B N 1
ATOM 3179 C CA . SER B 1 173 ? -3.941 45.938 25.859 1 56.69 173 SER B CA 1
ATOM 3180 C C . SER B 1 173 ? -2.971 44.781 25.656 1 56.69 173 SER B C 1
ATOM 3182 O O . SER B 1 173 ? -2.023 44.875 24.875 1 56.69 173 SER B O 1
ATOM 3184 N N . ASN B 1 174 ? -2.658 44.031 26.688 1 62.19 174 ASN B N 1
ATOM 3185 C CA . ASN B 1 174 ? -1.798 42.844 26.641 1 62.19 174 ASN B CA 1
ATOM 3186 C C . ASN B 1 174 ? -1.892 42.125 25.297 1 62.19 174 ASN B C 1
ATOM 3188 O O . ASN B 1 174 ? -2.918 41.531 24.984 1 62.19 174 ASN B O 1
ATOM 3192 N N . MET B 1 175 ? -1.158 42.75 24.281 1 74.06 175 MET B N 1
ATOM 3193 C CA . MET B 1 175 ? -1.098 42.094 22.984 1 74.06 175 MET B CA 1
ATOM 3194 C C . MET B 1 175 ? -0.892 40.594 23.141 1 74.06 175 MET B C 1
ATOM 3196 O O . MET B 1 175 ? 0.128 40.156 23.672 1 74.06 175 MET B O 1
ATOM 3200 N N . GLU B 1 176 ? -2.031 39.906 23.031 1 80.12 176 GLU B N 1
ATOM 3201 C CA . GLU B 1 176 ? -1.894 38.469 23.047 1 80.12 176 GLU B CA 1
ATOM 3202 C C . GLU B 1 176 ? -1.067 37.969 21.859 1 80.12 176 GLU B C 1
ATOM 3204 O O . GLU B 1 176 ? -1.309 38.406 20.719 1 80.12 176 GLU B O 1
ATOM 3209 N N . LEU B 1 177 ? 0.067 37.469 22.188 1 81.75 177 LEU B N 1
ATOM 3210 C CA . LEU B 1 177 ? 0.95 36.938 21.156 1 81.75 177 LEU B CA 1
ATOM 3211 C C . LEU B 1 177 ? 0.969 35.406 21.219 1 81.75 177 LEU B C 1
ATOM 3213 O O . LEU B 1 177 ? 0.795 34.812 22.281 1 81.75 177 LEU B O 1
ATOM 3217 N N . PRO B 1 178 ? 1.012 34.906 19.953 1 83.31 178 PRO B N 1
ATOM 3218 C CA . PRO B 1 178 ? 1.186 33.469 19.984 1 83.31 178 PRO B CA 1
ATOM 3219 C C . PRO B 1 178 ? 2.432 33.031 20.75 1 83.31 178 PRO B C 1
ATOM 3221 O O . PRO B 1 178 ? 3.398 33.781 20.844 1 83.31 178 PRO B O 1
ATOM 3224 N N . GLU B 1 179 ? 2.246 31.766 21.438 1 81.25 179 GLU B N 1
ATOM 3225 C CA . GLU B 1 179 ? 3.4 31.234 22.172 1 81.25 179 GLU B CA 1
ATOM 3226 C C . GLU B 1 179 ? 4.578 31 21.219 1 81.25 179 GLU B C 1
ATOM 3228 O O . GLU B 1 179 ? 4.398 30.859 20.016 1 81.25 179 GLU B O 1
ATOM 3233 N N . LEU B 1 180 ? 5.82 31 21.812 1 78.81 180 LEU B N 1
ATOM 3234 C CA . LEU B 1 180 ? 7.02 30.703 21.047 1 78.81 180 LEU B CA 1
ATOM 3235 C C . LEU B 1 180 ? 6.934 29.312 20.422 1 78.81 180 LEU B C 1
ATOM 3237 O O . LEU B 1 180 ? 6.586 28.344 21.109 1 78.81 180 LEU B O 1
ATOM 3241 N N . GLY B 1 181 ? 7.262 29.203 19.188 1 85.19 181 GLY B N 1
ATOM 3242 C CA . GLY B 1 181 ? 7.258 27.938 18.5 1 85.19 181 GLY B CA 1
ATOM 3243 C C . GLY B 1 181 ? 5.867 27.453 18.141 1 85.19 181 GLY B C 1
ATOM 3244 O O . GLY B 1 181 ? 5.668 26.266 17.859 1 85.19 181 GLY B O 1
ATOM 3245 N N . TYR B 1 182 ? 4.914 28.312 18.219 1 87.5 182 TYR B N 1
ATOM 3246 C CA . TYR B 1 182 ? 3.521 27.969 17.953 1 87.5 182 TYR B CA 1
ATOM 3247 C C . TYR B 1 182 ? 3.357 27.391 16.562 1 87.5 182 TYR B C 1
ATOM 3249 O O . TYR B 1 182 ? 2.477 26.547 16.328 1 87.5 182 TYR B O 1
ATOM 3257 N N . GLU B 1 183 ? 4.289 27.734 15.68 1 86.94 183 GLU B N 1
ATOM 3258 C CA . GLU B 1 183 ? 4.172 27.344 14.281 1 86.94 183 GLU B CA 1
ATOM 3259 C C . GLU B 1 183 ? 4.73 25.953 14.055 1 86.94 183 GLU B C 1
ATOM 3261 O O . GLU B 1 183 ? 4.57 25.375 12.969 1 86.94 183 GLU B O 1
ATOM 3266 N N . ARG B 1 184 ? 5.418 25.406 14.984 1 85.94 184 ARG B N 1
ATOM 3267 C CA . ARG B 1 184 ? 6.102 24.125 14.82 1 85.94 184 ARG B CA 1
ATOM 3268 C C . ARG B 1 184 ? 5.105 23 14.602 1 85.94 184 ARG B C 1
ATOM 3270 O O . ARG B 1 184 ? 4.051 22.953 15.234 1 85.94 184 ARG B O 1
ATOM 3277 N N . MET B 1 185 ? 5.406 22.172 13.719 1 87.62 185 MET B N 1
ATOM 3278 C CA . MET B 1 185 ? 4.637 20.969 13.383 1 87.62 185 MET B CA 1
ATOM 3279 C C . MET B 1 185 ? 5.527 19.734 13.359 1 87.62 185 MET B C 1
ATOM 3281 O O . MET B 1 185 ? 5.145 18.703 12.82 1 87.62 185 MET B O 1
ATOM 3285 N N . SER B 1 186 ? 6.738 19.703 13.938 1 85.44 186 SER B N 1
ATOM 3286 C CA . SER B 1 186 ? 7.789 18.703 13.773 1 85.44 186 SER B CA 1
ATOM 3287 C C . SER B 1 186 ? 7.504 17.469 14.617 1 85.44 186 SER B C 1
ATOM 3289 O O . SER B 1 186 ? 8.148 16.422 14.445 1 85.44 186 SER B O 1
ATOM 3291 N N . HIS B 1 187 ? 6.496 17.547 15.516 1 88.12 187 HIS B N 1
ATOM 3292 C CA . HIS B 1 187 ? 6.188 16.406 16.375 1 88.12 187 HIS B CA 1
ATOM 3293 C C . HIS B 1 187 ? 5.434 15.328 15.602 1 88.12 187 HIS B C 1
ATOM 3295 O O . HIS B 1 187 ? 5.297 14.203 16.078 1 88.12 187 HIS B O 1
ATOM 3301 N N . PHE B 1 188 ? 5.02 15.711 14.391 1 91.06 188 PHE B N 1
ATOM 3302 C CA . PHE B 1 188 ? 4.316 14.758 13.547 1 91.06 188 PHE B CA 1
ATOM 3303 C C . PHE B 1 188 ? 5.301 13.891 12.766 1 91.06 188 PHE B C 1
ATOM 3305 O O . PHE B 1 188 ? 5.383 13.984 11.539 1 91.06 188 PHE B O 1
ATOM 3312 N N . VAL B 1 189 ? 6.078 13.047 13.469 1 90.06 189 VAL B N 1
ATOM 3313 C CA . VAL B 1 189 ? 7.059 12.141 12.875 1 90.06 189 VAL B CA 1
ATOM 3314 C C . VAL B 1 189 ? 6.656 10.695 13.141 1 90.06 189 VAL B C 1
ATOM 3316 O O . VAL B 1 189 ? 6.211 10.359 14.242 1 90.06 189 VAL B O 1
ATOM 3319 N N . ILE B 1 190 ? 6.734 9.992 12.078 1 92.25 190 ILE B N 1
ATOM 3320 C CA . ILE B 1 190 ? 6.449 8.57 12.234 1 92.25 190 ILE B CA 1
ATOM 3321 C C . ILE B 1 190 ? 7.715 7.758 11.969 1 92.25 190 ILE B C 1
ATOM 3323 O O . ILE B 1 190 ? 8.586 8.188 11.211 1 92.25 190 ILE B O 1
ATOM 3327 N N . ASP B 1 191 ? 7.898 6.688 12.711 1 90.94 191 ASP B N 1
ATOM 3328 C CA . ASP B 1 191 ? 8.961 5.719 12.477 1 90.94 191 ASP B CA 1
ATOM 3329 C C . ASP B 1 191 ? 8.398 4.398 11.961 1 90.94 191 ASP B C 1
ATOM 3331 O O . ASP B 1 191 ? 7.746 3.664 12.703 1 90.94 191 ASP B O 1
ATOM 3335 N N . THR B 1 192 ? 8.758 4.16 10.688 1 93.81 192 THR B N 1
ATOM 3336 C CA . THR B 1 192 ? 8.195 2.979 10.039 1 93.81 192 THR B CA 1
ATOM 3337 C C . THR B 1 192 ? 9.297 2.012 9.625 1 93.81 192 THR B C 1
ATOM 3339 O O . THR B 1 192 ? 9.07 1.116 8.805 1 93.81 192 THR B O 1
ATOM 3342 N N . ASP B 1 193 ? 10.516 2.098 10.148 1 92.75 193 ASP B N 1
ATOM 3343 C CA . ASP B 1 193 ? 11.641 1.283 9.711 1 92.75 193 ASP B CA 1
ATOM 3344 C C . ASP B 1 193 ? 11.422 -0.191 10.047 1 92.75 193 ASP B C 1
ATOM 3346 O O . ASP B 1 193 ? 11.641 -1.063 9.203 1 92.75 193 ASP B O 1
ATOM 3350 N N . ASP B 1 194 ? 11.023 -0.415 11.281 1 93.5 194 ASP B N 1
ATOM 3351 C CA . ASP B 1 194 ? 10.781 -1.794 11.688 1 93.5 194 ASP B CA 1
ATOM 3352 C C . ASP B 1 194 ? 9.664 -2.424 10.852 1 93.5 194 ASP B C 1
ATOM 3354 O O . ASP B 1 194 ? 9.758 -3.59 10.469 1 93.5 194 ASP B O 1
ATOM 3358 N N . LEU B 1 195 ? 8.641 -1.613 10.641 1 94.56 195 LEU B N 1
ATOM 3359 C CA . LEU B 1 195 ? 7.523 -2.086 9.836 1 94.56 195 LEU B CA 1
ATOM 3360 C C . LEU B 1 195 ? 7.977 -2.4 8.414 1 94.56 195 LEU B C 1
ATOM 3362 O O . LEU B 1 195 ? 7.566 -3.408 7.836 1 94.56 195 LEU B O 1
ATOM 3366 N N . ALA B 1 196 ? 8.859 -1.565 7.797 1 95.12 196 ALA B N 1
ATOM 3367 C CA . ALA B 1 196 ? 9.391 -1.79 6.457 1 95.12 196 ALA B CA 1
ATOM 3368 C C . ALA B 1 196 ? 10.117 -3.129 6.371 1 95.12 196 ALA B C 1
ATOM 3370 O O . ALA B 1 196 ? 9.93 -3.883 5.414 1 95.12 196 ALA B O 1
ATOM 3371 N N . VAL B 1 197 ? 10.891 -3.436 7.383 1 96.12 197 VAL B N 1
ATOM 3372 C CA . VAL B 1 197 ? 11.641 -4.688 7.422 1 96.12 197 VAL B CA 1
ATOM 3373 C C . VAL B 1 197 ? 10.672 -5.867 7.496 1 96.12 197 VAL B C 1
ATOM 3375 O O . VAL B 1 197 ? 10.852 -6.871 6.805 1 96.12 197 VAL B O 1
ATOM 3378 N N . MET B 1 198 ? 9.68 -5.766 8.289 1 95.62 198 MET B N 1
ATOM 3379 C CA . MET B 1 198 ? 8.688 -6.832 8.43 1 95.62 198 MET B CA 1
ATOM 3380 C C . MET B 1 198 ? 7.969 -7.082 7.109 1 95.62 198 MET B C 1
ATOM 3382 O O . MET B 1 198 ? 7.738 -8.234 6.734 1 95.62 198 MET B O 1
ATOM 3386 N N . LEU B 1 199 ? 7.59 -5.953 6.43 1 96.94 199 LEU B N 1
ATOM 3387 C CA . LEU B 1 199 ? 6.918 -6.082 5.141 1 96.94 199 LEU B CA 1
ATOM 3388 C C . LEU B 1 199 ? 7.824 -6.75 4.117 1 96.94 199 LEU B C 1
ATOM 3390 O O . LEU B 1 199 ? 7.371 -7.594 3.336 1 96.94 199 LEU B O 1
ATOM 3394 N N . MET B 1 200 ? 9.109 -6.48 4.145 1 95.69 200 MET B N 1
ATOM 3395 C CA . MET B 1 200 ? 10.078 -7.035 3.199 1 95.69 200 MET B CA 1
ATOM 3396 C C . MET B 1 200 ? 10.266 -8.531 3.428 1 95.69 200 MET B C 1
ATOM 3398 O O . MET B 1 200 ? 10.695 -9.25 2.525 1 95.69 200 MET B O 1
ATOM 3402 N N . ASN B 1 201 ? 9.922 -8.969 4.605 1 95.12 201 ASN B N 1
ATOM 3403 C CA . ASN B 1 201 ? 10.242 -10.344 4.965 1 95.12 201 ASN B CA 1
ATOM 3404 C C . ASN B 1 201 ? 8.992 -11.219 5.027 1 95.12 201 ASN B C 1
ATOM 3406 O O . ASN B 1 201 ? 9.031 -12.328 5.555 1 95.12 201 ASN B O 1
ATOM 3410 N N . ILE B 1 202 ? 7.93 -10.641 4.531 1 95.81 202 ILE B N 1
ATOM 3411 C CA . ILE B 1 202 ? 6.746 -11.492 4.418 1 95.81 202 ILE B CA 1
ATOM 3412 C C . ILE B 1 202 ? 7.082 -12.734 3.6 1 95.81 202 ILE B C 1
ATOM 3414 O O . ILE B 1 202 ? 7.707 -12.641 2.541 1 95.81 202 ILE B O 1
ATOM 3418 N N . ASP B 1 203 ? 6.746 -13.883 4.211 1 93.94 203 ASP B N 1
ATOM 3419 C CA . ASP B 1 203 ? 7.031 -15.141 3.529 1 93.94 203 ASP B CA 1
ATOM 3420 C C . ASP B 1 203 ? 5.938 -16.172 3.795 1 93.94 203 ASP B C 1
ATOM 3422 O O . ASP B 1 203 ? 5.07 -15.961 4.645 1 93.94 203 ASP B O 1
ATOM 3426 N N . PHE B 1 204 ? 5.992 -17.172 2.965 1 93.56 204 PHE B N 1
ATOM 3427 C CA . PHE B 1 204 ? 5.027 -18.25 3.145 1 93.56 204 PHE B CA 1
ATOM 3428 C C . PHE B 1 204 ? 5.254 -18.969 4.477 1 93.56 204 PHE B C 1
ATOM 3430 O O . PHE B 1 204 ? 6.395 -19.109 4.922 1 93.56 204 PHE B O 1
ATOM 3437 N N . CYS B 1 205 ? 4.121 -19.188 5.207 1 85.94 205 CYS B N 1
ATOM 3438 C CA . CYS B 1 205 ? 4.184 -19.891 6.484 1 85.94 205 CYS B CA 1
ATOM 3439 C C . CYS B 1 205 ? 4.762 -21.297 6.305 1 85.94 205 CYS B C 1
ATOM 3441 O O . CYS B 1 205 ? 4.465 -21.969 5.32 1 85.94 205 CYS B O 1
ATOM 3443 N N . PRO B 1 206 ? 5.793 -21.625 7.004 1 70.81 206 PRO B N 1
ATOM 3444 C CA . PRO B 1 206 ? 6.305 -23 6.887 1 70.81 206 PRO B CA 1
ATOM 3445 C C . PRO B 1 206 ? 5.203 -24.047 7 1 70.81 206 PRO B C 1
ATOM 3447 O O . PRO B 1 206 ? 4.305 -23.922 7.832 1 70.81 206 PRO B O 1
ATOM 3450 N N . GLY B 1 207 ? 4.488 -24.266 5.996 1 57.25 207 GLY B N 1
ATOM 3451 C CA . GLY B 1 207 ? 3.467 -25.297 5.934 1 57.25 207 GLY B CA 1
ATOM 3452 C C . GLY B 1 207 ? 3.678 -26.406 6.945 1 57.25 207 GLY B C 1
ATOM 3453 O O . GLY B 1 207 ? 4.797 -26.609 7.418 1 57.25 207 GLY B O 1
ATOM 3454 N N . VAL B 1 208 ? 2.752 -26.766 7.879 1 50 208 VAL B N 1
ATOM 3455 C CA . VAL B 1 208 ? 2.76 -28.156 8.352 1 50 208 VAL B CA 1
ATOM 3456 C C . VAL B 1 208 ? 3.162 -29.094 7.207 1 50 208 VAL B C 1
ATOM 3458 O O . VAL B 1 208 ? 2.734 -28.906 6.066 1 50 208 VAL B O 1
ATOM 3461 N N . GLY B 1 209 ? 4.328 -29.578 6.949 1 43.31 209 GLY B N 1
ATOM 3462 C CA . GLY B 1 209 ? 4.707 -30.609 5.996 1 43.31 209 GLY B CA 1
ATOM 3463 C C . GLY B 1 209 ? 3.514 -31.312 5.363 1 43.31 209 GLY B C 1
ATOM 3464 O O . GLY B 1 209 ? 2.408 -31.281 5.906 1 43.31 209 GLY B O 1
ATOM 3465 N N . ASP B 1 210 ? 3.521 -31.484 3.883 1 41.69 210 ASP B N 1
ATOM 3466 C CA . ASP B 1 210 ? 2.783 -32.562 3.23 1 41.69 210 ASP B CA 1
ATOM 3467 C C . ASP B 1 210 ? 2.604 -33.75 4.168 1 41.69 210 ASP B C 1
ATOM 3469 O O . ASP B 1 210 ? 3.148 -34.844 3.924 1 41.69 210 ASP B O 1
ATOM 3473 N N . ASP B 1 211 ? 2.855 -33.75 5.398 1 37.06 211 ASP B N 1
ATOM 3474 C CA . ASP B 1 211 ? 2.291 -34.969 5.922 1 37.06 211 ASP B CA 1
ATOM 3475 C C . ASP B 1 211 ? 0.843 -35.156 5.473 1 37.06 211 ASP B C 1
ATOM 3477 O O . ASP B 1 211 ? 0.095 -34.188 5.375 1 37.06 211 ASP B O 1
ATOM 3481 N N . GLY B 1 212 ? 0.501 -36.188 4.629 1 35.78 212 GLY B N 1
ATOM 3482 C CA . GLY B 1 212 ? -0.755 -36.75 4.176 1 35.78 212 GLY B CA 1
ATOM 3483 C C . GLY B 1 212 ? -1.935 -36.375 5.055 1 35.78 212 GLY B C 1
ATOM 3484 O O . GLY B 1 212 ? -3.059 -36.844 4.816 1 35.78 212 GLY B O 1
ATOM 3485 N N . GLU B 1 213 ? -1.733 -35.969 6.379 1 34.22 213 GLU B N 1
ATOM 3486 C CA . GLU B 1 213 ? -2.949 -36.156 7.168 1 34.22 213 GLU B CA 1
ATOM 3487 C C . GLU B 1 213 ? -3.941 -35.031 6.922 1 34.22 213 GLU B C 1
ATOM 3489 O O . GLU B 1 213 ? -5.121 -35.281 6.664 1 34.22 213 GLU B O 1
ATOM 3494 N N . ASP B 1 214 ? -3.918 -33.812 7.727 1 34.28 214 ASP B N 1
ATOM 3495 C CA . ASP B 1 214 ? -5.148 -33.125 8.094 1 34.28 214 ASP B CA 1
ATOM 3496 C C . ASP B 1 214 ? -5.508 -32.062 7.059 1 34.28 214 ASP B C 1
ATOM 3498 O O . ASP B 1 214 ? -5.062 -30.922 7.156 1 34.28 214 ASP B O 1
ATOM 3502 N N . ASP B 1 215 ? -5.406 -32.219 5.809 1 34.72 215 ASP B N 1
ATOM 3503 C CA . ASP B 1 215 ? -6.113 -31.234 4.984 1 34.72 215 ASP B CA 1
ATOM 3504 C C . ASP B 1 215 ? -7.48 -30.906 5.578 1 34.72 215 ASP B C 1
ATOM 3506 O O . ASP B 1 215 ? -8.266 -31.797 5.891 1 34.72 215 ASP B O 1
ATOM 3510 N N . PRO B 1 216 ? -7.723 -29.906 6.215 1 35.97 216 PRO B N 1
ATOM 3511 C CA . PRO B 1 216 ? -9.156 -29.703 6.438 1 35.97 216 PRO B CA 1
ATOM 3512 C C . PRO B 1 216 ? -10 -30.031 5.203 1 35.97 216 PRO B C 1
ATOM 3514 O O . PRO B 1 216 ? -9.523 -29.875 4.074 1 35.97 216 PRO B O 1
ATOM 3517 N N . GLU B 1 217 ? -10.945 -31.109 5.277 1 31.36 217 GLU B N 1
ATOM 3518 C CA . GLU B 1 217 ? -12.039 -31.562 4.418 1 31.36 217 GLU B CA 1
ATOM 3519 C C . GLU B 1 217 ? -12.773 -30.391 3.789 1 31.36 217 GLU B C 1
ATOM 3521 O O . GLU B 1 217 ? -13.688 -29.812 4.395 1 31.36 217 GLU B O 1
ATOM 3526 N N . GLU B 1 218 ? -12.242 -29.312 3.465 1 32.81 218 GLU B N 1
ATOM 3527 C CA . GLU B 1 218 ? -13.336 -28.672 2.732 1 32.81 218 GLU B CA 1
ATOM 3528 C C . GLU B 1 218 ? -14.008 -29.672 1.786 1 32.81 218 GLU B C 1
ATOM 3530 O O . GLU B 1 218 ? -13.352 -30.547 1.223 1 32.81 218 GLU B O 1
ATOM 3535 N N . GLY B 1 219 ? -15.336 -30 1.983 1 32.91 219 GLY B N 1
ATOM 3536 C CA . GLY B 1 219 ? -16.297 -30.812 1.251 1 32.91 219 GLY B CA 1
ATOM 3537 C C . GLY B 1 219 ? -16.141 -30.703 -0.254 1 32.91 219 GLY B C 1
ATOM 3538 O O . GLY B 1 219 ? -17.062 -31.031 -1.003 1 32.91 219 GLY B O 1
ATOM 3539 N N . GLY B 1 220 ? -15.359 -29.797 -0.773 1 31.86 220 GLY B N 1
ATOM 3540 C CA . GLY B 1 220 ? -15.617 -30 -2.189 1 31.86 220 GLY B CA 1
ATOM 3541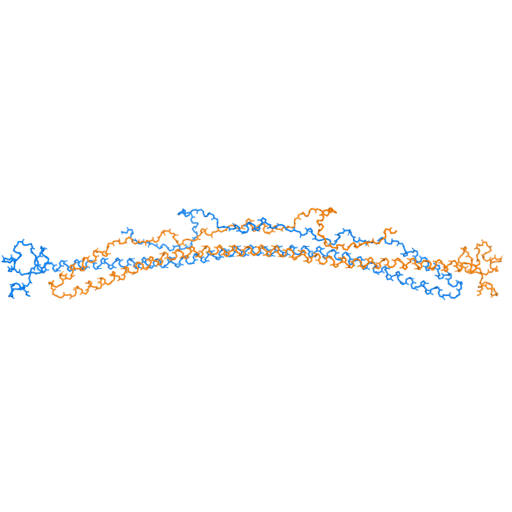 C C . GLY B 1 220 ? -15.328 -31.422 -2.652 1 31.86 220 GLY B C 1
ATOM 3542 O O . GLY B 1 220 ? -14.617 -32.156 -1.975 1 31.86 220 GLY B O 1
ATOM 3543 N N . GLU B 1 221 ? -16.234 -32.125 -3.412 1 31.89 221 GLU B N 1
ATOM 3544 C CA . GLU B 1 221 ? -16.203 -33.406 -4.148 1 31.89 221 GLU B CA 1
ATOM 3545 C C . GLU B 1 221 ? -14.812 -33.656 -4.75 1 31.89 221 GLU B C 1
ATOM 3547 O O . GLU B 1 221 ? -14.398 -32.938 -5.664 1 31.89 221 GLU B O 1
ATOM 3552 N N . GLU B 1 222 ? -13.812 -33.688 -4.004 1 34.75 222 GLU B N 1
ATOM 3553 C CA . GLU B 1 222 ? -12.594 -34.25 -4.59 1 34.75 222 GLU B CA 1
ATOM 3554 C C . GLU B 1 222 ? -12.891 -35.5 -5.391 1 34.75 222 GLU B C 1
ATOM 3556 O O . GLU B 1 222 ? -13.453 -36.469 -4.863 1 34.75 222 GLU B O 1
ATOM 3561 N N . SER B 1 223 ? -13.258 -35.406 -6.598 1 32.91 223 SER B N 1
ATOM 3562 C CA . SER B 1 223 ? -13.227 -36.531 -7.531 1 32.91 223 SER B CA 1
ATOM 3563 C C . SER B 1 223 ? -12.016 -37.406 -7.281 1 32.91 223 SER B C 1
ATOM 3565 O O . SER B 1 223 ? -10.891 -36.906 -7.148 1 32.91 223 SER B O 1
ATOM 3567 N N . GLU B 1 224 ? -12.07 -38.5 -6.461 1 35.62 224 GLU B N 1
ATOM 3568 C CA . GLU B 1 224 ? -11.266 -39.719 -6.484 1 35.62 224 GLU B CA 1
ATOM 3569 C C . GLU B 1 224 ? -10.703 -40 -7.879 1 35.62 224 GLU B C 1
ATOM 3571 O O . GLU B 1 224 ? -11.43 -40.375 -8.789 1 35.62 224 GLU B O 1
ATOM 3576 N N . LEU B 1 225 ? -9.922 -39.188 -8.414 1 37.53 225 LEU B N 1
ATOM 3577 C CA . LEU B 1 225 ? -9.234 -39.781 -9.555 1 37.53 225 LEU B CA 1
ATOM 3578 C C . LEU B 1 225 ? -8.664 -41.156 -9.203 1 37.53 225 LEU B C 1
ATOM 3580 O O . LEU B 1 225 ? -7.711 -41.25 -8.422 1 37.53 225 LEU B O 1
ATOM 3584 N N . GLU B 1 226 ? -9.5 -42.25 -8.797 1 37.03 226 GLU B N 1
ATOM 3585 C CA . GLU B 1 226 ? -9.219 -43.688 -8.742 1 37.03 226 GLU B CA 1
ATOM 3586 C C . GLU B 1 226 ? -8.234 -44.094 -9.828 1 37.03 226 GLU B C 1
ATOM 3588 O O . GLU B 1 226 ? -8.547 -44.031 -11.016 1 37.03 226 GLU B O 1
ATOM 3593 N N . PHE B 1 227 ? -7.023 -43.875 -9.609 1 37.75 227 PHE B N 1
ATOM 3594 C CA . PHE B 1 227 ? -6.133 -44.719 -10.406 1 37.75 227 PHE B CA 1
ATOM 3595 C C . PHE B 1 227 ? -6.562 -46.188 -10.359 1 37.75 227 PHE B C 1
ATOM 3597 O O . PHE B 1 227 ? -6.828 -46.719 -9.281 1 37.75 227 PHE B O 1
ATOM 3604 N N . CYS B 1 228 ? -7.133 -46.938 -11.406 1 36 228 CYS B N 1
ATOM 3605 C CA . CYS B 1 228 ? -7.617 -48.281 -11.672 1 36 228 CYS B CA 1
ATOM 3606 C C . CYS B 1 228 ? -6.719 -49.344 -11.016 1 36 228 CYS B C 1
ATOM 3608 O O . CYS B 1 228 ? -7.211 -50.312 -10.445 1 36 228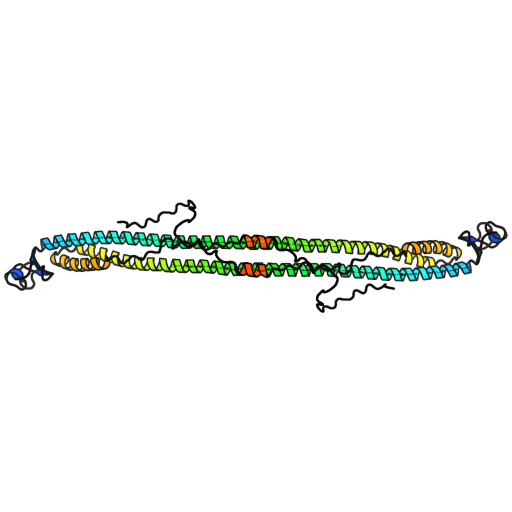 CYS B O 1
ATOM 3610 N N . SER B 1 229 ? -5.414 -49.719 -11.305 1 32.03 229 SER B N 1
ATOM 3611 C CA . SER B 1 229 ? -5.113 -51.125 -11.352 1 32.03 229 SER B CA 1
ATOM 3612 C C . SER B 1 229 ? -4.988 -51.719 -9.945 1 32.03 229 SER B C 1
ATOM 3614 O O . SER B 1 229 ? -3.924 -51.656 -9.336 1 32.03 229 SER B O 1
ATOM 3616 N N . ARG B 1 230 ? -5.656 -51.469 -8.914 1 33.88 230 ARG B N 1
ATOM 3617 C CA . ARG B 1 230 ? -5.406 -52.594 -8.031 1 33.88 230 ARG B CA 1
ATOM 3618 C C . ARG B 1 230 ? -5.691 -53.906 -8.734 1 33.88 230 ARG B C 1
ATOM 3620 O O . ARG B 1 230 ? -5.965 -54.938 -8.086 1 33.88 230 ARG B O 1
ATOM 3627 N N . TYR B 1 231 ? -5.965 -53.906 -10.219 1 22.02 231 TYR B N 1
ATOM 3628 C CA . TYR B 1 231 ? -6.059 -55.344 -10.57 1 22.02 231 TYR B CA 1
ATOM 3629 C C . TYR B 1 231 ? -4.688 -56 -10.539 1 22.02 231 TYR B C 1
ATOM 3631 O O . TYR B 1 231 ? -3.684 -55.375 -10.906 1 22.02 231 TYR B O 1
#

Foldseek 3Di:
DAPVDVPFDFFKAFPVVGDTHGVCCCVPRPCVPTDIGTPVVVVVVVVVVVVVVVVVVVVVVVLVVLVVVVVVVVVVVVVVVVVVVVVVVVVVVVVVVVVVVVVVVVLVVVLVVLQVVLCVVVVVLVVVVVVLVVVLVVLVVQLVVLVPDPDPVSSVVSNVVSVVVCVVSVPCPVSDDDDPCSVDDPVSDDDCVVVVVVVVPDDDDPPPPPPVDCPPCPPDPPPPPPSPPVD/DAPVDVVFDFFKAFPVVRGTHGPCCCVPRPCVVTDIGTPVVVVVVVVVVVVVVVVVVVVVVVLVVLVVVVVVVVVVVVVVVVVVVVVVVVVVVVVVVVVVVVVVVVLVVVLVVLVVVLCVVVVVLVVVVVVLVVVVVVLVVQQVVLVPDDDPVSSVVSNVVSVVVCVVSPPCPVSDDDDPCSVDDPVSDDDCVVVVVVVVPDDDDPPPPPPVDCPPCPVDPPPPPPSPPVD

Sequence (462 aa):
MCEEHEEEKINIYCLSCQTPTCSMCKVFGKHKDCDVAPLGSVYTRQKTELSDGIANLVASNDHIQAVISQMEEICRIIEENGQRQRERLADRFDGLVSILEERKQKLVGLIAKQQDEKLKRVRSLIRRHGDDLEVAVTLVETAIRSMEEPHMALFIQSANVILEKMAATARPSNMELPELGYERMSHFVIDTDDLAVMLMNIDFCPGVGDDGEDDPEEGGEESELEFCSRYMCEEHEEEKINIYCLSCQTPTCSMCKVFGKHKDCDVAPLGSVYTRQKTELSDGIANLVASNDHIQAVISQMEEICRIIEENGQRQRERLADRFDGLVSILEERKQKLVGLIAKQQDEKLKRVRSLIRRHGDDLEVAVTLVETAIRSMEEPHMALFIQSANVILEKMAATARPSNMELPELGYERMSHFVIDTDDLAVMLMNIDFCPGVGDDGEDDPEEGGEESELEFCSRY

pLDDT: mean 86.24, std 18.69, range [21.05, 98.12]

Nearest PDB structures (foldseek):
  4fzs-assembly1_A  TM=6.670E-01  e=9.013E+00  Homo sapiens
  4ilo-assembly1_A  TM=3.568E-01  e=5.763E+00  Chlamydia trachomatis L2/434/Bu

Organism: Larimichthys crocea (NCBI:txid215358)

Secondary structure (DSSP, 8-state):
--SSSTT----EEETTTTEEE-HHHHHHSTTTTS-EEEHHHHHHHHHHHHHHHHHHHHHHHHHHHHHHHHHHHHHHHHHHHHHHHHHHHHHHHHHHHHHHHHHHHHHHHHHHHHHHHHHHHHHHHHHHHHHHHHHHHHHHHHHHHHHT---HHHHHHHHHHHHHHHHHHSS------PPTTTT--TT-----HHHHHHHHT----------SS------S-----------/--SSSTT----EEETTTTEEE-HHHHHHSTTTTS-EEEHHHHHHHHHHHHHHHHHHHHHHHHHHHHHHHHHHHHHHHHHHHHHHHHHHHHHHHHHHHHHHHHHHHHHHHHHHHHHHHHHHHHHHHHHHHHHHHHHHHHHHHHHHHHHT---HHHHHHHHHHHHHHHHHHSS------PPTTTT--TT-----HHHHHHHHT----------SS------S-----------

Solvent-accessible surface area (backbone atoms only — not comparable to full-atom values): 26094 Å² total; per-residue (Å²): 99,23,88,90,41,74,89,35,58,63,51,29,26,29,66,72,78,67,41,74,33,25,69,59,34,36,74,75,39,94,38,46,88,48,54,68,43,53,32,69,61,54,36,55,50,51,51,50,50,49,52,50,49,45,53,53,48,51,53,48,45,51,51,52,52,53,52,41,52,50,50,53,51,44,47,52,48,26,54,51,36,44,49,51,39,48,50,54,52,48,52,53,51,49,50,48,50,51,41,44,54,53,41,49,52,54,52,48,47,51,50,51,50,53,44,50,54,53,44,51,54,54,51,51,45,41,51,53,52,49,53,52,45,53,54,52,53,52,51,46,53,52,50,57,59,48,69,68,47,81,51,56,67,62,27,50,58,52,46,54,56,48,51,52,52,47,58,63,65,64,48,76,64,77,75,78,65,82,60,88,69,65,47,64,50,79,54,66,38,68,81,56,64,70,58,47,54,52,49,62,60,66,56,61,42,81,49,79,66,89,59,89,66,82,66,79,74,65,76,69,81,70,74,75,79,72,80,73,74,85,111,100,24,89,88,42,74,89,34,57,64,52,28,26,30,66,71,78,68,40,75,34,25,66,59,34,37,74,75,40,95,38,47,89,48,53,69,42,54,33,67,60,52,35,55,52,50,52,50,52,50,53,50,50,43,54,52,49,51,53,51,46,52,51,52,50,52,51,42,52,48,50,53,50,45,47,52,47,27,54,52,37,44,50,51,39,46,50,53,52,49,51,53,52,50,51,47,50,50,41,46,52,54,40,49,52,52,52,48,47,51,52,51,49,53,44,50,54,53,45,51,54,53,49,49,44,43,52,53,53,47,54,51,45,53,54,53,53,52,51,45,52,52,48,55,58,47,70,67,47,81,51,56,66,62,29,49,58,50,47,54,55,48,51,53,52,47,59,63,65,64,48,77,65,78,74,80,63,82,61,87,71,65,48,64,51,79,52,66,38,70,82,55,64,69,58,46,54,52,47,63,59,65,55,61,43,80,48,78,65,90,61,90,70,80,66,80,74,66,76,69,82,70,74,75,78,70,80,72,76,85,113

Radius of gyration: 57.4 Å; Cα contacts (8 Å, |Δi|>4): 438; chains: 2; bounding box: 43×182×100 Å